Protein AF-A0A1G8LLU2-F1 (afdb_monomer_lite)

Sequence (621 aa):
MAQELQLRRGTSAMLDNSVGAFSEVQVDVDTKELRVFDGETLGGFALARKPFNAVSYLLASGESWKPGEVIYSGDFRFEAKASTDTDYDFVNAAQQRLKVLPLGGVLYLDSFGADPDGVLPSTLAFRQFLKANARRGGGHAKAGGFYRLGDPGDPVIDDAPACYSYDVPKSGRDSYFDFRGANFLFTEGTGKWALRIYQLGNNAGWKTPIIDGGFFHAADSLIDPLGCILWDDIGGGNTKGLRFYRWRHSGLKSAVCLFQRNCTSWSENNTHEDMKALDCDRLYDNGARPDSTATASQARTNMDLIFGSTAKSYLIVNRMGMYDSQITRVKGNGQKIAVFRNNGGGIYGSRIKDIDFEQGYEGKTTTSGIMTAGSNVLTLDGETQFGEWMAEGQPVDIAGAGTGGATLKTWITGFTSSSEVTVSHNASESVVGATVTTLPTVCYEEAGPTHQFKTEELSHRNNGRQFDDRKFTGLDRSRRPMTFGALQASGDIETTQGALKGPRLAVGAKVESAATVTLDATDSSVWTTVRDADGNPVQVNRSRVYVQLILSTVISARYRSGSLNDFGTFGGGLIDELRDTDTYTQPLEVRTTGGVLQVHSAADLAAWRGRTLKVHMERYL

pLDDT: mean 70.39, std 25.14, range [23.34, 98.31]

Secondary structure (DSSP, 8-state):
---S--EEEE-HHHHHT--PPTTEEEEETTT--EEEE-SSSTT-EEEPP--BSSHHHHHH------TTPEEEETTEEEEEE-TT-S--SEE-TT--EEEEEPBTTBEEGGGGT--TTSSSB-HHHHHHHHHHHHHTT-EEEE--EEEEE--------TT--EEEEEE--SSSS-EEEE-TTEEEEE---TTSEEEEEE--S--TTPPPEEEE--EEEE-TT--S-SEEEEEES-SS-EEES-EEE----SSSS--EEEEEEESSSEEES-EEES-EEES-SEEEEEEE-TT--S--EEES-EEEEEEEES-SSEEEEESS-EES-EEEEEEEETTS--SEEESS--EES-EEEEEEEES-----EEEEEEE-TT--EEEE-SS----TTS-TT-EEEETT-SGGG--EEEEEEEEEETTEEEESS--SS-EEEEEEEEPP--SEEE-STT-EE--S-S--SSS-EEEEGGG---S-TT------------------------PPPPS------PPB----TT-SS-----B-TTSPBP---S-PPP---------------------------------S------------BTTB-----HHHHHTTTT-PPBPP-----

Structure (mmCIF, N/CA/C/O backbone):
data_AF-A0A1G8LLU2-F1
#
_entry.id   AF-A0A1G8LLU2-F1
#
loop_
_atom_site.group_PDB
_atom_site.id
_atom_site.type_symbol
_atom_site.label_atom_id
_atom_site.label_alt_id
_atom_site.label_comp_id
_atom_site.label_asym_id
_atom_site.label_entity_id
_atom_site.label_seq_id
_atom_site.pdbx_PDB_ins_code
_atom_site.Cartn_x
_atom_site.Cartn_y
_atom_site.Cartn_z
_atom_site.occupancy
_atom_site.B_iso_or_equiv
_atom_site.auth_seq_id
_atom_site.auth_comp_id
_atom_site.auth_asym_id
_atom_site.auth_atom_id
_atom_site.pdbx_PDB_model_num
ATOM 1 N N . MET A 1 1 ? 7.120 -12.737 -59.929 1.00 51.94 1 MET A N 1
ATOM 2 C CA . MET A 1 1 ? 6.734 -12.886 -58.510 1.00 51.94 1 MET A CA 1
ATOM 3 C C . MET A 1 1 ? 7.591 -13.986 -57.921 1.00 51.94 1 MET A C 1
ATOM 5 O O . MET A 1 1 ? 7.523 -15.096 -58.434 1.00 51.94 1 MET A O 1
ATOM 9 N N . ALA A 1 2 ? 8.443 -13.681 -56.941 1.00 48.44 2 ALA A N 1
ATOM 10 C CA . ALA A 1 2 ? 9.190 -14.722 -56.241 1.00 48.44 2 ALA A CA 1
ATOM 11 C C . ALA A 1 2 ? 8.192 -15.562 -55.428 1.00 48.44 2 ALA A C 1
ATOM 13 O O . ALA A 1 2 ? 7.469 -15.022 -54.597 1.00 48.44 2 ALA A O 1
ATOM 14 N N . GLN A 1 3 ? 8.104 -16.857 -55.733 1.00 60.16 3 GLN A N 1
ATOM 15 C CA . GLN A 1 3 ? 7.263 -17.815 -55.004 1.00 60.16 3 GLN A CA 1
ATOM 16 C C . GLN A 1 3 ? 7.959 -18.354 -53.740 1.00 60.16 3 GLN A C 1
ATOM 18 O O . GLN A 1 3 ? 7.358 -19.117 -52.992 1.00 60.16 3 GLN A O 1
ATOM 23 N N . GLU A 1 4 ? 9.210 -17.952 -53.496 1.00 70.00 4 GLU A N 1
ATOM 24 C CA . GLU A 1 4 ? 10.069 -18.488 -52.444 1.00 70.00 4 GLU A CA 1
ATOM 25 C C . GLU A 1 4 ? 10.790 -17.350 -51.707 1.00 70.00 4 GLU A C 1
ATOM 27 O O . GLU A 1 4 ? 11.375 -16.461 -52.332 1.00 70.00 4 GLU A O 1
ATOM 32 N N . LEU A 1 5 ? 10.724 -17.371 -50.372 1.00 70.38 5 LEU A N 1
ATOM 33 C CA . LEU A 1 5 ? 11.459 -16.457 -49.500 1.00 70.38 5 LEU A CA 1
ATOM 34 C C . LEU A 1 5 ? 12.953 -16.805 -49.571 1.00 70.38 5 LEU A C 1
ATOM 36 O O . LEU A 1 5 ? 13.365 -17.862 -49.094 1.00 70.38 5 LEU A O 1
ATOM 40 N N . GLN A 1 6 ? 13.771 -15.925 -50.151 1.00 79.19 6 GLN A N 1
ATOM 41 C CA . GLN A 1 6 ? 15.219 -16.130 -50.199 1.00 79.19 6 GLN A CA 1
ATOM 42 C C . GLN A 1 6 ? 15.841 -15.769 -48.848 1.00 79.19 6 GLN A C 1
ATOM 44 O O . GLN A 1 6 ? 15.808 -14.610 -48.434 1.00 79.19 6 GLN A O 1
ATOM 49 N N . LEU A 1 7 ? 16.399 -16.779 -48.176 1.00 81.19 7 LEU A N 1
ATOM 50 C CA . LEU A 1 7 ? 17.131 -16.645 -46.919 1.00 81.19 7 LEU A CA 1
ATOM 51 C C . LEU A 1 7 ? 18.629 -16.835 -47.171 1.00 81.19 7 LEU A C 1
ATOM 53 O O . LEU A 1 7 ? 19.052 -17.919 -47.577 1.00 81.19 7 LEU A O 1
ATOM 57 N N . ARG A 1 8 ? 19.447 -15.810 -46.907 1.00 85.62 8 ARG A N 1
ATOM 58 C CA . ARG A 1 8 ? 20.921 -15.911 -46.977 1.00 85.62 8 ARG A CA 1
ATOM 59 C C . ARG A 1 8 ? 21.580 -15.537 -45.652 1.00 85.62 8 ARG A C 1
ATOM 61 O O . ARG A 1 8 ? 20.927 -15.047 -44.736 1.00 85.62 8 ARG A O 1
ATOM 68 N N . ARG A 1 9 ? 22.870 -15.837 -45.506 1.00 88.56 9 ARG A N 1
ATOM 69 C CA . ARG A 1 9 ? 23.672 -15.506 -44.318 1.00 88.56 9 ARG A CA 1
ATOM 70 C C . ARG A 1 9 ? 24.967 -14.829 -44.758 1.00 88.56 9 ARG A C 1
ATOM 72 O O . ARG A 1 9 ? 25.561 -15.278 -45.735 1.00 88.56 9 ARG A O 1
ATOM 79 N N . GLY A 1 10 ? 25.416 -13.811 -44.032 1.00 87.81 10 GLY A N 1
ATOM 80 C CA . GLY A 1 10 ? 26.663 -13.091 -44.314 1.00 87.81 10 GLY A CA 1
ATOM 81 C C . GLY A 1 10 ? 27.186 -12.357 -43.081 1.00 87.81 10 GLY A C 1
ATOM 82 O O . GLY A 1 10 ? 26.442 -12.187 -42.124 1.00 87.81 10 GLY A O 1
ATOM 83 N N . THR A 1 11 ? 28.460 -11.965 -43.073 1.00 91.00 11 THR A N 1
ATOM 84 C CA . THR A 1 11 ? 29.042 -11.096 -42.025 1.00 91.00 11 THR A CA 1
ATOM 85 C C . THR A 1 11 ? 28.538 -9.662 -42.178 1.00 91.00 11 THR A C 1
ATOM 87 O O . THR A 1 11 ? 28.085 -9.301 -43.268 1.00 91.00 11 THR A O 1
ATOM 90 N N . SER A 1 12 ? 28.664 -8.810 -41.154 1.00 84.75 12 SER A N 1
ATOM 91 C CA . SER A 1 12 ? 28.196 -7.415 -41.257 1.00 84.75 12 SER A CA 1
ATOM 92 C C . SER A 1 12 ? 28.834 -6.691 -42.434 1.00 84.75 12 SER A C 1
ATOM 94 O O . SER A 1 12 ? 28.137 -6.096 -43.248 1.00 84.75 12 SER A O 1
ATOM 96 N N . ALA A 1 13 ? 30.145 -6.862 -42.615 1.00 88.44 13 ALA A N 1
ATOM 97 C CA . ALA A 1 13 ? 30.869 -6.258 -43.728 1.00 88.44 13 ALA A CA 1
ATOM 98 C C . ALA A 1 13 ? 30.395 -6.755 -45.107 1.00 88.44 13 ALA A C 1
ATOM 100 O O . ALA A 1 13 ? 30.428 -5.997 -46.078 1.00 88.44 13 ALA A O 1
ATOM 101 N N . MET A 1 14 ? 29.967 -8.018 -45.219 1.00 88.19 14 MET A N 1
ATOM 102 C CA . MET A 1 14 ? 29.412 -8.543 -46.470 1.00 88.19 14 MET A CA 1
ATOM 103 C C . MET A 1 14 ? 28.025 -7.965 -46.738 1.00 88.19 14 MET A C 1
ATOM 105 O O . MET A 1 14 ? 27.726 -7.594 -47.872 1.00 88.19 14 MET A O 1
ATOM 109 N N . LEU A 1 15 ? 27.190 -7.882 -45.702 1.00 88.00 15 LEU A N 1
ATOM 110 C CA . LEU A 1 15 ? 25.824 -7.394 -45.828 1.00 88.00 15 LEU A CA 1
ATOM 111 C C . LEU A 1 15 ? 25.781 -5.896 -46.120 1.00 88.00 15 LEU A C 1
ATOM 113 O O . LEU A 1 15 ? 25.074 -5.505 -47.045 1.00 88.00 15 LEU A O 1
ATOM 117 N N . ASP A 1 16 ? 26.590 -5.092 -45.423 1.00 88.50 16 ASP A N 1
ATOM 118 C CA . ASP A 1 16 ? 26.697 -3.633 -45.587 1.00 88.50 16 ASP A CA 1
ATOM 119 C C . ASP A 1 16 ? 27.087 -3.208 -47.009 1.00 88.50 16 ASP A C 1
ATOM 121 O O . ASP A 1 16 ? 26.800 -2.086 -47.408 1.00 88.50 16 ASP A O 1
ATOM 125 N N . ASN A 1 17 ? 27.718 -4.099 -47.782 1.00 91.12 17 ASN A N 1
ATOM 126 C CA . ASN A 1 17 ? 28.135 -3.855 -49.166 1.00 91.12 17 ASN A CA 1
ATOM 127 C C . ASN A 1 17 ? 27.265 -4.581 -50.204 1.00 91.12 17 ASN A C 1
ATOM 129 O O . ASN A 1 17 ? 27.609 -4.613 -51.387 1.00 91.12 17 ASN A O 1
ATOM 133 N N . SER A 1 18 ? 26.151 -5.181 -49.786 1.00 87.62 18 SER A N 1
ATOM 134 C CA . SER A 1 18 ? 25.240 -5.902 -50.674 1.00 87.62 18 SER A CA 1
ATOM 135 C C . SER A 1 18 ? 23.957 -5.109 -50.915 1.00 87.62 18 SER A C 1
ATOM 137 O O . SER A 1 18 ? 23.416 -4.494 -49.999 1.00 87.62 18 SER A O 1
ATOM 139 N N . VAL A 1 19 ? 23.455 -5.139 -52.151 1.00 86.31 19 VAL A N 1
ATOM 140 C CA . VAL A 1 19 ? 22.070 -4.779 -52.478 1.00 86.31 19 VAL A CA 1
ATOM 141 C C . VAL A 1 19 ? 21.362 -6.103 -52.754 1.00 86.31 19 VAL A C 1
ATOM 143 O O . VAL A 1 19 ? 21.448 -6.650 -53.853 1.00 86.31 19 VAL A O 1
ATOM 146 N N . GLY A 1 20 ? 20.793 -6.705 -51.709 1.00 84.56 20 GLY A N 1
ATOM 147 C CA . GLY A 1 20 ? 20.002 -7.931 -51.828 1.00 84.56 20 GLY A CA 1
ATOM 148 C C . GLY A 1 20 ? 18.777 -7.731 -52.722 1.00 84.56 20 GLY A C 1
ATOM 149 O O . GLY A 1 20 ? 18.369 -6.603 -52.987 1.00 84.56 20 GLY A O 1
ATOM 150 N N . ALA A 1 21 ? 18.181 -8.819 -53.202 1.00 88.06 21 ALA A N 1
ATOM 151 C CA . ALA A 1 21 ? 16.981 -8.756 -54.032 1.00 88.06 21 ALA A CA 1
ATOM 152 C C . ALA A 1 21 ? 15.774 -8.210 -53.244 1.00 88.06 21 ALA A C 1
ATOM 154 O O . ALA A 1 21 ? 15.706 -8.326 -52.021 1.00 88.06 21 ALA A O 1
ATOM 155 N N . PHE A 1 22 ? 14.781 -7.653 -53.945 1.00 85.75 22 PHE A N 1
ATOM 156 C CA . PHE A 1 22 ? 13.535 -7.212 -53.312 1.00 85.75 22 PHE A CA 1
ATOM 157 C C . PHE A 1 22 ? 12.860 -8.377 -52.570 1.00 85.75 22 PHE A C 1
ATOM 159 O O . PHE A 1 22 ? 12.610 -9.430 -53.158 1.00 85.75 22 PHE A O 1
ATOM 166 N N . SER A 1 23 ? 12.528 -8.160 -51.294 1.00 81.38 23 SER A N 1
ATOM 167 C CA . SER A 1 23 ? 12.003 -9.168 -50.356 1.00 81.38 23 SER A CA 1
ATOM 168 C C . SER A 1 23 ? 12.990 -10.280 -49.965 1.00 81.38 23 SER A C 1
ATOM 170 O O . SER A 1 23 ? 12.572 -11.300 -49.414 1.00 81.38 23 SER A O 1
ATOM 172 N N . GLU A 1 24 ? 14.292 -10.110 -50.214 1.00 88.94 24 GLU A N 1
ATOM 173 C CA . GLU A 1 24 ? 15.322 -11.000 -49.671 1.00 88.94 24 GLU A CA 1
ATOM 174 C C . GLU A 1 24 ? 15.517 -10.732 -48.176 1.00 88.94 24 GLU A C 1
ATOM 176 O O . GLU A 1 24 ? 15.592 -9.581 -47.740 1.00 88.94 24 GLU A O 1
ATOM 181 N N . VAL A 1 25 ? 15.628 -11.803 -47.389 1.00 89.69 25 VAL A N 1
ATOM 182 C CA . VAL A 1 25 ? 15.948 -11.722 -45.964 1.00 89.69 25 VAL A CA 1
ATOM 183 C C . VAL A 1 25 ? 17.322 -12.336 -45.741 1.00 89.69 25 VAL A C 1
ATOM 185 O O . VAL A 1 25 ? 17.540 -13.508 -46.043 1.00 89.69 25 VAL A O 1
ATOM 188 N N . GLN A 1 26 ? 18.263 -11.574 -45.192 1.00 90.81 26 GLN A N 1
ATOM 189 C CA . GLN A 1 26 ? 19.587 -12.099 -44.856 1.00 90.81 26 GLN A CA 1
ATOM 190 C C . GLN A 1 26 ? 19.849 -12.034 -43.353 1.00 90.81 26 GLN A C 1
ATOM 192 O O . GLN A 1 26 ? 19.413 -11.108 -42.681 1.00 90.81 26 GLN A O 1
ATOM 197 N N . VAL A 1 27 ? 20.549 -13.032 -42.817 1.00 88.25 27 VAL A N 1
ATOM 198 C CA . VAL A 1 27 ? 21.005 -13.054 -41.423 1.00 88.25 27 VAL A CA 1
ATOM 199 C C . VAL A 1 27 ? 22.442 -12.561 -41.374 1.00 88.25 27 VAL A C 1
ATOM 201 O O . VAL A 1 27 ? 23.338 -13.199 -41.934 1.00 88.25 27 VAL A O 1
ATOM 204 N N . ASP A 1 28 ? 22.656 -11.472 -40.653 1.00 86.12 28 ASP A N 1
ATOM 205 C CA . ASP A 1 28 ? 23.970 -11.025 -40.226 1.00 86.12 28 ASP A CA 1
ATOM 206 C C . ASP A 1 28 ? 24.517 -12.008 -39.190 1.00 86.12 28 ASP A C 1
ATOM 208 O O . ASP A 1 28 ? 23.960 -12.167 -38.105 1.00 86.12 28 ASP A O 1
ATOM 212 N N . VAL A 1 29 ? 25.574 -12.742 -39.526 1.00 84.00 29 VAL A N 1
ATOM 213 C CA . VAL A 1 29 ? 26.133 -13.757 -38.629 1.00 84.00 29 VAL A CA 1
ATOM 214 C C . VAL A 1 29 ? 26.999 -13.155 -37.532 1.00 84.00 29 VAL A C 1
ATOM 216 O O . VAL A 1 29 ? 27.237 -13.858 -36.548 1.00 84.00 29 VAL A O 1
ATOM 219 N N . ASP A 1 30 ? 27.416 -11.897 -37.653 1.00 75.88 30 ASP A N 1
ATOM 220 C CA . ASP A 1 30 ? 28.202 -11.215 -36.628 1.00 75.88 30 ASP A CA 1
ATOM 221 C C . ASP A 1 30 ? 27.260 -10.565 -35.613 1.00 75.88 30 ASP A C 1
ATOM 223 O O . ASP A 1 30 ? 27.329 -10.867 -34.420 1.00 75.88 30 ASP A O 1
ATOM 227 N N . THR A 1 31 ? 26.296 -9.767 -36.087 1.00 69.44 31 THR A N 1
ATOM 228 C CA . THR A 1 31 ? 25.331 -9.075 -35.212 1.00 69.44 31 THR A CA 1
ATOM 229 C C . THR A 1 31 ? 24.107 -9.919 -34.858 1.00 69.44 31 THR A C 1
ATOM 231 O O . THR A 1 31 ? 23.349 -9.552 -33.958 1.00 69.44 31 THR A O 1
ATOM 234 N N . LYS A 1 32 ? 23.920 -11.083 -35.499 1.00 74.69 32 LYS A N 1
ATOM 235 C CA . LYS A 1 32 ? 22.732 -11.955 -35.364 1.00 74.69 32 LYS A CA 1
ATOM 236 C C . LYS A 1 32 ? 21.424 -11.238 -35.720 1.00 74.69 32 LYS A C 1
ATOM 238 O O . LYS A 1 32 ? 20.376 -11.545 -35.151 1.00 74.69 32 LYS A O 1
ATOM 243 N N . GLU A 1 33 ? 21.482 -10.286 -36.645 1.00 76.94 33 GLU A N 1
ATOM 244 C CA . GLU A 1 33 ? 20.334 -9.500 -37.102 1.00 76.94 33 GLU A CA 1
ATOM 245 C C . GLU A 1 33 ? 19.732 -10.079 -38.379 1.00 76.94 33 GLU A C 1
ATOM 247 O O . GLU A 1 33 ? 20.443 -10.590 -39.239 1.00 76.94 33 GLU A O 1
ATOM 252 N N . LEU A 1 34 ? 18.412 -9.983 -38.525 1.00 86.06 34 LEU A N 1
ATOM 253 C CA . LEU A 1 34 ? 17.764 -10.195 -39.817 1.00 86.06 34 LEU A CA 1
ATOM 254 C C . LEU A 1 34 ? 17.754 -8.865 -40.560 1.00 86.06 34 LEU A C 1
ATOM 256 O O . LEU A 1 34 ? 17.411 -7.849 -39.973 1.00 86.06 34 LEU A O 1
ATOM 260 N N . ARG A 1 35 ? 18.076 -8.861 -41.847 1.00 87.62 35 ARG A N 1
ATOM 261 C CA . ARG A 1 35 ? 17.991 -7.691 -42.718 1.00 87.62 35 ARG A CA 1
ATOM 262 C C . ARG A 1 35 ? 17.035 -7.984 -43.861 1.00 87.62 35 ARG A C 1
ATOM 264 O O . ARG A 1 35 ? 17.138 -9.044 -44.473 1.00 87.62 35 ARG A O 1
ATOM 271 N N . VAL A 1 36 ? 16.112 -7.069 -44.134 1.00 90.31 36 VAL A N 1
ATOM 272 C CA . VAL A 1 36 ? 15.187 -7.144 -45.272 1.00 90.31 36 VAL A CA 1
ATOM 273 C C . VAL A 1 36 ? 15.688 -6.215 -46.361 1.00 90.31 36 VAL A C 1
ATOM 275 O O . VAL A 1 36 ? 15.888 -5.029 -46.117 1.00 90.31 36 VAL A O 1
ATOM 278 N N . PHE A 1 37 ? 15.872 -6.740 -47.563 1.00 90.56 37 PHE A N 1
ATOM 279 C CA . PHE A 1 37 ? 16.313 -5.967 -48.714 1.00 90.56 37 PHE A CA 1
ATOM 280 C C . PHE A 1 37 ? 15.125 -5.601 -49.606 1.00 90.56 37 PHE A C 1
ATOM 282 O O . PHE A 1 37 ? 14.202 -6.389 -49.822 1.00 90.56 37 PHE A O 1
ATOM 289 N N . ASP A 1 38 ? 15.152 -4.384 -50.133 1.00 89.50 38 ASP A N 1
ATOM 290 C CA . ASP A 1 38 ? 14.167 -3.814 -51.056 1.00 89.50 38 ASP A CA 1
ATOM 291 C C . ASP A 1 38 ? 14.674 -3.792 -52.510 1.00 89.50 38 ASP A C 1
ATOM 293 O O . ASP A 1 38 ? 14.030 -3.216 -53.378 1.00 89.50 38 ASP A O 1
ATOM 297 N N . GLY A 1 39 ? 15.812 -4.423 -52.811 1.00 89.56 39 GLY A N 1
ATOM 298 C CA . GLY A 1 39 ? 16.381 -4.407 -54.161 1.00 89.56 39 GLY A CA 1
ATOM 299 C C . GLY A 1 39 ? 17.176 -3.151 -54.514 1.00 89.56 39 GLY A C 1
ATOM 300 O O . GLY A 1 39 ? 17.774 -3.127 -55.588 1.00 89.56 39 GLY A O 1
ATOM 301 N N . GLU A 1 40 ? 17.207 -2.133 -53.649 1.00 91.75 40 GLU A N 1
ATOM 302 C CA . GLU A 1 40 ? 17.786 -0.820 -53.973 1.00 91.75 40 GLU A CA 1
ATOM 303 C C . GLU A 1 40 ? 18.708 -0.286 -52.864 1.00 91.75 40 GLU A C 1
ATOM 305 O O . GLU A 1 40 ? 19.746 0.318 -53.145 1.00 91.75 40 GLU A O 1
ATOM 310 N N . THR A 1 41 ? 18.380 -0.553 -51.602 1.00 89.62 41 THR A N 1
ATOM 311 C CA . THR A 1 41 ? 19.104 -0.082 -50.421 1.00 89.62 41 THR A CA 1
ATOM 312 C C . THR A 1 41 ? 20.295 -0.991 -50.110 1.00 89.62 41 THR A C 1
ATOM 314 O O . THR A 1 41 ? 20.142 -2.161 -49.741 1.00 89.62 41 THR A O 1
ATOM 317 N N . LEU A 1 42 ? 21.506 -0.434 -50.213 1.00 90.69 42 LEU A N 1
ATOM 318 C CA . LEU A 1 42 ? 22.742 -1.089 -49.778 1.00 90.69 42 LEU A CA 1
ATOM 319 C C . LEU A 1 42 ? 22.678 -1.387 -48.272 1.00 90.69 42 LEU A C 1
ATOM 321 O O . LEU A 1 42 ? 22.300 -0.523 -47.483 1.00 90.69 42 LEU A O 1
ATOM 325 N N . GLY A 1 43 ? 23.036 -2.605 -47.870 1.00 84.44 43 GLY A N 1
ATOM 326 C CA . GLY A 1 43 ? 22.972 -3.036 -46.472 1.00 84.44 43 GLY A CA 1
ATOM 327 C C . GLY A 1 43 ? 21.611 -3.570 -46.030 1.00 84.44 43 GLY A C 1
ATOM 328 O O . GLY A 1 43 ? 21.556 -4.273 -45.019 1.00 84.44 43 GLY A O 1
ATOM 329 N N . GLY A 1 44 ? 20.546 -3.292 -46.790 1.00 88.00 44 GLY A N 1
ATOM 330 C CA . GLY A 1 44 ? 19.168 -3.618 -46.428 1.00 88.00 44 GLY A CA 1
ATOM 331 C C . GLY A 1 44 ? 18.691 -2.896 -45.161 1.00 88.00 44 GLY A C 1
ATOM 332 O O . GLY A 1 44 ? 19.413 -2.128 -44.528 1.00 88.00 44 GLY A O 1
ATOM 333 N N . PHE A 1 45 ? 17.450 -3.159 -44.762 1.00 83.56 45 PHE A N 1
ATOM 334 C CA . PHE A 1 45 ? 16.877 -2.671 -43.511 1.00 83.56 45 PHE A CA 1
ATOM 335 C C . PHE A 1 45 ? 17.053 -3.718 -42.417 1.00 83.56 45 PHE A C 1
ATOM 337 O O . PHE A 1 45 ? 16.449 -4.791 -42.477 1.00 83.56 45 PHE A O 1
ATOM 344 N N . ALA A 1 46 ? 17.853 -3.409 -41.398 1.00 78.12 46 ALA A N 1
ATOM 345 C CA . ALA A 1 46 ? 17.947 -4.250 -40.213 1.00 78.12 46 ALA A CA 1
ATOM 346 C C . ALA A 1 46 ? 16.582 -4.331 -39.506 1.00 78.12 46 ALA A C 1
ATOM 348 O O . ALA A 1 46 ? 15.961 -3.322 -39.169 1.00 78.12 46 ALA A O 1
ATOM 349 N N . LEU A 1 47 ? 16.114 -5.552 -39.271 1.00 76.62 47 LEU A N 1
ATOM 350 C CA . LEU A 1 47 ? 15.009 -5.840 -38.374 1.00 76.62 47 LEU A CA 1
ATOM 351 C C . LEU A 1 47 ? 15.558 -5.848 -36.950 1.00 76.62 47 LEU A C 1
ATOM 353 O O . LEU A 1 47 ? 16.528 -6.545 -36.653 1.00 76.62 47 LEU A O 1
ATOM 357 N N . ALA A 1 48 ? 14.923 -5.071 -36.073 1.00 60.03 48 ALA A N 1
ATOM 358 C CA . ALA A 1 48 ? 15.368 -4.892 -34.698 1.00 60.03 48 ALA A CA 1
ATOM 359 C C . ALA A 1 48 ? 15.592 -6.238 -33.986 1.00 60.03 48 ALA A C 1
ATOM 361 O O . ALA A 1 48 ? 14.687 -7.073 -33.889 1.00 60.03 48 ALA A O 1
ATOM 362 N N . ARG A 1 49 ? 16.801 -6.429 -33.450 1.00 64.94 49 ARG A N 1
ATOM 363 C CA . ARG A 1 49 ? 17.122 -7.547 -32.561 1.00 64.94 49 ARG A CA 1
ATOM 364 C C . ARG A 1 49 ? 16.469 -7.314 -31.194 1.00 64.94 49 ARG A C 1
ATOM 366 O O . ARG A 1 49 ? 16.375 -6.183 -30.724 1.00 64.94 49 ARG A O 1
ATOM 373 N N . LYS A 1 50 ? 16.083 -8.400 -30.518 1.00 65.31 50 LYS A N 1
ATOM 374 C CA . LYS A 1 50 ? 15.989 -8.451 -29.049 1.00 65.31 50 LYS A CA 1
ATOM 375 C C . LYS A 1 50 ? 17.355 -8.917 -28.525 1.00 65.31 50 LYS A C 1
ATOM 377 O O . LYS A 1 50 ? 17.537 -10.128 -28.395 1.00 65.31 50 LYS A O 1
ATOM 382 N N . PRO A 1 51 ? 18.361 -8.033 -28.341 1.00 69.38 51 PRO A N 1
ATOM 383 C CA . PRO A 1 51 ? 19.708 -8.458 -27.945 1.00 69.38 51 PRO A CA 1
ATOM 384 C C . PRO A 1 51 ? 19.713 -9.221 -26.618 1.00 69.38 51 PRO A C 1
ATOM 386 O O . PRO A 1 51 ? 20.553 -10.098 -26.429 1.00 69.38 51 PRO A O 1
ATOM 389 N N . PHE A 1 52 ? 18.718 -8.967 -25.765 1.00 83.56 52 PHE A N 1
ATOM 390 C CA . PHE A 1 52 ? 18.545 -9.620 -24.476 1.00 83.56 52 PHE A CA 1
ATOM 391 C C . PHE A 1 52 ? 17.179 -10.309 -24.394 1.00 83.56 52 PHE A C 1
ATOM 393 O O . PHE A 1 52 ? 16.142 -9.737 -24.736 1.00 83.56 52 PHE A O 1
ATOM 400 N N . ASN A 1 53 ? 17.158 -11.546 -23.906 1.00 83.38 53 ASN A N 1
ATOM 401 C CA . ASN A 1 53 ? 15.925 -12.281 -23.607 1.00 83.38 53 ASN A CA 1
ATOM 402 C C . ASN A 1 53 ? 15.311 -11.887 -22.249 1.00 83.38 53 ASN A C 1
ATOM 404 O O . ASN A 1 53 ? 14.132 -12.158 -22.042 1.00 83.38 53 ASN A O 1
ATOM 408 N N . ALA A 1 54 ? 16.066 -11.234 -21.356 1.00 85.75 54 ALA A N 1
ATOM 409 C CA . ALA A 1 54 ? 15.591 -10.748 -20.060 1.00 85.75 54 ALA A CA 1
ATOM 410 C C . ALA A 1 54 ? 16.266 -9.427 -19.650 1.00 85.75 54 ALA A C 1
ATOM 412 O O . ALA A 1 54 ? 17.437 -9.186 -19.961 1.00 85.75 54 ALA A O 1
ATOM 413 N N . VAL A 1 55 ? 15.542 -8.585 -18.900 1.00 90.69 55 VAL A N 1
ATOM 414 C CA . VAL A 1 55 ? 16.031 -7.267 -18.443 1.00 90.69 55 VAL A CA 1
ATOM 415 C C . VAL A 1 55 ? 17.270 -7.403 -17.564 1.00 90.69 55 VAL A C 1
ATOM 417 O O . VAL A 1 55 ? 18.205 -6.623 -17.704 1.00 90.69 55 VAL A O 1
ATOM 420 N N . SER A 1 56 ? 17.338 -8.441 -16.731 1.00 88.12 56 SER A N 1
ATOM 421 C CA . SER A 1 56 ? 18.513 -8.736 -15.905 1.00 88.12 56 SER A CA 1
ATOM 422 C C . SER A 1 56 ? 19.801 -8.882 -16.725 1.00 88.12 56 SER A C 1
ATOM 424 O O . SER A 1 56 ? 20.850 -8.407 -16.294 1.00 88.12 56 SER A O 1
ATOM 426 N N . TYR A 1 57 ? 19.739 -9.459 -17.930 1.00 89.38 57 TYR A N 1
ATOM 427 C CA . TYR A 1 57 ? 20.911 -9.578 -18.802 1.00 89.38 57 TYR A CA 1
ATOM 428 C C . TYR A 1 57 ? 21.301 -8.253 -19.448 1.00 89.38 57 TYR A C 1
ATOM 430 O O . TYR A 1 57 ? 22.489 -7.983 -19.589 1.00 89.38 57 TYR A O 1
ATOM 438 N N . LEU A 1 58 ? 20.325 -7.401 -19.780 1.00 92.44 58 LEU A N 1
ATOM 439 C CA . LEU A 1 58 ? 20.607 -6.030 -20.212 1.00 92.44 58 LEU A CA 1
ATOM 440 C C . LEU A 1 58 ? 21.337 -5.260 -19.101 1.00 92.44 58 LEU A C 1
ATOM 442 O O . LEU A 1 58 ? 22.359 -4.627 -19.359 1.00 92.44 58 LEU A O 1
ATOM 446 N N . LEU A 1 59 ? 20.857 -5.347 -17.859 1.00 91.00 59 LEU A N 1
ATOM 447 C CA . LEU A 1 59 ? 21.471 -4.665 -16.714 1.00 91.00 59 LEU A CA 1
ATOM 448 C C . LEU A 1 59 ? 22.889 -5.171 -16.416 1.00 91.00 59 LEU A C 1
ATOM 450 O O . LEU A 1 59 ? 23.771 -4.374 -16.099 1.00 91.00 59 LEU A O 1
ATOM 454 N N . ALA A 1 60 ? 23.119 -6.476 -16.561 1.00 91.19 60 ALA A N 1
ATOM 455 C CA . ALA A 1 60 ? 24.428 -7.099 -16.374 1.00 91.19 60 ALA A CA 1
ATOM 456 C C . ALA A 1 60 ? 25.378 -6.928 -17.576 1.00 91.19 60 ALA A C 1
ATOM 458 O O . ALA A 1 60 ? 26.551 -7.288 -17.479 1.00 91.19 60 ALA A O 1
ATOM 459 N N . SER A 1 61 ? 24.896 -6.411 -18.710 1.00 91.88 61 SER A N 1
ATOM 460 C CA . SER A 1 61 ? 25.695 -6.311 -19.931 1.00 91.88 61 SER A CA 1
ATOM 461 C C . SER A 1 61 ? 26.823 -5.280 -19.810 1.00 91.88 61 SER A C 1
ATOM 463 O O . SER A 1 61 ? 26.639 -4.172 -19.300 1.00 91.88 61 SER A O 1
ATOM 465 N N . GLY A 1 62 ? 27.995 -5.647 -20.336 1.00 92.38 62 GLY A N 1
ATOM 466 C CA . GLY A 1 62 ? 29.114 -4.734 -20.594 1.00 92.38 62 GLY A CA 1
ATOM 467 C C . GLY A 1 62 ? 29.015 -4.030 -21.953 1.00 92.38 62 GLY A C 1
ATOM 468 O O . GLY A 1 62 ? 29.983 -3.419 -22.398 1.00 92.38 62 GLY A O 1
ATOM 469 N N . GLU A 1 63 ? 27.872 -4.151 -22.627 1.00 90.50 63 GLU A N 1
ATOM 470 C CA . GLU A 1 63 ? 27.623 -3.526 -23.921 1.00 90.50 63 GLU A CA 1
ATOM 471 C C . GLU A 1 63 ? 27.243 -2.050 -23.749 1.00 90.50 63 GLU A C 1
ATOM 473 O O . GLU A 1 63 ? 26.684 -1.642 -22.726 1.00 90.50 63 GLU A O 1
ATOM 478 N N . SER A 1 64 ? 27.570 -1.243 -24.760 1.00 90.94 64 SER A N 1
ATOM 479 C CA . SER A 1 64 ? 27.214 0.173 -24.806 1.00 90.94 64 SER A CA 1
ATOM 480 C C . SER A 1 64 ? 26.657 0.545 -26.175 1.00 90.94 64 SER A C 1
ATOM 482 O O . SER A 1 64 ? 27.133 0.067 -27.203 1.00 90.94 64 SER A O 1
ATOM 484 N N . TRP A 1 65 ? 25.654 1.413 -26.166 1.00 93.06 65 TRP A N 1
ATOM 485 C CA . TRP A 1 65 ? 24.900 1.861 -27.335 1.00 93.06 65 TRP A CA 1
ATOM 486 C C . TRP A 1 65 ? 25.068 3.361 -27.556 1.00 93.06 65 TRP A C 1
ATOM 488 O O . TRP A 1 65 ? 25.518 4.092 -26.668 1.00 93.06 65 TRP A O 1
ATOM 498 N N . LYS A 1 66 ? 24.703 3.867 -28.731 1.00 92.69 66 LYS A N 1
ATOM 499 C CA . LYS A 1 66 ? 24.744 5.318 -28.960 1.00 92.69 66 LYS A CA 1
ATOM 500 C C . LYS A 1 66 ? 23.592 5.997 -28.204 1.00 92.69 66 LYS A C 1
ATOM 502 O O . LYS A 1 66 ? 22.502 5.434 -28.138 1.00 92.69 66 LYS A O 1
ATOM 507 N N . PRO A 1 67 ? 23.773 7.208 -27.645 1.00 95.50 67 PRO A N 1
ATOM 508 C CA . PRO A 1 67 ? 22.652 7.959 -27.086 1.00 95.50 67 PRO A CA 1
ATOM 509 C C . PRO A 1 67 ? 21.505 8.107 -28.100 1.00 95.50 67 PRO A C 1
ATOM 511 O O . PRO A 1 67 ? 21.746 8.430 -29.263 1.00 95.50 67 PRO A O 1
ATOM 514 N N . GLY A 1 68 ? 20.273 7.865 -27.655 1.00 92.56 68 GLY A N 1
ATOM 515 C CA . GLY A 1 68 ? 19.059 7.832 -28.475 1.00 92.56 68 GLY A CA 1
ATOM 516 C C . GLY A 1 68 ? 18.738 6.464 -29.089 1.00 92.56 68 GLY A C 1
ATOM 517 O O . GLY A 1 68 ? 17.650 6.285 -29.633 1.00 92.56 68 GLY A O 1
ATOM 518 N N . GLU A 1 69 ? 19.644 5.488 -29.001 1.00 92.62 69 GLU A N 1
ATOM 519 C CA . GLU A 1 69 ? 19.412 4.139 -29.515 1.00 92.62 69 GLU A CA 1
ATOM 520 C C . GLU A 1 69 ? 18.373 3.388 -28.672 1.00 92.62 69 GLU A C 1
ATOM 522 O O . GLU A 1 69 ? 18.377 3.471 -27.440 1.00 92.62 69 GLU A O 1
ATOM 527 N N . VAL A 1 70 ? 17.473 2.656 -29.343 1.00 92.25 70 VAL A N 1
ATOM 528 C CA . VAL A 1 70 ? 16.417 1.874 -28.690 1.00 92.25 70 VAL A CA 1
ATOM 529 C C . VAL A 1 70 ? 16.834 0.414 -28.581 1.00 92.25 70 VAL A C 1
ATOM 531 O O . VAL A 1 70 ? 16.962 -0.282 -29.586 1.00 92.25 70 VAL A O 1
ATOM 534 N N . ILE A 1 71 ? 16.970 -0.064 -27.348 1.00 91.62 71 ILE A N 1
ATOM 535 C CA . ILE A 1 71 ? 17.344 -1.436 -27.018 1.00 91.62 71 ILE A CA 1
ATOM 536 C C . ILE A 1 71 ? 16.104 -2.227 -26.615 1.00 91.62 71 ILE A C 1
ATOM 538 O O . ILE A 1 71 ? 15.277 -1.757 -25.832 1.00 91.62 71 ILE A O 1
ATOM 542 N N . TYR A 1 72 ? 15.986 -3.454 -27.117 1.00 89.44 72 TYR A N 1
ATOM 543 C CA . TYR A 1 72 ? 14.921 -4.381 -26.743 1.00 89.44 72 TYR A CA 1
ATOM 544 C C . TYR A 1 72 ? 15.454 -5.434 -25.766 1.00 89.44 72 TYR A C 1
ATOM 546 O O . TYR A 1 72 ? 16.482 -6.065 -26.020 1.00 89.44 72 TYR A O 1
ATOM 554 N N . SER A 1 73 ? 14.744 -5.654 -24.660 1.00 88.69 73 SER A N 1
ATOM 555 C CA . SER A 1 73 ? 15.065 -6.720 -23.708 1.00 88.69 73 SER A CA 1
ATOM 556 C C . SER A 1 73 ? 13.801 -7.399 -23.194 1.00 88.69 73 SER A C 1
ATOM 558 O O . SER A 1 73 ? 12.937 -6.753 -22.595 1.00 88.69 73 SER A O 1
ATOM 560 N N . GLY A 1 74 ? 13.670 -8.699 -23.475 1.00 86.12 74 GLY A N 1
ATOM 561 C CA . GLY A 1 74 ? 12.412 -9.420 -23.290 1.00 86.12 74 GLY A CA 1
ATOM 562 C C . GLY A 1 74 ? 11.302 -8.762 -24.110 1.00 86.12 74 GLY A C 1
ATOM 563 O O . GLY A 1 74 ? 11.419 -8.627 -25.330 1.00 86.12 74 GLY A O 1
ATOM 564 N N . ASP A 1 75 ? 10.236 -8.316 -23.452 1.00 85.75 75 ASP A N 1
ATOM 565 C CA . ASP A 1 75 ? 9.149 -7.568 -24.096 1.00 85.75 75 ASP A CA 1
ATOM 566 C C . ASP A 1 75 ? 9.291 -6.046 -23.975 1.00 85.75 75 ASP A C 1
ATOM 568 O O . ASP A 1 75 ? 8.516 -5.303 -24.578 1.00 85.75 75 ASP A O 1
ATOM 572 N N . PHE A 1 76 ? 10.313 -5.570 -23.263 1.00 92.12 76 PHE A N 1
ATOM 573 C CA . PHE A 1 76 ? 10.502 -4.164 -22.923 1.00 92.12 76 PHE A CA 1
ATOM 574 C C . PHE A 1 76 ? 11.466 -3.441 -23.861 1.00 92.12 76 PHE A C 1
ATOM 576 O O . PHE A 1 76 ? 12.254 -4.051 -24.590 1.00 92.12 76 PHE A O 1
ATOM 583 N N . ARG A 1 77 ? 11.377 -2.108 -23.842 1.00 93.19 77 ARG A N 1
ATOM 584 C CA . ARG A 1 77 ? 12.186 -1.203 -24.660 1.00 93.19 77 ARG A CA 1
ATOM 585 C C . ARG A 1 77 ? 12.867 -0.173 -23.778 1.00 93.19 77 ARG A C 1
ATOM 587 O O . ARG A 1 77 ? 12.276 0.313 -22.815 1.00 93.19 77 ARG A O 1
ATOM 594 N N . PHE A 1 78 ? 14.080 0.186 -24.157 1.00 94.69 78 PHE A N 1
ATOM 595 C CA . PHE A 1 78 ? 14.944 1.088 -23.413 1.00 94.69 78 PHE A CA 1
ATOM 596 C C . PHE A 1 78 ? 15.584 2.074 -24.371 1.00 94.69 78 PHE A C 1
ATOM 598 O O . PHE A 1 78 ? 15.868 1.718 -25.506 1.00 94.69 78 PHE A O 1
ATOM 605 N N . GLU A 1 79 ? 15.820 3.294 -23.920 1.00 95.38 79 GLU A N 1
ATOM 606 C CA . GLU A 1 79 ? 16.582 4.294 -24.658 1.00 95.38 79 GLU A CA 1
ATOM 607 C C . GLU A 1 79 ? 17.939 4.481 -23.980 1.00 95.38 79 GLU A C 1
ATOM 609 O O . GLU A 1 79 ? 18.003 4.776 -22.781 1.00 95.38 79 GLU A O 1
ATOM 614 N N . ALA A 1 80 ? 19.019 4.330 -24.742 1.00 96.12 80 ALA A N 1
ATOM 615 C CA . ALA A 1 80 ? 20.347 4.711 -24.294 1.00 96.12 80 ALA A CA 1
ATOM 616 C C . ALA A 1 80 ? 20.430 6.224 -24.112 1.00 96.12 80 ALA A C 1
ATOM 618 O O . ALA A 1 80 ? 20.121 6.998 -25.016 1.00 96.12 80 ALA A O 1
ATOM 619 N N . LYS A 1 81 ? 20.876 6.664 -22.940 1.00 97.50 81 LYS A N 1
ATOM 620 C CA . LYS A 1 81 ? 21.026 8.079 -22.611 1.00 97.50 81 LYS A CA 1
ATOM 621 C C . LYS A 1 81 ? 22.486 8.498 -22.611 1.00 97.50 81 LYS A C 1
ATOM 623 O O . LYS A 1 81 ? 23.393 7.691 -22.400 1.00 97.50 81 LYS A O 1
ATOM 628 N N . ALA A 1 82 ? 22.711 9.788 -22.853 1.00 95.81 82 ALA A N 1
ATOM 629 C CA . ALA A 1 82 ? 24.035 10.374 -22.702 1.00 95.81 82 ALA A CA 1
ATOM 630 C C . ALA A 1 82 ? 24.490 10.266 -21.237 1.00 95.81 82 ALA A C 1
ATOM 632 O O . ALA A 1 82 ? 23.678 10.339 -20.316 1.00 95.81 82 ALA A O 1
ATOM 633 N N . SER A 1 83 ? 25.797 10.144 -21.001 1.00 94.31 83 SER A N 1
ATOM 634 C CA . SER A 1 83 ? 26.364 10.030 -19.646 1.00 94.31 83 SER A CA 1
ATOM 635 C C . SER A 1 83 ? 26.110 11.256 -18.761 1.00 94.31 83 SER A C 1
ATOM 637 O O . SER A 1 83 ? 26.251 11.167 -17.544 1.00 94.31 83 SER A O 1
ATOM 639 N N . THR A 1 84 ? 25.729 12.391 -19.349 1.00 95.31 84 THR A N 1
ATOM 640 C CA . THR A 1 84 ? 25.343 13.625 -18.652 1.00 95.31 84 THR A CA 1
ATOM 641 C C . THR A 1 84 ? 23.839 13.737 -18.404 1.00 95.31 84 THR A C 1
ATOM 643 O O . THR A 1 84 ? 23.435 14.550 -17.576 1.00 95.31 84 THR A O 1
ATOM 646 N N . ASP A 1 85 ? 23.013 12.919 -19.060 1.00 94.88 85 ASP A N 1
ATOM 647 C CA . ASP A 1 85 ? 21.554 13.013 -18.993 1.00 94.88 85 ASP A CA 1
ATOM 648 C C . ASP A 1 85 ? 21.043 12.592 -17.614 1.00 94.88 85 ASP A C 1
ATOM 650 O O . ASP A 1 85 ? 21.341 11.495 -17.144 1.00 94.88 85 ASP A O 1
ATOM 654 N N . THR A 1 86 ? 20.299 13.462 -16.942 1.00 91.88 86 THR A N 1
ATOM 655 C CA . THR A 1 86 ? 19.734 13.197 -15.616 1.00 91.88 86 THR A CA 1
ATOM 656 C C . THR A 1 86 ? 18.405 12.436 -15.675 1.00 91.88 86 THR A C 1
ATOM 658 O O . THR A 1 86 ? 17.957 11.926 -14.649 1.00 91.88 86 THR A O 1
ATOM 661 N N . ASP A 1 87 ? 17.795 12.305 -16.857 1.00 91.25 87 ASP A N 1
ATOM 662 C CA . ASP A 1 87 ? 16.546 11.581 -17.110 1.00 91.25 87 ASP A CA 1
ATOM 663 C C . ASP A 1 87 ? 16.825 10.127 -17.529 1.00 91.25 87 ASP A C 1
ATOM 665 O O . ASP A 1 87 ? 16.673 9.728 -18.687 1.00 91.25 87 ASP A O 1
ATOM 669 N N . TYR A 1 88 ? 17.247 9.323 -16.554 1.00 94.06 88 TYR A N 1
ATOM 670 C CA . TYR A 1 88 ? 17.477 7.884 -16.700 1.00 94.06 88 TYR A CA 1
ATOM 671 C C . TYR A 1 88 ? 16.866 7.101 -15.531 1.00 94.06 88 TYR A C 1
ATOM 673 O O . TYR A 1 88 ? 16.511 7.673 -14.498 1.00 94.06 88 TYR A O 1
ATOM 681 N N . ASP A 1 89 ? 16.729 5.786 -15.698 1.00 93.94 89 ASP A N 1
ATOM 682 C CA . ASP A 1 89 ? 16.138 4.887 -14.699 1.00 93.94 89 ASP A CA 1
ATOM 683 C C . ASP A 1 89 ? 17.175 3.975 -14.049 1.00 93.94 89 ASP A C 1
ATOM 685 O O . ASP A 1 89 ? 17.102 3.697 -12.854 1.00 93.94 89 ASP A O 1
ATOM 689 N N . PHE A 1 90 ? 18.174 3.531 -14.808 1.00 91.12 90 PHE A N 1
ATOM 690 C CA . PHE A 1 90 ? 19.257 2.712 -14.277 1.00 91.12 90 PHE A CA 1
ATOM 691 C C . PHE A 1 90 ? 20.539 2.861 -15.089 1.00 91.12 90 PHE A C 1
ATOM 693 O O . PHE A 1 90 ? 20.567 3.466 -16.163 1.00 91.12 90 PHE A O 1
ATOM 700 N N . VAL A 1 91 ? 21.612 2.316 -14.527 1.00 92.88 91 VAL A N 1
ATOM 701 C CA . VAL A 1 91 ? 22.935 2.244 -15.137 1.00 92.88 91 VAL A CA 1
ATOM 702 C C . VAL A 1 91 ? 23.287 0.767 -15.284 1.00 92.88 91 VAL A C 1
ATOM 704 O O . VAL A 1 91 ? 23.173 0.026 -14.308 1.00 92.88 91 VAL A O 1
ATOM 707 N N . ASN A 1 92 ? 23.655 0.327 -16.488 1.00 93.62 92 ASN A N 1
ATOM 708 C CA . ASN A 1 92 ? 24.105 -1.054 -16.705 1.00 93.62 92 ASN A CA 1
ATOM 709 C C . ASN A 1 92 ? 25.568 -1.252 -16.251 1.00 93.62 92 ASN A C 1
ATOM 711 O O . ASN A 1 92 ? 26.245 -0.305 -15.838 1.00 93.62 92 ASN A O 1
ATOM 715 N N . ALA A 1 93 ? 26.091 -2.478 -16.350 1.00 93.88 93 ALA A N 1
ATOM 716 C CA . ALA A 1 93 ? 27.475 -2.773 -15.967 1.00 93.88 93 ALA A CA 1
ATOM 717 C C . ALA A 1 93 ? 28.520 -1.980 -16.783 1.00 93.88 93 ALA A C 1
ATOM 719 O O . ALA A 1 93 ? 29.582 -1.653 -16.254 1.00 93.88 93 ALA A O 1
ATOM 720 N N . ALA A 1 94 ? 28.196 -1.581 -18.019 1.00 94.19 94 ALA A N 1
ATOM 721 C CA . ALA A 1 94 ? 29.018 -0.702 -18.859 1.00 94.19 94 ALA A CA 1
ATOM 722 C C . ALA A 1 94 ? 29.006 0.786 -18.447 1.00 94.19 94 ALA A C 1
ATOM 724 O O . ALA A 1 94 ? 29.573 1.620 -19.150 1.00 94.19 94 ALA A O 1
ATOM 725 N N . GLN A 1 95 ? 28.353 1.144 -17.336 1.00 95.88 95 GLN A N 1
ATOM 726 C CA . GLN A 1 95 ? 28.132 2.529 -16.900 1.00 95.88 95 GLN A CA 1
ATOM 727 C C . GLN A 1 95 ? 27.255 3.364 -17.852 1.00 95.88 95 GLN A C 1
ATOM 729 O O . GLN A 1 95 ? 27.215 4.594 -17.757 1.00 95.88 95 GLN A O 1
ATOM 734 N N . GLN A 1 96 ? 26.503 2.718 -18.744 1.00 95.94 96 GLN A N 1
ATOM 735 C CA . GLN A 1 96 ? 25.555 3.399 -19.609 1.00 95.94 96 GLN A CA 1
ATOM 736 C C . GLN A 1 96 ? 24.234 3.659 -18.890 1.00 95.94 96 GLN A C 1
ATOM 738 O O . GLN A 1 96 ? 23.631 2.761 -18.304 1.00 95.94 96 GLN A O 1
ATOM 743 N N . ARG A 1 97 ? 23.759 4.902 -18.998 1.00 96.19 97 ARG A N 1
ATOM 744 C CA . ARG A 1 97 ? 22.439 5.325 -18.532 1.00 96.19 97 ARG A CA 1
ATOM 745 C C . ARG A 1 97 ? 21.365 4.830 -19.491 1.00 96.19 97 ARG A C 1
ATOM 747 O O . ARG A 1 97 ? 21.465 5.037 -20.699 1.00 96.19 97 ARG A O 1
ATOM 754 N N . LEU A 1 98 ? 20.334 4.208 -18.940 1.00 95.88 98 LEU A N 1
ATOM 755 C CA . LEU A 1 98 ? 19.219 3.642 -19.686 1.00 95.88 98 LEU A CA 1
ATOM 756 C C . LEU A 1 98 ? 17.908 4.195 -19.127 1.00 95.88 98 LEU A C 1
ATOM 758 O O . LEU A 1 98 ? 17.723 4.282 -17.909 1.00 95.88 98 LEU A O 1
ATOM 762 N N . LYS A 1 99 ? 17.003 4.576 -20.027 1.00 96.75 99 LYS A N 1
ATOM 763 C CA . LYS A 1 99 ? 15.646 5.025 -19.704 1.00 96.75 99 LYS A CA 1
ATOM 764 C C . LYS A 1 99 ? 14.634 4.000 -20.196 1.00 96.75 99 LYS A C 1
ATOM 766 O O . LYS A 1 99 ? 14.683 3.592 -21.353 1.00 96.75 99 LYS A O 1
ATOM 771 N N . VAL A 1 100 ? 13.699 3.606 -19.342 1.00 96.00 100 VAL A N 1
ATOM 772 C CA . VAL A 1 100 ? 12.597 2.711 -19.694 1.00 96.00 100 VAL A CA 1
ATOM 773 C C . VAL A 1 100 ? 11.622 3.439 -20.609 1.00 96.00 100 VAL A C 1
ATOM 775 O O . VAL A 1 100 ? 11.119 4.520 -20.287 1.00 96.00 100 VAL A O 1
ATOM 778 N N . LEU A 1 101 ? 11.306 2.822 -21.746 1.00 93.38 101 LEU A N 1
ATOM 779 C CA . LEU A 1 101 ? 10.251 3.291 -22.633 1.00 93.38 101 LEU A CA 1
ATOM 780 C C . LEU A 1 101 ? 8.957 2.516 -22.338 1.00 93.38 101 LEU A C 1
ATOM 782 O O . LEU A 1 101 ? 8.946 1.285 -22.412 1.00 93.38 101 LEU A O 1
ATOM 786 N N . PRO A 1 102 ? 7.847 3.202 -22.014 1.00 89.56 102 PRO A N 1
ATOM 787 C CA . PRO A 1 102 ? 6.599 2.536 -21.666 1.00 89.56 102 PRO A CA 1
ATOM 788 C C . PRO A 1 102 ? 6.007 1.789 -22.868 1.00 89.56 102 PRO A C 1
ATOM 790 O O . PRO A 1 102 ? 5.963 2.306 -23.987 1.00 89.56 102 PRO A O 1
ATOM 793 N N . LEU A 1 103 ? 5.466 0.595 -22.625 1.00 83.12 103 LEU A N 1
ATOM 794 C CA . LEU A 1 103 ? 4.774 -0.196 -23.642 1.00 83.12 103 LEU A CA 1
ATOM 795 C C . LEU A 1 103 ? 3.288 0.136 -23.619 1.00 83.12 103 LEU A C 1
ATOM 797 O O . LEU A 1 103 ? 2.622 -0.048 -22.601 1.00 83.12 103 LEU A O 1
ATOM 801 N N . GLY A 1 104 ? 2.762 0.664 -24.724 1.00 82.88 104 GLY A N 1
ATOM 802 C CA . GLY A 1 104 ? 1.365 1.107 -24.770 1.00 82.88 104 GLY A CA 1
ATOM 803 C C . GLY A 1 104 ? 1.037 2.156 -23.697 1.00 82.88 104 GLY A C 1
ATOM 804 O O . GLY A 1 104 ? -0.092 2.223 -23.225 1.00 82.88 104 GLY A O 1
ATOM 805 N N . GLY A 1 105 ? 2.034 2.937 -23.258 1.00 89.50 105 GLY A N 1
ATOM 806 C CA . GLY A 1 105 ? 1.886 3.926 -22.184 1.00 89.50 105 GLY A CA 1
ATOM 807 C C . GLY A 1 105 ? 1.929 3.363 -20.755 1.00 89.50 105 GLY A C 1
ATOM 808 O O . GLY A 1 105 ? 1.869 4.149 -19.806 1.00 89.50 105 GLY A O 1
ATOM 809 N N . VAL A 1 106 ? 2.081 2.048 -20.579 1.00 95.50 106 VAL A N 1
ATOM 810 C CA . VAL A 1 106 ? 2.153 1.387 -19.267 1.00 95.50 106 VAL A CA 1
ATOM 811 C C . VAL A 1 106 ? 3.612 1.166 -18.862 1.00 95.50 106 VAL A C 1
ATOM 813 O O . VAL A 1 106 ? 4.428 0.714 -19.669 1.00 95.50 106 VAL A O 1
ATOM 816 N N . LEU A 1 107 ? 3.944 1.497 -17.612 1.00 96.62 107 LEU A N 1
ATOM 817 C CA . LEU A 1 107 ? 5.205 1.091 -16.983 1.00 96.62 107 LEU A CA 1
ATOM 818 C C . LEU A 1 107 ? 5.007 -0.254 -16.295 1.00 96.62 107 LEU A C 1
ATOM 820 O O . LEU A 1 107 ? 4.037 -0.419 -15.566 1.00 96.62 107 LEU A O 1
ATOM 824 N N . TYR A 1 108 ? 5.932 -1.184 -16.485 1.00 97.06 108 TYR A N 1
ATOM 825 C CA . TYR A 1 108 ? 5.901 -2.489 -15.825 1.00 97.06 108 TYR A CA 1
ATOM 826 C C . TYR A 1 108 ? 7.042 -2.569 -14.826 1.00 97.06 108 TYR A C 1
ATOM 828 O O . TYR A 1 108 ? 8.162 -2.206 -15.175 1.00 97.06 108 TYR A O 1
ATOM 836 N N . LEU A 1 109 ? 6.794 -3.056 -13.614 1.00 97.19 109 LEU A N 1
ATOM 837 C CA . LEU A 1 109 ? 7.845 -3.225 -12.608 1.00 97.19 109 LEU A CA 1
ATOM 838 C C . LEU A 1 109 ? 9.014 -4.083 -13.138 1.00 97.19 109 LEU A C 1
ATOM 840 O O . LEU A 1 109 ? 10.175 -3.705 -12.997 1.00 97.19 109 LEU A O 1
ATOM 844 N N . ASP A 1 110 ? 8.713 -5.155 -13.867 1.00 95.12 110 ASP A N 1
ATOM 845 C CA . ASP A 1 110 ? 9.696 -6.074 -14.462 1.00 95.12 110 ASP A CA 1
ATOM 846 C C . ASP A 1 110 ? 10.623 -5.382 -15.476 1.00 95.12 110 ASP A C 1
ATOM 848 O O . ASP A 1 110 ? 11.780 -5.769 -15.641 1.00 95.12 110 ASP A O 1
ATOM 852 N N . SER A 1 111 ? 10.162 -4.293 -16.108 1.00 94.69 111 SER A N 1
ATOM 853 C CA . SER A 1 111 ? 11.001 -3.500 -17.016 1.00 94.69 111 SER A CA 1
ATOM 854 C C . SER A 1 111 ? 12.158 -2.793 -16.302 1.00 94.69 111 SER A C 1
ATOM 856 O O . SER A 1 111 ? 13.112 -2.385 -16.951 1.00 94.69 111 SER A O 1
ATOM 858 N N . PHE A 1 112 ? 12.122 -2.699 -14.971 1.00 95.00 112 PHE A N 1
ATOM 859 C CA . PHE A 1 112 ? 13.197 -2.148 -14.143 1.00 95.00 112 PHE A CA 1
ATOM 860 C C . PHE A 1 112 ? 14.129 -3.236 -13.584 1.00 95.00 112 PHE A C 1
ATOM 862 O O . PHE A 1 112 ? 14.962 -2.948 -12.727 1.00 95.00 112 PHE A O 1
ATOM 869 N N . GLY A 1 113 ? 13.997 -4.482 -14.056 1.00 92.75 113 GLY A N 1
ATOM 870 C CA . GLY A 1 113 ? 14.810 -5.615 -13.614 1.00 92.75 113 GLY A CA 1
ATOM 871 C C . GLY A 1 113 ? 14.346 -6.235 -12.299 1.00 92.75 113 GLY A C 1
ATOM 872 O O . GLY A 1 113 ? 15.142 -6.890 -11.631 1.00 92.75 113 GLY A O 1
ATOM 873 N N . ALA A 1 114 ? 13.088 -6.010 -11.910 1.00 94.94 114 ALA A N 1
ATOM 874 C CA . ALA A 1 114 ? 12.486 -6.734 -10.799 1.00 94.94 114 ALA A CA 1
ATOM 875 C C . ALA A 1 114 ? 12.398 -8.231 -11.129 1.00 94.94 114 ALA A C 1
ATOM 877 O O . ALA A 1 114 ? 12.181 -8.602 -12.282 1.00 94.94 114 ALA A O 1
ATOM 878 N N . ASP A 1 115 ? 12.558 -9.065 -10.107 1.00 94.38 115 ASP A N 1
ATOM 879 C CA . ASP A 1 115 ? 12.386 -10.511 -10.198 1.00 94.38 115 ASP A CA 1
ATOM 880 C C . ASP A 1 115 ? 10.952 -10.877 -9.777 1.00 94.38 115 ASP A C 1
ATOM 882 O O . ASP A 1 115 ? 10.651 -10.797 -8.580 1.00 94.38 115 ASP A O 1
ATOM 886 N N . PRO A 1 116 ? 10.066 -11.242 -10.724 1.00 95.56 116 PRO A N 1
ATOM 887 C CA . PRO A 1 116 ? 8.675 -11.579 -10.437 1.00 95.56 116 PRO A CA 1
ATOM 888 C C . PRO A 1 116 ? 8.504 -12.963 -9.794 1.00 95.56 116 PRO A C 1
ATOM 890 O O . PRO A 1 116 ? 7.379 -13.310 -9.435 1.00 95.56 116 PRO A O 1
ATOM 893 N N . ASP A 1 117 ? 9.575 -13.744 -9.629 1.00 95.19 117 ASP A N 1
ATOM 894 C CA . ASP A 1 117 ? 9.563 -14.991 -8.854 1.00 95.19 117 ASP A CA 1
ATOM 895 C C . ASP A 1 117 ? 10.015 -14.764 -7.396 1.00 95.19 117 ASP A C 1
ATOM 897 O O . ASP A 1 117 ? 9.880 -15.643 -6.542 1.00 95.19 117 ASP A O 1
ATOM 901 N N . GLY A 1 118 ? 10.556 -13.574 -7.105 1.00 92.81 118 GLY A N 1
ATOM 902 C CA . GLY A 1 118 ? 11.004 -13.104 -5.792 1.00 92.81 118 GLY A CA 1
ATOM 903 C C . GLY A 1 118 ? 12.127 -13.927 -5.169 1.00 92.81 118 GLY A C 1
ATOM 904 O O . GLY A 1 118 ? 12.319 -13.892 -3.948 1.00 92.81 118 GLY A O 1
ATOM 905 N N . VAL A 1 119 ? 12.895 -14.630 -6.003 1.00 93.19 119 VAL A N 1
ATOM 906 C CA . VAL A 1 119 ? 14.140 -15.299 -5.615 1.00 93.19 119 VAL A CA 1
ATOM 907 C C . VAL A 1 119 ? 15.187 -14.239 -5.265 1.00 93.19 119 VAL A C 1
ATOM 909 O O . VAL A 1 119 ? 15.845 -14.309 -4.220 1.00 93.19 119 VAL A O 1
ATOM 912 N N . LEU A 1 120 ? 15.301 -13.216 -6.111 1.00 91.69 120 LEU A N 1
ATOM 913 C CA . LEU A 1 120 ? 16.191 -12.075 -5.966 1.00 91.69 120 LEU A CA 1
ATOM 914 C C . LEU A 1 120 ? 15.449 -10.841 -5.416 1.00 91.69 120 LEU A C 1
ATOM 916 O O . LEU A 1 120 ? 14.263 -10.633 -5.689 1.00 91.69 120 LEU A O 1
ATOM 920 N N . PRO A 1 121 ? 16.134 -9.976 -4.644 1.00 93.12 121 PRO A N 1
ATOM 921 C CA . PRO A 1 121 ? 15.550 -8.719 -4.189 1.00 93.12 121 PRO A CA 1
ATOM 922 C C . PRO A 1 121 ? 15.190 -7.789 -5.358 1.00 93.12 121 PRO A C 1
ATOM 924 O O . PRO A 1 121 ? 16.035 -7.451 -6.182 1.00 93.12 121 PRO A O 1
ATOM 927 N N . SER A 1 122 ? 13.955 -7.292 -5.366 1.00 95.06 122 SER A N 1
ATOM 928 C CA . SER A 1 122 ? 13.432 -6.310 -6.331 1.00 95.06 122 SER A CA 1
ATOM 929 C C . SER A 1 122 ? 13.497 -4.867 -5.812 1.00 95.06 122 SER A C 1
ATOM 931 O O . SER A 1 122 ? 12.896 -3.955 -6.379 1.00 95.06 122 SER A O 1
ATOM 933 N N . THR A 1 123 ? 14.241 -4.648 -4.728 1.00 93.44 123 THR A N 1
ATOM 934 C CA . THR A 1 123 ? 14.293 -3.406 -3.952 1.00 93.44 123 THR A CA 1
ATOM 935 C C . THR A 1 123 ? 14.633 -2.174 -4.805 1.00 93.44 123 THR A C 1
ATOM 937 O O . THR A 1 123 ? 13.907 -1.180 -4.806 1.00 93.44 123 THR A O 1
ATOM 940 N N . LEU A 1 124 ? 15.718 -2.230 -5.586 1.00 91.12 124 LEU A N 1
ATOM 941 C CA . LEU A 1 124 ? 16.126 -1.103 -6.434 1.00 91.12 124 LEU A CA 1
ATOM 942 C C . LEU A 1 124 ? 15.190 -0.914 -7.634 1.00 91.12 124 LEU A C 1
ATOM 944 O O . LEU A 1 124 ? 14.864 0.223 -7.974 1.00 91.12 124 LEU A O 1
ATOM 948 N N . ALA A 1 125 ? 14.715 -2.009 -8.231 1.00 94.19 125 ALA A N 1
ATOM 949 C CA . ALA A 1 125 ? 13.782 -1.968 -9.352 1.00 94.19 125 ALA A CA 1
ATOM 950 C C . ALA A 1 125 ? 12.462 -1.286 -8.961 1.00 94.19 125 ALA A C 1
ATOM 952 O O . ALA A 1 125 ? 11.998 -0.391 -9.665 1.00 94.19 125 ALA A O 1
ATOM 953 N N . PHE A 1 126 ? 11.902 -1.628 -7.795 1.00 95.94 126 PHE A N 1
ATOM 954 C CA . PHE A 1 126 ? 10.672 -1.017 -7.289 1.00 95.94 126 PHE A CA 1
ATOM 955 C C . PHE A 1 126 ? 10.841 0.477 -7.004 1.00 95.94 126 PHE A C 1
ATOM 957 O O . PHE A 1 126 ? 9.994 1.286 -7.384 1.00 95.94 126 PHE A O 1
ATOM 964 N N . ARG A 1 127 ? 11.981 0.879 -6.431 1.00 92.94 127 ARG A N 1
ATOM 965 C CA . ARG A 1 127 ? 12.314 2.299 -6.249 1.00 92.94 127 ARG A CA 1
ATOM 966 C C . ARG A 1 127 ? 12.340 3.051 -7.584 1.00 92.94 127 ARG A C 1
ATOM 968 O O . ARG A 1 127 ? 11.752 4.128 -7.682 1.00 92.94 127 ARG A O 1
ATOM 975 N N . GLN A 1 128 ? 13.017 2.512 -8.599 1.00 93.31 128 GLN A N 1
ATOM 976 C CA . GLN A 1 128 ? 13.115 3.177 -9.903 1.00 93.31 128 GLN A CA 1
ATOM 977 C C . GLN A 1 128 ? 11.777 3.213 -10.636 1.00 93.31 128 GLN A C 1
ATOM 979 O O . GLN A 1 128 ? 11.431 4.233 -11.222 1.00 93.31 128 GLN A O 1
ATOM 984 N N . PHE A 1 129 ? 10.974 2.159 -10.510 1.00 96.50 129 PHE A N 1
ATOM 985 C CA . PHE A 1 129 ? 9.611 2.105 -11.024 1.00 96.50 129 PHE A CA 1
ATOM 986 C C . PHE A 1 129 ? 8.734 3.251 -10.489 1.00 96.50 129 PHE A C 1
ATOM 988 O O . PHE A 1 129 ? 8.078 3.950 -11.268 1.00 96.50 129 PHE A O 1
ATOM 995 N N . LEU A 1 130 ? 8.768 3.507 -9.175 1.00 95.75 130 LEU A N 1
ATOM 996 C CA . LEU A 1 130 ? 8.037 4.620 -8.559 1.00 95.75 130 LEU A CA 1
ATOM 997 C C . LEU A 1 130 ? 8.562 5.983 -9.039 1.00 95.75 130 LEU A C 1
ATOM 999 O O . LEU A 1 130 ? 7.768 6.839 -9.440 1.00 95.75 130 LEU A O 1
ATOM 1003 N N . LYS A 1 131 ? 9.890 6.168 -9.062 1.00 93.38 131 LYS A N 1
ATOM 1004 C CA . LYS A 1 131 ? 10.534 7.411 -9.526 1.00 93.38 131 LYS A CA 1
ATOM 1005 C C . LYS A 1 131 ? 10.207 7.716 -10.986 1.00 93.38 131 LYS A C 1
ATOM 1007 O O . LYS A 1 131 ? 9.848 8.848 -11.303 1.00 93.38 131 LYS A O 1
ATOM 1012 N N . ALA A 1 132 ? 10.267 6.717 -11.862 1.00 93.94 132 ALA A N 1
ATOM 1013 C CA . ALA A 1 132 ? 9.930 6.856 -13.273 1.00 93.94 132 ALA A CA 1
ATOM 1014 C C . ALA A 1 132 ? 8.464 7.264 -13.468 1.00 93.94 132 ALA A C 1
ATOM 1016 O O . ALA A 1 132 ? 8.171 8.155 -14.270 1.00 93.94 132 ALA A O 1
ATOM 1017 N N . ASN A 1 133 ? 7.539 6.664 -12.703 1.00 95.12 133 ASN A N 1
ATOM 1018 C CA . ASN A 1 133 ? 6.124 7.027 -12.770 1.00 95.12 133 ASN A CA 1
ATOM 1019 C C . ASN A 1 133 ? 5.872 8.461 -12.269 1.00 95.12 133 ASN A C 1
ATOM 1021 O O . ASN A 1 133 ? 5.073 9.188 -12.855 1.00 95.12 133 ASN A O 1
ATOM 1025 N N . ALA A 1 134 ? 6.570 8.903 -11.219 1.00 92.88 134 ALA A N 1
ATOM 1026 C CA . ALA A 1 134 ? 6.471 10.279 -10.731 1.00 92.88 134 ALA A CA 1
ATOM 1027 C C . ALA A 1 134 ? 7.040 11.276 -11.757 1.00 92.88 134 ALA A C 1
ATOM 1029 O O . ALA A 1 134 ? 6.375 12.244 -12.126 1.00 92.88 134 ALA A O 1
ATOM 1030 N N . ARG A 1 135 ? 8.232 10.991 -12.300 1.00 91.31 135 ARG A N 1
ATOM 1031 C CA . ARG A 1 135 ? 8.943 11.851 -13.261 1.00 91.31 135 ARG A CA 1
ATOM 1032 C C . ARG A 1 135 ? 8.150 12.113 -14.540 1.00 91.31 135 ARG A C 1
ATOM 1034 O O . ARG A 1 135 ? 8.216 13.212 -15.081 1.00 91.31 135 ARG A O 1
ATOM 1041 N N . ARG A 1 136 ? 7.368 11.139 -15.016 1.00 91.00 136 ARG A N 1
ATOM 1042 C CA . ARG A 1 136 ? 6.510 11.308 -16.205 1.00 91.00 136 ARG A CA 1
ATOM 1043 C C . ARG A 1 136 ? 5.169 12.004 -15.926 1.00 91.00 136 ARG A C 1
ATOM 1045 O O . ARG A 1 136 ? 4.338 12.091 -16.829 1.00 91.00 136 ARG A O 1
ATOM 1052 N N . GLY A 1 137 ? 4.939 12.460 -14.695 1.00 91.88 137 GLY A N 1
ATOM 1053 C CA . GLY A 1 137 ? 3.681 13.083 -14.296 1.00 91.88 137 GLY A CA 1
ATOM 1054 C C . GLY A 1 137 ? 2.538 12.085 -14.095 1.00 91.88 137 GLY A C 1
ATOM 1055 O O . GLY A 1 137 ? 1.399 12.416 -14.405 1.00 91.88 137 GLY A O 1
ATOM 1056 N N . GLY A 1 138 ? 2.829 10.861 -13.639 1.00 92.50 138 GLY A N 1
ATOM 1057 C CA . GLY A 1 138 ? 1.826 9.849 -13.292 1.00 92.50 138 GLY A CA 1
ATOM 1058 C C . GLY A 1 138 ? 1.458 8.931 -14.457 1.00 92.50 138 GLY A C 1
ATOM 1059 O O . GLY A 1 138 ? 2.249 8.705 -15.367 1.00 92.50 138 GLY A O 1
ATOM 1060 N N . GLY A 1 139 ? 0.251 8.372 -14.452 1.00 94.81 139 GLY A N 1
ATOM 1061 C CA . GLY A 1 139 ? -0.237 7.405 -15.441 1.00 94.81 139 GLY A CA 1
ATOM 1062 C C . GLY A 1 139 ? -0.227 5.954 -14.949 1.00 94.81 139 GLY A C 1
ATOM 1063 O O . GLY A 1 139 ? 0.045 5.668 -13.786 1.00 94.81 139 GLY A O 1
ATOM 1064 N N . HIS A 1 140 ? -0.490 5.022 -15.869 1.00 97.06 140 HIS A N 1
ATOM 1065 C CA . HIS A 1 140 ? -0.616 3.592 -15.576 1.00 97.06 140 HIS A CA 1
ATOM 1066 C C . HIS A 1 140 ? 0.741 2.907 -15.340 1.00 97.06 140 HIS A C 1
ATOM 1068 O O . HIS A 1 140 ? 1.615 2.912 -16.216 1.00 97.06 140 HIS A O 1
ATOM 1074 N N . ALA A 1 141 ? 0.899 2.308 -14.169 1.00 97.50 141 ALA A N 1
ATOM 1075 C CA . ALA A 1 141 ? 2.034 1.509 -13.756 1.00 97.50 141 ALA A CA 1
ATOM 1076 C C . ALA A 1 141 ? 1.529 0.155 -13.228 1.00 97.50 141 ALA A C 1
ATOM 1078 O O . ALA A 1 141 ? 0.539 0.113 -12.505 1.00 97.50 141 ALA A O 1
ATOM 1079 N N . LYS A 1 142 ? 2.164 -0.950 -13.619 1.00 98.00 142 LYS A N 1
ATOM 1080 C CA . LYS A 1 142 ? 1.672 -2.309 -13.387 1.00 98.00 142 LYS A CA 1
ATOM 1081 C C . LYS A 1 142 ? 2.745 -3.209 -12.783 1.00 98.00 142 LYS A C 1
ATOM 1083 O O . LYS A 1 142 ? 3.908 -3.144 -13.182 1.00 98.00 142 LYS A O 1
ATOM 1088 N N . ALA A 1 143 ? 2.335 -4.079 -11.868 1.00 97.94 143 ALA A N 1
ATOM 1089 C CA . ALA A 1 143 ? 3.149 -5.168 -11.339 1.00 97.94 143 ALA A CA 1
ATOM 1090 C C . ALA A 1 143 ? 2.304 -6.446 -11.235 1.00 97.94 143 ALA A C 1
ATOM 1092 O O . ALA A 1 143 ? 1.113 -6.378 -10.933 1.00 97.94 143 ALA A O 1
ATOM 1093 N N . GLY A 1 144 ? 2.913 -7.606 -11.472 1.00 96.44 144 GLY A N 1
ATOM 1094 C CA . GLY A 1 144 ? 2.257 -8.907 -11.353 1.00 96.44 144 GLY A CA 1
ATOM 1095 C C . GLY A 1 144 ? 3.301 -10.006 -11.195 1.00 96.44 144 GLY A C 1
ATOM 1096 O O . GLY A 1 144 ? 4.156 -10.154 -12.057 1.00 96.44 144 GLY A O 1
ATOM 1097 N N . GLY A 1 145 ? 3.240 -10.748 -10.092 1.00 97.06 145 GLY A N 1
ATOM 1098 C CA . GLY A 1 145 ? 4.307 -11.655 -9.668 1.00 97.06 145 GLY A CA 1
ATOM 1099 C C . GLY A 1 145 ? 4.536 -11.604 -8.159 1.00 97.06 145 GLY A C 1
ATOM 1100 O O . GLY A 1 145 ? 3.828 -10.910 -7.432 1.00 97.06 145 GLY A O 1
ATOM 1101 N N . PHE A 1 146 ? 5.520 -12.348 -7.679 1.00 97.81 146 PHE A N 1
ATOM 1102 C CA . PHE A 1 146 ? 6.002 -12.333 -6.307 1.00 97.81 146 PHE A CA 1
ATOM 1103 C C . PHE A 1 146 ? 7.305 -11.527 -6.236 1.00 97.81 146 PHE A C 1
ATOM 1105 O O . PHE A 1 146 ? 8.290 -11.885 -6.860 1.00 97.81 146 PHE A O 1
ATOM 1112 N N . TYR A 1 147 ? 7.330 -10.436 -5.476 1.00 97.69 147 TYR A N 1
ATOM 1113 C CA . TYR A 1 147 ? 8.465 -9.522 -5.391 1.00 97.69 147 TYR A CA 1
ATOM 1114 C C . TYR A 1 147 ? 8.959 -9.422 -3.952 1.00 97.69 147 TYR A C 1
ATOM 1116 O O . TYR A 1 147 ? 8.216 -9.038 -3.047 1.00 97.69 147 TYR A O 1
ATOM 1124 N N . ARG A 1 148 ? 10.244 -9.705 -3.740 1.00 96.69 148 ARG A N 1
ATOM 1125 C CA . ARG A 1 148 ? 10.906 -9.527 -2.445 1.00 96.69 148 ARG A CA 1
ATOM 1126 C C . ARG A 1 148 ? 11.496 -8.121 -2.338 1.00 96.69 148 ARG A C 1
ATOM 1128 O O . ARG A 1 148 ? 12.363 -7.754 -3.127 1.00 96.69 148 ARG A O 1
ATOM 1135 N N . LEU A 1 149 ? 11.047 -7.346 -1.358 1.00 95.25 149 LEU A N 1
ATOM 1136 C CA . LEU A 1 149 ? 11.394 -5.940 -1.159 1.00 95.25 149 LEU A CA 1
ATOM 1137 C C . LEU A 1 149 ? 12.100 -5.744 0.192 1.00 95.25 149 LEU A C 1
ATOM 1139 O O . LEU A 1 149 ? 11.518 -5.978 1.247 1.00 95.25 149 LEU A O 1
ATOM 1143 N N . GLY A 1 150 ? 13.357 -5.302 0.164 1.00 91.56 150 GLY A N 1
ATOM 1144 C CA . GLY A 1 150 ? 14.112 -4.911 1.366 1.00 91.56 150 GLY A CA 1
ATOM 1145 C C . GLY A 1 150 ? 14.013 -3.414 1.669 1.00 91.56 150 GLY A C 1
ATOM 1146 O O . GLY A 1 150 ? 13.204 -2.706 1.060 1.00 91.56 150 GLY A O 1
ATOM 1147 N N . ASP A 1 151 ? 14.876 -2.925 2.557 1.00 84.62 151 ASP A N 1
ATOM 1148 C CA . ASP A 1 151 ? 15.116 -1.497 2.745 1.00 84.62 151 ASP A CA 1
ATOM 1149 C C . ASP A 1 151 ? 16.275 -1.086 1.831 1.00 84.62 151 ASP A C 1
ATOM 1151 O O . ASP A 1 151 ? 17.404 -1.547 2.003 1.00 84.62 151 ASP A O 1
ATOM 1155 N N . PRO A 1 152 ? 16.042 -0.230 0.831 1.00 82.25 152 PRO A N 1
ATOM 1156 C CA . PRO A 1 152 ? 17.108 0.153 -0.079 1.00 82.25 152 PRO A CA 1
ATOM 1157 C C . PRO A 1 152 ? 18.129 1.132 0.538 1.00 82.25 152 PRO A C 1
ATOM 1159 O O . PRO A 1 152 ? 19.014 1.598 -0.179 1.00 82.25 152 PRO A O 1
ATOM 1162 N N . GLY A 1 153 ? 18.016 1.471 1.830 1.00 77.50 153 GLY A N 1
ATOM 1163 C CA . GLY A 1 153 ? 19.031 2.220 2.578 1.00 77.50 153 GLY A CA 1
ATOM 1164 C C . GLY A 1 153 ? 19.085 3.718 2.266 1.00 77.50 153 GLY A C 1
ATOM 1165 O O . GLY A 1 153 ? 20.114 4.347 2.505 1.00 77.50 153 GLY A O 1
ATOM 1166 N N . ASP A 1 154 ? 18.010 4.299 1.715 1.00 62.66 154 ASP A N 1
ATOM 1167 C CA . ASP A 1 154 ? 17.960 5.749 1.463 1.00 62.66 154 ASP A CA 1
ATOM 1168 C C . ASP A 1 154 ? 17.942 6.544 2.783 1.00 62.66 154 ASP A C 1
ATOM 1170 O O . ASP A 1 154 ? 17.430 6.051 3.798 1.00 62.66 154 ASP A O 1
ATOM 1174 N N . PRO A 1 155 ? 18.478 7.783 2.782 1.00 50.50 155 PRO A N 1
ATOM 1175 C CA . PRO A 1 155 ? 18.373 8.662 3.934 1.00 50.50 155 PRO A CA 1
ATOM 1176 C C . PRO A 1 155 ? 16.895 8.880 4.262 1.00 50.50 155 PRO A C 1
ATOM 1178 O O . PRO A 1 155 ? 16.068 9.098 3.376 1.00 50.50 155 PRO A O 1
ATOM 1181 N N . VAL A 1 156 ? 16.582 8.775 5.552 1.00 55.88 156 VAL A N 1
ATOM 1182 C CA . VAL A 1 156 ? 15.268 9.069 6.127 1.00 55.88 156 VAL A CA 1
ATOM 1183 C C . VAL A 1 156 ? 14.747 10.371 5.517 1.00 55.88 156 VAL A C 1
ATOM 1185 O O . VAL A 1 156 ? 15.392 11.405 5.653 1.00 55.88 156 VAL A O 1
ATOM 1188 N N . ILE A 1 157 ? 13.605 10.325 4.826 1.00 59.06 157 ILE A N 1
ATOM 1189 C CA . ILE A 1 157 ? 12.914 11.551 4.419 1.00 59.06 157 ILE A CA 1
ATOM 1190 C C . ILE A 1 157 ? 12.411 12.205 5.714 1.00 59.06 157 ILE A C 1
ATOM 1192 O O . ILE A 1 157 ? 11.758 11.527 6.509 1.00 59.06 157 ILE A O 1
ATOM 1196 N N . ASP A 1 158 ? 12.764 13.479 5.922 1.00 57.91 158 ASP A N 1
ATOM 1197 C CA . ASP A 1 158 ? 12.871 14.182 7.218 1.00 57.91 158 ASP A CA 1
ATOM 1198 C C . ASP A 1 158 ? 11.701 14.036 8.216 1.00 57.91 158 ASP A C 1
ATOM 1200 O O . ASP A 1 158 ? 11.886 14.263 9.409 1.00 57.91 158 ASP A O 1
ATOM 1204 N N . ASP A 1 159 ? 10.498 13.654 7.783 1.00 66.38 159 ASP A N 1
ATOM 1205 C CA . ASP A 1 159 ? 9.300 13.633 8.626 1.00 66.38 159 ASP A CA 1
ATOM 1206 C C . ASP A 1 159 ? 8.521 12.305 8.639 1.00 66.38 159 ASP A C 1
ATOM 1208 O O . ASP A 1 159 ? 7.565 12.159 9.406 1.00 66.38 159 ASP A O 1
ATOM 1212 N N . ALA A 1 160 ? 8.883 11.335 7.796 1.00 68.31 160 ALA A N 1
ATOM 1213 C CA . ALA A 1 160 ? 8.228 10.029 7.715 1.00 68.31 160 ALA A CA 1
ATOM 1214 C C . ALA A 1 160 ? 9.191 8.969 7.172 1.00 68.31 160 ALA A C 1
ATOM 1216 O O . ALA A 1 160 ? 9.357 8.862 5.952 1.00 68.31 160 ALA A O 1
ATOM 1217 N N . PRO A 1 161 ? 9.798 8.141 8.039 1.00 81.94 161 PRO A N 1
ATOM 1218 C CA . PRO A 1 161 ? 10.686 7.094 7.569 1.00 81.94 161 PRO A CA 1
ATOM 1219 C C . PRO A 1 161 ? 9.878 6.052 6.785 1.00 81.94 161 PRO A C 1
ATOM 1221 O O . PRO A 1 161 ? 9.006 5.386 7.343 1.00 81.94 161 PRO A O 1
ATOM 1224 N N . ALA A 1 162 ? 10.171 5.904 5.494 1.00 85.94 162 ALA A N 1
ATOM 1225 C CA . ALA A 1 162 ? 9.585 4.888 4.627 1.00 85.94 162 ALA A CA 1
ATOM 1226 C C . ALA A 1 162 ? 10.669 4.208 3.780 1.00 85.94 162 ALA A C 1
ATOM 1228 O O . ALA A 1 162 ? 11.642 4.857 3.397 1.00 85.94 162 ALA A O 1
ATOM 1229 N N . CYS A 1 163 ? 10.508 2.917 3.481 1.00 88.50 163 CYS A N 1
ATOM 1230 C CA . CYS A 1 163 ? 11.419 2.181 2.596 1.00 88.50 163 CYS A CA 1
ATOM 1231 C C . CYS A 1 163 ? 11.280 2.661 1.143 1.00 88.50 163 CYS A C 1
ATOM 1233 O O . CYS A 1 163 ? 12.270 2.794 0.421 1.00 88.50 163 CYS A O 1
ATOM 1235 N N . TYR A 1 164 ? 10.046 2.955 0.730 1.00 92.56 164 TYR A N 1
ATOM 1236 C CA . TYR A 1 164 ? 9.703 3.456 -0.595 1.00 92.56 164 TYR A CA 1
ATOM 1237 C C . TYR A 1 164 ? 8.844 4.711 -0.482 1.00 92.56 164 TYR A C 1
ATOM 1239 O O . TYR A 1 164 ? 7.976 4.798 0.384 1.00 92.56 164 TYR A O 1
ATOM 1247 N N . SER A 1 165 ? 9.060 5.667 -1.383 1.00 92.69 165 SER A N 1
ATOM 1248 C CA . SER A 1 165 ? 8.246 6.877 -1.481 1.00 92.69 165 SER A CA 1
ATOM 1249 C C . SER A 1 165 ? 7.808 7.097 -2.918 1.00 92.69 165 SER A C 1
ATOM 1251 O O . SER A 1 165 ? 8.588 6.906 -3.855 1.00 92.69 165 SER A O 1
ATOM 1253 N N . TYR A 1 166 ? 6.560 7.512 -3.075 1.00 94.38 166 TYR A N 1
ATOM 1254 C CA . TYR A 1 166 ? 5.999 7.988 -4.321 1.00 94.38 166 TYR A CA 1
ATOM 1255 C C . TYR A 1 166 ? 5.441 9.391 -4.113 1.00 94.38 166 TYR A C 1
ATOM 1257 O O . TYR A 1 166 ? 4.443 9.570 -3.414 1.00 94.38 166 TYR A O 1
ATOM 1265 N N . ASP A 1 167 ? 6.078 10.367 -4.750 1.00 92.25 167 ASP A N 1
ATOM 1266 C CA . ASP A 1 167 ? 5.595 11.740 -4.759 1.00 92.25 167 ASP A CA 1
ATOM 1267 C C . ASP A 1 167 ? 4.568 11.895 -5.879 1.00 92.25 167 ASP A C 1
ATOM 1269 O O . ASP A 1 167 ? 4.876 11.749 -7.068 1.00 92.25 167 ASP A O 1
ATOM 1273 N N . VAL A 1 168 ? 3.329 12.169 -5.484 1.00 92.25 168 VAL A N 1
ATOM 1274 C CA . VAL A 1 168 ? 2.211 12.361 -6.398 1.00 92.25 168 VAL A CA 1
ATOM 1275 C C . VAL A 1 168 ? 2.473 13.605 -7.254 1.00 92.25 168 VAL A C 1
ATOM 1277 O O . VAL A 1 168 ? 2.692 14.696 -6.718 1.00 92.25 168 VAL A O 1
ATOM 1280 N N . PRO A 1 169 ? 2.455 13.491 -8.591 1.00 90.62 169 PRO A N 1
ATOM 1281 C CA . PRO A 1 169 ? 2.737 14.626 -9.454 1.00 90.62 169 PRO A CA 1
ATOM 1282 C C . PRO A 1 169 ? 1.679 15.727 -9.355 1.00 90.62 169 PRO A C 1
ATOM 1284 O O . PRO A 1 169 ? 0.474 15.474 -9.367 1.00 90.62 169 PRO A O 1
ATOM 1287 N N . LYS A 1 170 ? 2.139 16.983 -9.355 1.00 88.00 170 LYS A N 1
ATOM 1288 C CA . LYS A 1 170 ? 1.268 18.173 -9.412 1.00 88.00 170 LYS A CA 1
ATOM 1289 C C . LYS A 1 170 ? 0.651 18.414 -10.791 1.00 88.00 170 LYS A C 1
ATOM 1291 O O . LYS A 1 170 ? -0.231 19.249 -10.938 1.00 88.00 170 LYS A O 1
ATOM 1296 N N . SER A 1 171 ? 1.159 17.753 -11.824 1.00 83.75 171 SER A N 1
ATOM 1297 C CA . SER A 1 171 ? 0.708 17.898 -13.205 1.00 83.75 171 SER A CA 1
ATOM 1298 C C . SER A 1 171 ? 0.788 16.553 -13.924 1.00 83.75 171 SER A C 1
ATOM 1300 O O . SER A 1 171 ? 1.451 15.627 -13.463 1.00 83.75 171 SER A O 1
ATOM 1302 N N . GLY A 1 172 ? 0.089 16.439 -15.056 1.00 86.62 172 GLY A N 1
ATOM 1303 C CA . GLY A 1 172 ? 0.059 15.216 -15.857 1.00 86.62 172 GLY A CA 1
ATOM 1304 C C . GLY A 1 172 ? -1.233 14.418 -15.695 1.00 86.62 172 GLY A C 1
ATOM 1305 O O . GLY A 1 172 ? -2.330 14.969 -15.839 1.00 86.62 172 GLY A O 1
ATOM 1306 N N . ARG A 1 173 ? -1.105 13.112 -15.470 1.00 89.94 173 ARG A N 1
ATOM 1307 C CA . ARG A 1 173 ? -2.197 12.129 -15.410 1.00 89.94 173 ARG A CA 1
ATOM 1308 C C . ARG A 1 173 ? -2.297 11.542 -14.009 1.00 89.94 173 ARG A C 1
ATOM 1310 O O . ARG A 1 173 ? -1.317 11.531 -13.275 1.00 89.94 173 ARG A O 1
ATOM 1317 N N . ASP A 1 174 ? -3.469 11.021 -13.677 1.00 93.19 174 ASP A N 1
ATOM 1318 C CA . ASP A 1 174 ? -3.657 10.251 -12.450 1.00 93.19 174 ASP A CA 1
ATOM 1319 C C . ASP A 1 174 ? -2.709 9.055 -12.412 1.00 93.19 174 ASP A C 1
ATOM 1321 O O . ASP A 1 174 ? -2.396 8.444 -13.442 1.00 93.19 174 ASP A O 1
ATOM 1325 N N . SER A 1 175 ? -2.214 8.751 -11.221 1.00 95.50 175 SER A N 1
ATOM 1326 C CA . SER A 1 175 ? -1.217 7.712 -11.004 1.00 95.50 175 SER A CA 1
ATOM 1327 C C . SER A 1 175 ? -1.932 6.419 -10.672 1.00 95.50 175 SER A C 1
ATOM 1329 O O . SER A 1 175 ? -2.320 6.201 -9.530 1.00 95.50 175 SER A O 1
ATOM 1331 N N . TYR A 1 176 ? -2.130 5.578 -11.683 1.00 97.56 176 TYR A N 1
ATOM 1332 C CA . TYR A 1 176 ? -2.844 4.313 -11.544 1.00 97.56 176 TYR A CA 1
ATOM 1333 C C . TYR A 1 176 ? -1.851 3.161 -11.397 1.00 97.56 176 TYR A C 1
ATOM 1335 O O . TYR A 1 176 ? -1.149 2.817 -12.348 1.00 97.56 176 TYR A O 1
ATOM 1343 N N . PHE A 1 177 ? -1.791 2.585 -10.203 1.00 98.25 177 PHE A N 1
ATOM 1344 C CA . PHE A 1 177 ? -0.998 1.415 -9.857 1.00 98.25 177 PHE A CA 1
ATOM 1345 C C . PHE A 1 177 ? -1.873 0.158 -9.914 1.00 98.25 177 PHE A C 1
ATOM 1347 O O . PHE A 1 177 ? -2.655 -0.099 -9.002 1.00 98.25 177 PHE A O 1
ATOM 1354 N N . ASP A 1 178 ? -1.737 -0.624 -10.983 1.00 98.19 178 ASP A N 1
ATOM 1355 C CA . ASP A 1 178 ? -2.361 -1.942 -11.119 1.00 98.19 178 ASP A CA 1
ATOM 1356 C C . ASP A 1 178 ? -1.438 -3.007 -10.524 1.00 98.19 178 ASP A C 1
ATOM 1358 O O . ASP A 1 178 ? -0.469 -3.448 -11.147 1.00 98.19 178 ASP A O 1
ATOM 1362 N N . PHE A 1 179 ? -1.730 -3.405 -9.294 1.00 98.31 179 PHE A N 1
ATOM 1363 C CA . PHE A 1 179 ? -1.016 -4.440 -8.556 1.00 98.31 179 PHE A CA 1
ATOM 1364 C C . PHE A 1 179 ? -1.824 -5.738 -8.463 1.00 98.31 179 PHE A C 1
ATOM 1366 O O . PHE A 1 179 ? -1.530 -6.612 -7.643 1.00 98.31 179 PHE A O 1
ATOM 1373 N N . ARG A 1 180 ? -2.854 -5.914 -9.298 1.00 97.50 180 ARG A N 1
ATOM 1374 C CA . ARG A 1 180 ? -3.624 -7.162 -9.326 1.00 97.50 180 ARG A CA 1
ATOM 1375 C C . ARG A 1 180 ? -2.724 -8.317 -9.761 1.00 97.50 180 ARG A C 1
ATOM 1377 O O . ARG A 1 180 ? -2.161 -8.319 -10.851 1.00 97.50 180 ARG A O 1
ATOM 1384 N N . GLY A 1 181 ? -2.614 -9.317 -8.888 1.00 96.56 181 GLY A N 1
ATOM 1385 C CA . GLY A 1 181 ? -1.710 -10.455 -9.066 1.00 96.56 181 GLY A CA 1
ATOM 1386 C C . GLY A 1 181 ? -0.285 -10.220 -8.555 1.00 96.56 181 GLY A C 1
ATOM 1387 O O . GLY A 1 181 ? 0.523 -11.140 -8.629 1.00 96.56 181 GLY A O 1
ATOM 1388 N N . ALA A 1 182 ? 0.035 -9.038 -8.017 1.00 98.19 182 ALA A N 1
ATOM 1389 C CA . ALA A 1 182 ? 1.302 -8.795 -7.336 1.00 98.19 182 ALA A CA 1
ATOM 1390 C C . ALA A 1 182 ? 1.248 -9.237 -5.865 1.00 98.19 182 ALA A C 1
ATOM 1392 O O . ALA A 1 182 ? 0.259 -9.008 -5.163 1.00 98.19 182 ALA A O 1
ATOM 1393 N N . ASN A 1 183 ? 2.338 -9.827 -5.388 1.00 98.25 183 ASN A N 1
ATOM 1394 C CA . ASN A 1 183 ? 2.599 -10.148 -3.994 1.00 98.25 183 ASN A CA 1
ATOM 1395 C C . ASN A 1 183 ? 3.945 -9.537 -3.602 1.00 98.25 183 ASN A C 1
ATOM 1397 O O . ASN A 1 183 ? 4.979 -9.916 -4.137 1.00 98.25 183 ASN A O 1
ATOM 1401 N N . PHE A 1 184 ? 3.921 -8.569 -2.697 1.00 98.00 184 PHE A N 1
ATOM 1402 C CA . PHE A 1 184 ? 5.086 -7.847 -2.215 1.00 98.00 184 PHE A CA 1
ATOM 1403 C C . PHE A 1 184 ? 5.461 -8.364 -0.826 1.00 98.00 184 PHE A C 1
ATOM 1405 O O . PHE A 1 184 ? 4.750 -8.099 0.145 1.00 98.00 184 PHE A O 1
ATOM 1412 N N . LEU A 1 185 ? 6.580 -9.080 -0.727 1.00 97.19 185 LEU A N 1
ATOM 1413 C CA . LEU A 1 185 ? 7.157 -9.532 0.537 1.00 97.19 185 LEU A CA 1
ATOM 1414 C C . LEU A 1 185 ? 8.175 -8.505 1.042 1.00 97.19 185 LEU A C 1
ATOM 1416 O O . LEU A 1 185 ? 9.278 -8.416 0.505 1.00 97.19 185 LEU A O 1
ATOM 1420 N N . PHE A 1 186 ? 7.833 -7.771 2.098 1.00 95.69 186 PHE A N 1
ATOM 1421 C CA . PHE A 1 186 ? 8.719 -6.811 2.754 1.00 95.69 186 PHE A CA 1
ATOM 1422 C C . PHE A 1 186 ? 9.573 -7.507 3.811 1.00 95.69 186 PHE A C 1
ATOM 1424 O O . PHE A 1 186 ? 9.038 -8.044 4.780 1.00 95.69 186 PHE A O 1
ATOM 1431 N N . THR A 1 187 ? 10.894 -7.511 3.630 1.00 92.75 187 THR A N 1
ATOM 1432 C CA . THR A 1 187 ? 11.822 -8.274 4.485 1.00 92.75 187 THR A CA 1
ATOM 1433 C C . THR A 1 187 ? 12.557 -7.435 5.527 1.00 92.75 187 THR A C 1
ATOM 1435 O O . THR A 1 187 ? 13.114 -8.001 6.465 1.00 92.75 187 THR A O 1
ATOM 1438 N N . GLU A 1 188 ? 12.570 -6.109 5.370 1.00 85.19 188 GLU A N 1
ATOM 1439 C CA . GLU A 1 188 ? 13.333 -5.151 6.183 1.00 85.19 188 GLU A CA 1
ATOM 1440 C C . GLU A 1 188 ? 12.561 -3.827 6.333 1.00 85.19 188 GLU A C 1
ATOM 1442 O O . GLU A 1 188 ? 11.667 -3.535 5.535 1.00 85.19 188 GLU A O 1
ATOM 1447 N N . GLY A 1 189 ? 12.911 -3.022 7.346 1.00 72.81 189 GLY A N 1
ATOM 1448 C CA . GLY A 1 189 ? 12.274 -1.718 7.593 1.00 72.81 189 GLY A CA 1
ATOM 1449 C C . GLY A 1 189 ? 11.784 -1.492 9.025 1.00 72.81 189 GLY A C 1
ATOM 1450 O O . GLY A 1 189 ? 10.723 -0.901 9.220 1.00 72.81 189 GLY A O 1
ATOM 1451 N N . THR A 1 190 ? 12.525 -1.955 10.035 1.00 83.69 190 THR A N 1
ATOM 1452 C CA . THR A 1 190 ? 12.198 -1.694 11.446 1.00 83.69 190 THR A CA 1
ATOM 1453 C C . THR A 1 190 ? 12.015 -0.201 11.700 1.00 83.69 190 THR A C 1
ATOM 1455 O O . THR A 1 190 ? 12.871 0.610 11.345 1.00 83.69 190 THR A O 1
ATOM 1458 N N . GLY A 1 191 ? 10.883 0.171 12.299 1.00 85.44 191 GLY A N 1
ATOM 1459 C CA . GLY A 1 191 ? 10.543 1.569 12.554 1.00 85.44 191 GLY A CA 1
ATOM 1460 C C . GLY A 1 191 ? 10.286 2.403 11.293 1.00 85.44 191 GLY A C 1
ATOM 1461 O O . GLY A 1 191 ? 10.319 3.630 11.377 1.00 85.44 191 GLY A O 1
ATOM 1462 N N . LYS A 1 192 ? 10.016 1.774 10.142 1.00 89.25 192 LYS A N 1
ATOM 1463 C CA . LYS A 1 192 ? 9.661 2.449 8.885 1.00 89.25 192 LYS A CA 1
ATOM 1464 C C . LYS A 1 192 ? 8.280 2.025 8.382 1.00 89.25 192 LYS A C 1
ATOM 1466 O O . LYS A 1 192 ? 7.741 0.987 8.769 1.00 89.25 192 LYS A O 1
ATOM 1471 N N . TRP A 1 193 ? 7.712 2.848 7.509 1.00 91.94 193 TRP A N 1
ATOM 1472 C CA . TRP A 1 193 ? 6.619 2.465 6.617 1.00 91.94 193 TRP A CA 1
ATOM 1473 C C . TRP A 1 193 ? 7.175 1.700 5.418 1.00 91.94 193 TRP A C 1
ATOM 1475 O O . TRP A 1 193 ? 8.256 2.032 4.934 1.00 91.94 193 TRP A O 1
ATOM 1485 N N . ALA A 1 194 ? 6.450 0.722 4.883 1.00 92.75 194 ALA A N 1
ATOM 1486 C CA . ALA A 1 194 ? 6.876 0.101 3.631 1.00 92.75 194 ALA A CA 1
ATOM 1487 C C . ALA A 1 194 ? 6.798 1.096 2.466 1.00 92.75 194 ALA A C 1
ATOM 1489 O O . ALA A 1 194 ? 7.801 1.352 1.806 1.00 92.75 194 ALA A O 1
ATOM 1490 N N . LEU A 1 195 ? 5.631 1.694 2.240 1.00 94.50 195 LEU A N 1
ATOM 1491 C CA . LEU A 1 195 ? 5.377 2.600 1.126 1.00 94.50 195 LEU A CA 1
ATOM 1492 C C . LEU A 1 195 ? 4.730 3.892 1.618 1.00 94.50 195 LEU A C 1
ATOM 1494 O O . LEU A 1 195 ? 3.666 3.869 2.225 1.00 94.50 195 LEU A O 1
ATOM 1498 N N . ARG A 1 196 ? 5.335 5.029 1.298 1.00 94.00 196 ARG A N 1
ATOM 1499 C CA . ARG A 1 196 ? 4.721 6.348 1.437 1.00 94.00 196 ARG A CA 1
ATOM 1500 C C . ARG A 1 196 ? 4.185 6.806 0.087 1.00 94.00 196 ARG A C 1
ATOM 1502 O O . ARG A 1 196 ? 4.922 6.818 -0.895 1.00 94.00 196 ARG A O 1
ATOM 1509 N N . ILE A 1 197 ? 2.923 7.213 0.051 1.00 93.75 197 ILE A N 1
ATOM 1510 C CA . ILE A 1 197 ? 2.314 7.937 -1.067 1.00 93.75 197 ILE A CA 1
ATOM 1511 C C . ILE A 1 197 ? 2.103 9.365 -0.580 1.00 93.75 197 ILE A C 1
ATOM 1513 O O . ILE A 1 197 ? 1.355 9.567 0.375 1.00 93.75 197 ILE A O 1
ATOM 1517 N N . TYR A 1 198 ? 2.797 10.330 -1.181 1.00 90.88 198 TYR A N 1
ATOM 1518 C CA . TYR A 1 198 ? 2.894 11.683 -0.641 1.00 90.88 198 TYR A CA 1
ATOM 1519 C C . TYR A 1 198 ? 2.436 12.773 -1.607 1.00 90.88 198 TYR A C 1
ATOM 1521 O O . TYR A 1 198 ? 2.803 12.774 -2.781 1.00 90.88 198 TYR A O 1
ATOM 1529 N N . GLN A 1 199 ? 1.691 13.745 -1.080 1.00 85.94 199 GLN A N 1
ATOM 1530 C CA . GLN A 1 199 ? 1.206 14.931 -1.783 1.00 85.94 199 GLN A CA 1
ATOM 1531 C C . GLN A 1 199 ? 1.574 16.209 -1.004 1.00 85.94 199 GLN A C 1
ATOM 1533 O O . GLN A 1 199 ? 0.899 16.610 -0.071 1.00 85.94 199 GLN A O 1
ATOM 1538 N N . LEU A 1 200 ? 2.668 16.885 -1.374 1.00 75.00 200 LEU A N 1
ATOM 1539 C CA . LEU A 1 200 ? 3.119 18.133 -0.725 1.00 75.00 200 LEU A CA 1
ATOM 1540 C C . LEU A 1 200 ? 2.292 19.394 -1.081 1.00 75.00 200 LEU A C 1
ATOM 1542 O O . LEU A 1 200 ? 2.666 20.137 -2.000 1.00 75.00 200 LEU A O 1
ATOM 1546 N N . GLY A 1 201 ? 1.278 19.735 -0.280 1.00 68.56 201 GLY A N 1
ATOM 1547 C CA . GLY A 1 201 ? 0.644 21.067 -0.256 1.00 68.56 201 GLY A CA 1
ATOM 1548 C C . GLY A 1 201 ? -0.756 21.159 -0.886 1.00 68.56 201 GLY A C 1
ATOM 1549 O O . GLY A 1 201 ? -1.347 20.161 -1.270 1.00 68.56 201 GLY A O 1
ATOM 1550 N N . ASN A 1 202 ? -1.300 22.384 -0.988 1.00 62.22 202 ASN A N 1
ATOM 1551 C CA . ASN A 1 202 ? -2.720 22.652 -1.291 1.00 62.22 202 ASN A CA 1
ATOM 1552 C C . ASN A 1 202 ? -3.242 21.974 -2.584 1.00 62.22 202 ASN A C 1
ATOM 1554 O O . ASN A 1 202 ? -2.633 22.113 -3.644 1.00 62.22 202 ASN A O 1
ATOM 1558 N N . ASN A 1 203 ? -4.414 21.333 -2.476 1.00 59.53 203 ASN A N 1
ATOM 1559 C CA . ASN A 1 203 ? -5.107 20.409 -3.391 1.00 59.53 203 ASN A CA 1
ATOM 1560 C C . ASN A 1 203 ? -5.410 20.897 -4.824 1.00 59.53 203 ASN A C 1
ATOM 1562 O O . ASN A 1 203 ? -5.855 20.102 -5.654 1.00 59.53 203 ASN A O 1
ATOM 1566 N N . ALA A 1 204 ? -5.166 22.159 -5.180 1.00 61.75 204 ALA A N 1
ATOM 1567 C CA . ALA A 1 204 ? -5.472 22.652 -6.524 1.00 61.75 204 ALA A CA 1
ATOM 1568 C C . ALA A 1 204 ? -4.517 22.065 -7.588 1.00 61.75 204 ALA A C 1
ATOM 1570 O O . ALA A 1 204 ? -3.345 22.431 -7.654 1.00 61.75 204 ALA A O 1
ATOM 1571 N N . GLY A 1 205 ? -5.035 21.179 -8.449 1.00 68.31 205 GLY A N 1
ATOM 1572 C CA . GLY A 1 205 ? -4.344 20.666 -9.645 1.00 68.31 205 GLY A CA 1
ATOM 1573 C C . GLY A 1 205 ? -3.653 19.307 -9.498 1.00 68.31 205 GLY A C 1
ATOM 1574 O O . GLY A 1 205 ? -3.122 18.793 -10.484 1.00 68.31 205 GLY A O 1
ATOM 1575 N N . TRP A 1 206 ? -3.691 18.708 -8.309 1.00 76.94 206 TRP A N 1
ATOM 1576 C CA . TRP A 1 206 ? -3.045 17.425 -8.051 1.00 76.94 206 TRP A CA 1
ATOM 1577 C C . TRP A 1 206 ? -3.693 16.285 -8.809 1.00 76.94 206 TRP A C 1
ATOM 1579 O O . TRP A 1 206 ? -4.880 16.312 -9.138 1.00 76.94 206 TRP A O 1
ATOM 1589 N N . LYS A 1 207 ? -2.868 15.283 -9.086 1.00 89.50 207 LYS A N 1
ATOM 1590 C CA . LYS A 1 207 ? -3.301 14.038 -9.693 1.00 89.50 207 LYS A CA 1
ATOM 1591 C C . LYS A 1 207 ? -3.690 13.045 -8.621 1.00 89.50 207 LYS A C 1
ATOM 1593 O O . LYS A 1 207 ? -3.104 13.023 -7.547 1.00 89.50 207 LYS A O 1
ATOM 1598 N N . THR A 1 208 ? -4.679 12.223 -8.920 1.00 90.88 208 THR A N 1
ATOM 1599 C CA . THR A 1 208 ? -5.181 11.253 -7.959 1.00 90.88 208 THR A CA 1
ATOM 1600 C C . THR A 1 208 ? -4.306 9.998 -7.986 1.00 90.88 208 THR A C 1
ATOM 1602 O O . THR A 1 208 ? -4.145 9.398 -9.055 1.00 90.88 208 THR A O 1
ATOM 1605 N N . PRO A 1 209 ? -3.747 9.550 -6.848 1.00 94.81 209 PRO A N 1
ATOM 1606 C CA . PRO A 1 209 ? -3.182 8.214 -6.757 1.00 94.81 209 PRO A CA 1
ATOM 1607 C C . PRO A 1 209 ? -4.307 7.179 -6.642 1.00 94.81 209 PRO A C 1
ATOM 1609 O O . PRO A 1 209 ? -5.211 7.300 -5.813 1.00 94.81 209 PRO A O 1
ATOM 1612 N N . ILE A 1 210 ? -4.231 6.145 -7.474 1.00 97.00 210 ILE A N 1
ATOM 1613 C CA . ILE A 1 210 ? -5.141 5.002 -7.479 1.00 97.00 210 ILE A CA 1
ATOM 1614 C C . ILE A 1 210 ? -4.298 3.735 -7.339 1.00 97.00 210 ILE A C 1
ATOM 1616 O O . ILE A 1 210 ? -3.414 3.510 -8.160 1.00 97.00 210 ILE A O 1
ATOM 1620 N N . ILE A 1 211 ? -4.567 2.904 -6.334 1.00 97.75 211 ILE A N 1
ATOM 1621 C CA . ILE A 1 211 ? -3.928 1.592 -6.162 1.00 97.75 211 ILE A CA 1
ATOM 1622 C C . ILE A 1 211 ? -4.997 0.506 -6.256 1.00 97.75 211 ILE A C 1
ATOM 1624 O O . ILE A 1 211 ? -5.906 0.459 -5.433 1.00 97.75 211 ILE A O 1
ATOM 1628 N N . ASP A 1 212 ? -4.887 -0.366 -7.252 1.00 98.06 212 ASP A N 1
ATOM 1629 C CA . ASP A 1 212 ? -5.824 -1.460 -7.505 1.00 98.06 212 ASP A CA 1
ATOM 1630 C C . ASP A 1 212 ? -5.119 -2.811 -7.323 1.00 98.06 212 ASP A C 1
ATOM 1632 O O . ASP A 1 212 ? -4.214 -3.171 -8.075 1.00 98.06 212 ASP A O 1
ATOM 1636 N N . GLY A 1 213 ? -5.532 -3.566 -6.311 1.00 97.12 213 GLY A N 1
ATOM 1637 C CA . GLY A 1 213 ? -5.000 -4.872 -5.950 1.00 97.12 213 GLY A CA 1
ATOM 1638 C C . GLY A 1 213 ? -3.663 -4.843 -5.204 1.00 97.12 213 GLY A C 1
ATOM 1639 O O . GLY A 1 213 ? -3.174 -3.815 -4.745 1.00 97.12 213 GLY A O 1
ATOM 1640 N N . GLY A 1 214 ? -3.063 -6.025 -5.087 1.00 97.50 214 GLY A N 1
ATOM 1641 C CA . GLY A 1 214 ? -1.778 -6.241 -4.426 1.00 97.50 214 GLY A CA 1
ATOM 1642 C C . GLY A 1 214 ? -1.919 -6.961 -3.087 1.00 97.50 214 GLY A C 1
ATOM 1643 O O . GLY A 1 214 ? -2.811 -6.672 -2.287 1.00 97.50 214 GLY A O 1
ATOM 1644 N N . PHE A 1 215 ? -1.030 -7.923 -2.856 1.00 97.75 215 PHE A N 1
ATOM 1645 C CA . PHE A 1 215 ? -0.869 -8.609 -1.579 1.00 97.75 215 PHE A CA 1
ATOM 1646 C C . PHE A 1 215 ? 0.412 -8.119 -0.902 1.00 97.75 215 PHE A C 1
ATOM 1648 O O . PHE A 1 215 ? 1.505 -8.398 -1.374 1.00 97.75 215 PHE A O 1
ATOM 1655 N N . PHE A 1 216 ? 0.285 -7.368 0.184 1.00 97.62 216 PHE A N 1
ATOM 1656 C CA . PHE A 1 216 ? 1.382 -6.757 0.925 1.00 97.62 216 PHE A CA 1
ATOM 1657 C C . PHE A 1 216 ? 1.670 -7.579 2.178 1.00 97.62 216 PHE A C 1
ATOM 1659 O O . PHE A 1 216 ? 0.900 -7.572 3.142 1.00 97.62 216 PHE A O 1
ATOM 1666 N N . HIS A 1 217 ? 2.790 -8.287 2.163 1.00 95.75 217 HIS A N 1
ATOM 1667 C CA . HIS A 1 217 ? 3.176 -9.250 3.180 1.00 95.75 217 HIS A CA 1
ATOM 1668 C C . HIS A 1 217 ? 4.396 -8.746 3.952 1.00 95.75 217 HIS A C 1
ATOM 1670 O O . HIS A 1 217 ? 5.462 -8.554 3.373 1.00 95.75 217 HIS A O 1
ATOM 1676 N N . ALA A 1 218 ? 4.257 -8.566 5.262 1.00 95.31 218 ALA A N 1
ATOM 1677 C CA . ALA A 1 218 ? 5.392 -8.382 6.159 1.00 95.31 218 ALA A CA 1
ATOM 1678 C C . ALA A 1 218 ? 6.034 -9.742 6.484 1.00 95.31 218 ALA A C 1
ATOM 1680 O O . ALA A 1 218 ? 5.368 -10.621 7.031 1.00 95.31 218 ALA A O 1
ATOM 1681 N N . ALA A 1 219 ? 7.313 -9.923 6.147 1.00 94.00 219 ALA A N 1
ATOM 1682 C CA . ALA A 1 219 ? 8.043 -11.148 6.462 1.00 94.00 219 ALA A CA 1
ATOM 1683 C C . ALA A 1 219 ? 8.167 -11.362 7.979 1.00 94.00 219 ALA A C 1
ATOM 1685 O O . ALA A 1 219 ? 8.188 -10.411 8.753 1.00 94.00 219 ALA A O 1
ATOM 1686 N N . ASP A 1 220 ? 8.365 -12.608 8.405 1.00 89.50 220 ASP A N 1
ATOM 1687 C CA . ASP A 1 220 ? 8.616 -12.979 9.807 1.00 89.50 220 ASP A CA 1
ATOM 1688 C C . ASP A 1 220 ? 9.831 -12.263 10.407 1.00 89.50 220 ASP A C 1
ATOM 1690 O O . ASP A 1 220 ? 9.882 -12.020 11.610 1.00 89.50 220 ASP A O 1
ATOM 1694 N N . SER A 1 221 ? 10.803 -11.920 9.561 1.00 88.12 221 SER A N 1
ATOM 1695 C CA . SER A 1 221 ? 11.998 -11.166 9.934 1.00 88.12 221 SER A CA 1
ATOM 1696 C C . SER A 1 221 ? 11.746 -9.669 10.131 1.00 88.12 221 SER A C 1
ATOM 1698 O O . SER A 1 221 ? 12.634 -8.976 10.624 1.00 88.12 221 SER A O 1
ATOM 1700 N N . LEU A 1 222 ? 10.582 -9.145 9.728 1.00 87.69 222 LEU A N 1
ATOM 1701 C CA . LEU A 1 222 ? 10.261 -7.728 9.847 1.00 87.69 222 LEU A CA 1
ATOM 1702 C C . LEU A 1 222 ? 9.823 -7.414 11.280 1.00 87.69 222 LEU A C 1
ATOM 1704 O O . LEU A 1 222 ? 8.670 -7.608 11.661 1.00 87.69 222 LEU A O 1
ATOM 1708 N N . ILE A 1 223 ? 10.765 -6.917 12.076 1.00 86.50 223 ILE A N 1
ATOM 1709 C CA . ILE A 1 223 ? 10.528 -6.544 13.471 1.00 86.50 223 ILE A CA 1
ATOM 1710 C C . ILE A 1 223 ? 10.035 -5.097 13.526 1.00 86.50 223 ILE A C 1
ATOM 1712 O O . ILE A 1 223 ? 10.695 -4.202 12.998 1.00 86.50 223 ILE A O 1
ATOM 1716 N N . ASP A 1 224 ? 8.902 -4.876 14.193 1.00 87.69 224 ASP A N 1
ATOM 1717 C CA . ASP A 1 224 ? 8.349 -3.559 14.545 1.00 87.69 224 ASP A CA 1
ATOM 1718 C C . ASP A 1 224 ? 8.242 -2.539 13.383 1.00 87.69 224 ASP A C 1
ATOM 1720 O O . ASP A 1 224 ? 8.765 -1.422 13.481 1.00 87.69 224 ASP A O 1
ATOM 1724 N N . PRO A 1 225 ? 7.567 -2.870 12.264 1.00 90.12 225 PRO A N 1
ATOM 1725 C CA . PRO A 1 225 ? 7.221 -1.879 11.248 1.00 90.12 225 PRO A CA 1
ATOM 1726 C C . PRO A 1 225 ? 6.253 -0.824 11.809 1.00 90.12 225 PRO A C 1
ATOM 1728 O O . PRO A 1 225 ? 5.405 -1.123 12.654 1.00 90.12 225 PRO A O 1
ATOM 1731 N N . LEU A 1 226 ? 6.320 0.410 11.292 1.00 89.44 226 LEU A N 1
ATOM 1732 C CA . LEU A 1 226 ? 5.282 1.418 11.570 1.00 89.44 226 LEU A CA 1
ATOM 1733 C C . LEU A 1 226 ? 3.970 1.055 10.866 1.00 89.44 226 LEU A C 1
ATOM 1735 O O . LEU A 1 226 ? 2.883 1.253 11.410 1.00 89.44 226 LEU A O 1
ATOM 1739 N N . GLY A 1 227 ? 4.078 0.485 9.667 1.00 91.94 227 GLY A N 1
ATOM 1740 C CA . GLY A 1 227 ? 2.935 0.053 8.885 1.00 91.94 227 GLY A CA 1
ATOM 1741 C C . GLY A 1 227 ? 3.259 -0.197 7.417 1.00 91.94 227 GLY A C 1
ATOM 1742 O O . GLY A 1 227 ? 4.411 -0.082 6.994 1.00 91.94 227 GLY A O 1
ATOM 1743 N N . CYS A 1 228 ? 2.238 -0.547 6.636 1.00 94.69 228 CYS A N 1
ATOM 1744 C CA . CYS A 1 228 ? 2.412 -0.857 5.221 1.00 94.69 228 CYS A CA 1
ATOM 1745 C C . CYS A 1 228 ? 2.410 0.413 4.370 1.00 94.69 228 CYS A C 1
ATOM 1747 O O . CYS A 1 228 ? 3.436 0.774 3.799 1.00 94.69 228 CYS A O 1
ATOM 1749 N N . ILE A 1 229 ? 1.266 1.094 4.284 1.00 95.00 229 ILE A N 1
ATOM 1750 C CA . ILE A 1 229 ? 1.078 2.262 3.426 1.00 95.00 229 ILE A CA 1
ATOM 1751 C C . ILE A 1 229 ? 0.833 3.501 4.284 1.00 95.00 229 ILE A C 1
ATOM 1753 O O . ILE A 1 229 ? -0.149 3.575 5.022 1.00 95.00 229 ILE A O 1
ATOM 1757 N N . LEU A 1 230 ? 1.706 4.494 4.140 1.00 90.75 230 LEU A N 1
ATOM 1758 C CA . LEU A 1 230 ? 1.506 5.844 4.648 1.00 90.75 230 LEU A CA 1
ATOM 1759 C C . LEU A 1 230 ? 0.885 6.709 3.545 1.00 90.75 230 LEU A C 1
ATOM 1761 O O . LEU A 1 230 ? 1.553 7.066 2.575 1.00 90.75 230 LEU A O 1
ATOM 1765 N N . TRP A 1 231 ? -0.396 7.025 3.702 1.00 90.00 231 TRP A N 1
ATOM 1766 C CA . TRP A 1 231 ? -1.196 7.879 2.827 1.00 90.00 231 TRP A CA 1
ATOM 1767 C C . TRP A 1 231 ? -1.089 9.328 3.309 1.00 90.00 231 TRP A C 1
ATOM 1769 O O . TRP A 1 231 ? -1.795 9.747 4.226 1.00 90.00 231 TRP A O 1
ATOM 1779 N N . ASP A 1 232 ? -0.136 10.072 2.761 1.00 88.38 232 ASP A N 1
ATOM 1780 C CA . ASP A 1 232 ? 0.367 11.299 3.371 1.00 88.38 232 ASP A CA 1
ATOM 1781 C C . ASP A 1 232 ? -0.070 12.555 2.611 1.00 88.38 232 ASP A C 1
ATOM 1783 O O . ASP A 1 232 ? 0.413 12.845 1.517 1.00 88.38 232 ASP A O 1
ATOM 1787 N N . ASP A 1 233 ? -0.996 13.294 3.221 1.00 85.88 233 ASP A N 1
ATOM 1788 C CA . ASP A 1 233 ? -1.620 14.532 2.737 1.00 85.88 233 ASP A CA 1
ATOM 1789 C C . ASP A 1 233 ? -2.327 14.368 1.372 1.00 85.88 233 ASP A C 1
ATOM 1791 O O . ASP A 1 233 ? -2.481 15.315 0.610 1.00 85.88 233 ASP A O 1
ATOM 1795 N N . ILE A 1 234 ? -2.784 13.149 1.056 1.00 85.69 234 ILE A N 1
ATOM 1796 C CA . ILE A 1 234 ? -3.470 12.825 -0.205 1.00 85.69 234 ILE A CA 1
ATOM 1797 C C . ILE A 1 234 ? -4.953 13.199 -0.143 1.00 85.69 234 ILE A C 1
ATOM 1799 O O . ILE A 1 234 ? -5.661 12.724 0.740 1.00 85.69 234 ILE A O 1
ATOM 1803 N N . GLY A 1 235 ? -5.467 13.938 -1.124 1.00 85.94 235 GLY A N 1
ATOM 1804 C CA . GLY A 1 235 ? -6.907 14.126 -1.343 1.00 85.94 235 GLY A CA 1
ATOM 1805 C C . GLY A 1 235 ? -7.390 13.426 -2.617 1.00 85.94 235 GLY A C 1
ATOM 1806 O O . GLY A 1 235 ? -6.687 13.410 -3.623 1.00 85.94 235 GLY A O 1
ATOM 1807 N N . GLY A 1 236 ? -8.599 12.865 -2.593 1.00 88.50 236 GLY A N 1
ATOM 1808 C CA . GLY A 1 236 ? -9.245 12.232 -3.747 1.00 88.50 236 GLY A CA 1
ATOM 1809 C C . GLY A 1 236 ? -8.662 10.876 -4.141 1.00 88.50 236 GLY A C 1
ATOM 1810 O O . GLY A 1 236 ? -8.973 10.387 -5.221 1.00 88.50 236 GLY A O 1
ATOM 1811 N N . GLY A 1 237 ? -7.802 10.29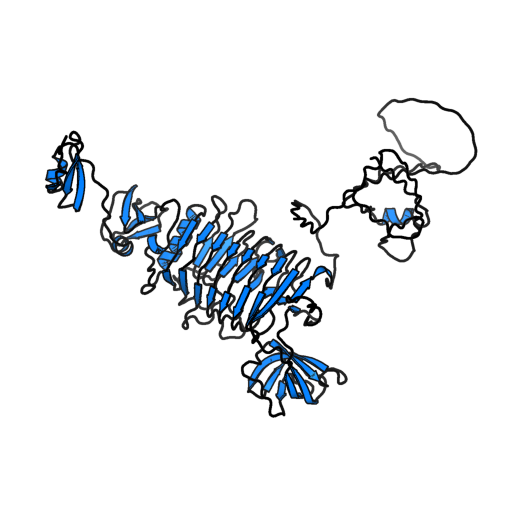5 -3.305 1.00 91.81 237 GLY A N 1
ATOM 1812 C CA . GLY A 1 237 ? -7.108 9.036 -3.540 1.00 91.81 237 GLY A CA 1
ATOM 1813 C C . GLY A 1 237 ? -8.033 7.817 -3.544 1.00 91.81 237 GLY A C 1
ATOM 1814 O O . GLY A 1 237 ? -9.054 7.805 -2.861 1.00 91.81 237 GLY A O 1
ATOM 1815 N N . ASN A 1 238 ? -7.671 6.765 -4.280 1.00 95.62 238 ASN A N 1
ATOM 1816 C CA . ASN A 1 238 ? -8.450 5.526 -4.317 1.00 95.62 238 ASN A CA 1
ATOM 1817 C C . ASN A 1 238 ? -7.564 4.300 -4.066 1.00 95.62 238 ASN A C 1
ATOM 1819 O O . ASN A 1 238 ? -6.521 4.135 -4.694 1.00 95.62 238 ASN A O 1
ATOM 1823 N N . THR A 1 239 ? -7.984 3.419 -3.167 1.00 96.25 239 THR A N 1
ATOM 1824 C CA . THR A 1 239 ? -7.393 2.092 -3.005 1.00 96.25 239 THR A CA 1
ATOM 1825 C C . THR A 1 239 ? -8.472 1.028 -3.106 1.00 96.25 239 THR A C 1
ATOM 1827 O O . THR A 1 239 ? -9.480 1.120 -2.410 1.00 96.25 239 THR A O 1
ATOM 1830 N N . LYS A 1 240 ? -8.244 -0.019 -3.896 1.00 96.62 240 LYS A N 1
ATOM 1831 C CA . LYS A 1 240 ? -9.214 -1.094 -4.104 1.00 96.62 240 LYS A CA 1
ATOM 1832 C C . LYS A 1 240 ? -8.556 -2.463 -4.044 1.00 96.62 240 LYS A C 1
ATOM 1834 O O . LYS A 1 240 ? -7.493 -2.645 -4.618 1.00 96.62 240 LYS A O 1
ATOM 1839 N N . GLY A 1 241 ? -9.178 -3.439 -3.386 1.00 96.19 241 GLY A N 1
ATOM 1840 C CA . GLY A 1 241 ? -8.748 -4.842 -3.451 1.00 96.19 241 GLY A CA 1
ATOM 1841 C C . GLY A 1 241 ? -7.400 -5.132 -2.778 1.00 96.19 241 GLY A C 1
ATOM 1842 O O . GLY A 1 241 ? -6.775 -6.152 -3.088 1.00 96.19 241 GLY A O 1
ATOM 1843 N N . LEU A 1 242 ? -6.923 -4.239 -1.901 1.00 96.88 242 LEU A N 1
ATOM 1844 C CA . LEU A 1 242 ? -5.641 -4.397 -1.213 1.00 96.88 242 LEU A CA 1
ATOM 1845 C C . LEU A 1 242 ? -5.731 -5.515 -0.177 1.00 96.88 242 LEU A C 1
ATOM 1847 O O . LEU A 1 242 ? -6.691 -5.598 0.590 1.00 96.88 242 LEU A O 1
ATOM 1851 N N . ARG A 1 243 ? -4.704 -6.356 -0.106 1.00 95.88 243 ARG A N 1
ATOM 1852 C CA . ARG A 1 243 ? -4.608 -7.415 0.899 1.00 95.88 243 ARG A CA 1
ATOM 1853 C C . ARG A 1 243 ? -3.342 -7.227 1.708 1.00 95.88 243 ARG A C 1
ATOM 1855 O O . ARG A 1 243 ? -2.270 -7.084 1.139 1.00 95.88 243 ARG A O 1
ATOM 1862 N N . PHE A 1 244 ? -3.460 -7.274 3.019 1.00 95.06 244 PHE A N 1
ATOM 1863 C CA . PHE A 1 244 ? -2.373 -7.086 3.963 1.00 95.06 244 PHE A CA 1
ATOM 1864 C C . PHE A 1 244 ? -2.220 -8.346 4.798 1.00 95.06 244 PHE A C 1
ATOM 1866 O O . PHE A 1 244 ? -3.217 -8.919 5.241 1.00 95.06 244 PHE A O 1
ATOM 1873 N N . TYR A 1 245 ? -0.981 -8.774 5.019 1.00 93.94 245 TYR A N 1
ATOM 1874 C CA . TYR A 1 245 ? -0.690 -9.950 5.823 1.00 93.94 245 TYR A CA 1
ATOM 1875 C C . TYR A 1 245 ? 0.471 -9.698 6.781 1.00 93.94 245 TYR A C 1
ATOM 1877 O O . TYR A 1 245 ? 1.537 -9.242 6.363 1.00 93.94 245 TYR A O 1
ATOM 1885 N N . ARG A 1 246 ? 0.247 -10.017 8.063 1.00 91.44 246 ARG A N 1
ATOM 1886 C CA . ARG A 1 246 ? 1.247 -9.994 9.148 1.00 91.44 246 ARG A CA 1
ATOM 1887 C C . ARG A 1 246 ? 1.852 -8.635 9.498 1.00 91.44 246 ARG A C 1
ATOM 1889 O O . ARG A 1 246 ? 2.929 -8.576 10.082 1.00 91.44 246 ARG A O 1
ATOM 1896 N N . TRP A 1 247 ? 1.149 -7.539 9.236 1.00 92.38 247 TRP A N 1
ATOM 1897 C CA . TRP A 1 247 ? 1.578 -6.215 9.695 1.00 92.38 247 TRP A CA 1
ATOM 1898 C C . TRP A 1 247 ? 1.352 -6.080 11.198 1.00 92.38 247 TRP A C 1
ATOM 1900 O O . TRP A 1 247 ? 0.270 -5.689 11.638 1.00 92.38 247 TRP A O 1
ATOM 1910 N N . ARG A 1 248 ? 2.369 -6.449 11.984 1.00 88.44 248 ARG A N 1
ATOM 1911 C CA . ARG A 1 248 ? 2.330 -6.461 13.448 1.00 88.44 248 ARG A CA 1
ATOM 1912 C C . ARG A 1 248 ? 3.532 -5.776 14.065 1.00 88.44 248 ARG A C 1
ATOM 1914 O O . ARG A 1 248 ? 4.623 -5.823 13.518 1.00 88.44 248 ARG A O 1
ATOM 1921 N N . HIS A 1 249 ? 3.326 -5.245 15.254 1.00 86.06 249 HIS A N 1
ATOM 1922 C CA . HIS A 1 249 ? 4.340 -4.708 16.137 1.00 86.06 249 HIS A CA 1
ATOM 1923 C C . HIS A 1 249 ? 4.419 -5.592 17.399 1.00 86.06 249 HIS A C 1
ATOM 1925 O O . HIS A 1 249 ? 3.414 -6.149 17.852 1.00 86.06 249 HIS A O 1
ATOM 1931 N N . SER A 1 250 ? 5.624 -5.786 17.936 1.00 80.00 250 SER A N 1
ATOM 1932 C CA . SER A 1 250 ? 5.896 -6.666 19.083 1.00 80.00 250 SER A CA 1
ATOM 1933 C C . SER A 1 250 ? 5.621 -5.996 20.436 1.00 80.00 250 SER A C 1
ATOM 1935 O O . SER A 1 250 ? 5.178 -6.657 21.369 1.00 80.00 250 SER A O 1
ATOM 1937 N N . GLY A 1 251 ? 5.860 -4.683 20.542 1.00 76.00 251 GLY A N 1
ATOM 1938 C CA . GLY A 1 251 ? 5.525 -3.874 21.724 1.00 76.00 251 GLY A CA 1
ATOM 1939 C C . GLY A 1 251 ? 4.073 -3.365 21.790 1.00 76.00 251 GLY A C 1
ATOM 1940 O O . GLY A 1 251 ? 3.212 -3.788 21.033 1.00 76.00 251 GLY A O 1
ATOM 1941 N N . LEU A 1 252 ? 3.827 -2.374 22.660 1.00 67.31 252 LEU A N 1
ATOM 1942 C CA . LEU A 1 252 ? 2.512 -1.725 22.874 1.00 67.31 252 LEU A CA 1
ATOM 1943 C C . LEU A 1 252 ? 2.019 -0.858 21.699 1.00 67.31 252 LEU A C 1
ATOM 1945 O O . LEU A 1 252 ? 0.919 -0.303 21.731 1.00 67.31 252 LEU A O 1
ATOM 1949 N N . LYS A 1 253 ? 2.859 -0.662 20.683 1.00 78.62 253 LYS A N 1
ATOM 1950 C CA . LYS A 1 253 ? 2.460 0.030 19.456 1.00 78.62 253 LYS A CA 1
ATOM 1951 C C . LYS A 1 253 ? 1.710 -0.951 18.557 1.00 78.62 253 LYS A C 1
ATOM 1953 O O . LYS A 1 253 ? 1.732 -2.153 18.772 1.00 78.62 253 LYS A O 1
ATOM 1958 N N . SER A 1 254 ? 1.043 -0.430 17.538 1.00 80.69 254 SER A N 1
ATOM 1959 C CA . SER A 1 254 ? 0.402 -1.256 16.517 1.00 80.69 254 SER A CA 1
ATOM 1960 C C . SER A 1 254 ? 0.940 -0.858 15.160 1.00 80.69 254 SER A C 1
ATOM 1962 O O . SER A 1 254 ? 1.017 0.338 14.871 1.00 80.69 254 SER A O 1
ATOM 1964 N N . ALA A 1 255 ? 1.270 -1.845 14.335 1.00 84.88 255 ALA A N 1
ATOM 1965 C CA . ALA A 1 255 ? 1.510 -1.599 12.922 1.00 84.88 255 ALA A CA 1
ATOM 1966 C C . ALA A 1 255 ? 0.170 -1.345 12.212 1.00 84.88 255 ALA A C 1
ATOM 1968 O O . ALA A 1 255 ? -0.843 -1.982 12.521 1.00 84.88 255 ALA A O 1
ATOM 1969 N N . VAL A 1 256 ? 0.154 -0.406 11.266 1.00 89.00 256 VAL A N 1
ATOM 1970 C CA . VAL A 1 256 ? -1.068 -0.014 10.543 1.00 89.00 256 VAL A CA 1
ATOM 1971 C C . VAL A 1 256 ? -0.943 -0.379 9.070 1.00 89.00 256 VAL A C 1
ATOM 1973 O O . VAL A 1 256 ? 0.045 -0.039 8.425 1.00 89.00 256 VAL A O 1
ATOM 1976 N N . CYS A 1 257 ? -1.937 -1.058 8.501 1.00 92.38 257 CYS A N 1
ATOM 1977 C CA . CYS A 1 257 ? -1.896 -1.393 7.076 1.00 92.38 257 CYS A CA 1
ATOM 1978 C C . CYS A 1 257 ? -1.993 -0.137 6.196 1.00 92.38 257 CYS A C 1
ATOM 1980 O O . CYS A 1 257 ? -1.189 0.047 5.289 1.00 92.38 257 CYS A O 1
ATOM 1982 N N . LEU A 1 258 ? -2.935 0.755 6.490 1.00 93.44 258 LEU A N 1
ATOM 1983 C CA . LEU A 1 258 ? -3.118 2.021 5.795 1.00 93.44 258 LEU A CA 1
ATOM 1984 C C . LEU A 1 258 ? -3.277 3.151 6.811 1.00 93.44 258 LEU A C 1
ATOM 1986 O O . LEU A 1 258 ? -4.266 3.210 7.537 1.00 93.44 258 LEU A O 1
ATOM 1990 N N . PHE A 1 259 ? -2.297 4.046 6.870 1.00 92.62 259 PHE A N 1
ATOM 1991 C CA . PHE A 1 259 ? -2.339 5.205 7.752 1.00 92.62 259 PHE A CA 1
ATOM 1992 C C . PHE A 1 259 ? -2.525 6.472 6.949 1.00 92.62 259 PHE A C 1
ATOM 1994 O O . PHE A 1 259 ? -1.664 6.815 6.142 1.00 92.62 259 PHE A O 1
ATOM 2001 N N . GLN A 1 260 ? -3.610 7.193 7.199 1.00 90.25 260 GLN A N 1
ATOM 2002 C CA . GLN A 1 260 ? -3.826 8.486 6.570 1.00 90.25 260 GLN A CA 1
ATOM 2003 C C . GLN A 1 260 ? -3.313 9.605 7.472 1.00 90.25 260 GLN A C 1
ATOM 2005 O O . GLN A 1 260 ? -3.859 9.866 8.548 1.00 90.25 260 GLN A O 1
ATOM 2010 N N . ARG A 1 261 ? -2.249 10.269 7.020 1.00 88.19 261 ARG A N 1
ATOM 2011 C CA . ARG A 1 261 ? -1.618 11.381 7.726 1.00 88.19 261 ARG A CA 1
ATOM 2012 C C . ARG A 1 261 ? -1.942 12.688 7.026 1.00 88.19 261 ARG A C 1
ATOM 2014 O O . ARG A 1 261 ? -1.701 12.804 5.835 1.00 88.19 261 ARG A O 1
ATOM 2021 N N . ASN A 1 262 ? -2.424 13.683 7.764 1.00 82.25 262 ASN A N 1
ATOM 2022 C CA . ASN A 1 262 ? -2.719 15.003 7.199 1.00 82.25 262 ASN A CA 1
ATOM 2023 C C . ASN A 1 262 ? -1.698 16.029 7.695 1.00 82.25 262 ASN A C 1
ATOM 2025 O O . ASN A 1 262 ? -1.396 16.078 8.893 1.00 82.25 262 ASN A O 1
ATOM 2029 N N . CYS A 1 263 ? -1.186 16.858 6.783 1.00 73.69 263 CYS A N 1
ATOM 2030 C CA . CYS A 1 263 ? -0.174 17.862 7.103 1.00 73.69 263 CYS A CA 1
ATOM 2031 C C . CYS A 1 263 ? -0.754 19.273 7.143 1.00 73.69 263 CYS A C 1
ATOM 2033 O O . CYS A 1 263 ? -0.414 20.027 8.055 1.00 73.69 263 CYS A O 1
ATOM 2035 N N . THR A 1 264 ? -1.605 19.648 6.179 1.00 65.75 264 THR A N 1
ATOM 2036 C CA . THR A 1 264 ? -1.884 21.078 5.953 1.00 65.75 264 THR A CA 1
ATOM 2037 C C . THR A 1 264 ? -3.331 21.522 6.088 1.00 65.75 264 THR A C 1
ATOM 2039 O O . THR A 1 264 ? -3.512 22.713 6.331 1.00 65.75 264 THR A O 1
ATOM 2042 N N . SER A 1 265 ? -4.332 20.629 6.026 1.00 59.19 265 SER A N 1
ATOM 2043 C CA . SER A 1 265 ? -5.608 20.724 6.787 1.00 59.19 265 SER A CA 1
ATOM 2044 C C . SER A 1 265 ? -6.726 19.787 6.301 1.00 59.19 265 SER A C 1
ATOM 2046 O O . SER A 1 265 ? -7.643 19.524 7.077 1.00 59.19 265 SER A O 1
ATOM 2048 N N . TRP A 1 266 ? -6.687 19.247 5.074 1.00 66.62 266 TRP A N 1
ATOM 2049 C CA . TRP A 1 266 ? -7.817 18.459 4.552 1.00 66.62 266 TRP A CA 1
ATOM 2050 C C . TRP A 1 266 ? -7.363 17.376 3.579 1.00 66.62 266 TRP A C 1
ATOM 2052 O O . TRP A 1 266 ? -6.943 17.657 2.457 1.00 66.62 266 TRP A O 1
ATOM 2062 N N . SER A 1 267 ? -7.518 16.129 4.008 1.00 73.19 267 SER A N 1
ATOM 2063 C CA . SER A 1 267 ? -7.467 14.968 3.131 1.00 73.19 267 SER A CA 1
ATOM 2064 C C . SER A 1 267 ? -8.902 14.492 2.951 1.00 73.19 267 SER A C 1
ATOM 2066 O O . SER A 1 267 ? -9.518 13.958 3.877 1.00 73.19 267 SER A O 1
ATOM 2068 N N . GLU A 1 268 ? -9.466 14.795 1.786 1.00 80.12 268 GLU A N 1
ATOM 2069 C CA . GLU A 1 268 ? -10.888 14.604 1.517 1.00 80.12 268 GLU A CA 1
ATOM 2070 C C . GLU A 1 268 ? -11.127 13.642 0.365 1.00 80.12 268 GLU A C 1
ATOM 2072 O O . GLU A 1 268 ? -10.282 13.511 -0.516 1.00 80.12 268 GLU A O 1
ATOM 2077 N N . ASN A 1 269 ? -12.324 13.060 0.309 1.00 86.75 269 ASN A N 1
ATOM 2078 C CA . ASN A 1 269 ? -12.806 12.268 -0.826 1.00 86.75 269 ASN A CA 1
ATOM 2079 C C . ASN A 1 269 ? -11.936 11.038 -1.143 1.00 86.75 269 ASN A C 1
ATOM 2081 O O . ASN A 1 269 ? -11.894 10.594 -2.290 1.00 86.75 269 ASN A O 1
ATOM 2085 N N . ASN A 1 270 ? -11.223 10.490 -0.153 1.00 90.94 270 ASN A N 1
ATOM 2086 C CA . ASN A 1 270 ? -10.523 9.225 -0.346 1.00 90.94 270 ASN A CA 1
ATOM 2087 C C . ASN A 1 270 ? -11.527 8.071 -0.386 1.00 90.94 270 ASN A C 1
ATOM 2089 O O . ASN A 1 270 ? -12.523 8.075 0.335 1.00 90.94 270 ASN A O 1
ATOM 2093 N N . THR A 1 271 ? -11.258 7.073 -1.216 1.00 93.69 271 THR A N 1
ATOM 2094 C CA . THR A 1 271 ? -12.068 5.859 -1.319 1.00 93.69 271 THR A CA 1
ATOM 2095 C C . THR A 1 271 ? -11.195 4.639 -1.065 1.00 93.69 271 THR A C 1
ATOM 2097 O O . THR A 1 271 ? -10.150 4.479 -1.691 1.00 93.69 271 THR A O 1
ATOM 2100 N N . HIS A 1 272 ? -11.620 3.775 -0.149 1.00 94.12 272 HIS A N 1
ATOM 2101 C CA . HIS A 1 272 ? -10.924 2.554 0.223 1.00 94.12 272 HIS A CA 1
ATOM 2102 C C . HIS A 1 272 ? -11.893 1.367 0.157 1.00 94.12 272 HIS A C 1
ATOM 2104 O O . HIS A 1 272 ? -12.768 1.220 1.005 1.00 94.12 272 HIS A O 1
ATOM 2110 N N . GLU A 1 273 ? -11.753 0.517 -0.855 1.00 94.12 273 GLU A N 1
ATOM 2111 C CA . GLU A 1 273 ? -12.702 -0.556 -1.168 1.00 94.12 273 GLU A CA 1
ATOM 2112 C C . GLU A 1 273 ? -12.054 -1.944 -1.123 1.00 94.12 273 GLU A C 1
ATOM 2114 O O . GLU A 1 273 ? -10.909 -2.117 -1.538 1.00 94.12 273 GLU A O 1
ATOM 2119 N N . ASP A 1 274 ? -12.807 -2.960 -0.696 1.00 92.75 274 ASP A N 1
ATOM 2120 C CA . ASP A 1 274 ? -12.407 -4.380 -0.744 1.00 92.75 274 ASP A CA 1
ATOM 2121 C C . ASP A 1 274 ? -11.022 -4.634 -0.117 1.00 92.75 274 ASP A C 1
ATOM 2123 O O . ASP A 1 274 ? -10.188 -5.373 -0.646 1.00 92.75 274 ASP A O 1
ATOM 2127 N N . MET A 1 275 ? -10.739 -3.963 1.003 1.00 92.12 275 MET A N 1
ATOM 2128 C CA . MET A 1 275 ? -9.476 -4.136 1.719 1.00 92.12 275 MET A CA 1
ATOM 2129 C C . MET A 1 275 ? -9.556 -5.330 2.660 1.00 92.12 275 MET A C 1
ATOM 2131 O O . MET A 1 275 ? -10.537 -5.492 3.384 1.00 92.12 275 MET A O 1
ATOM 2135 N N . LYS A 1 276 ? -8.496 -6.138 2.709 1.00 90.56 276 LYS A N 1
ATOM 2136 C CA . LYS A 1 276 ? -8.416 -7.311 3.586 1.00 90.56 276 LYS A CA 1
ATOM 2137 C C . LYS A 1 276 ? -7.160 -7.258 4.440 1.00 90.56 276 LYS A C 1
ATOM 2139 O O . LYS A 1 276 ? -6.065 -7.282 3.896 1.00 90.56 276 LYS A O 1
ATOM 2144 N N . ALA A 1 277 ? -7.301 -7.238 5.758 1.00 88.12 277 ALA A N 1
ATOM 2145 C CA . ALA A 1 277 ? -6.212 -7.460 6.701 1.00 88.12 277 ALA A CA 1
ATOM 2146 C C . ALA A 1 277 ? -6.305 -8.879 7.257 1.00 88.12 277 ALA A C 1
ATOM 2148 O O . ALA A 1 277 ? -7.308 -9.260 7.859 1.00 88.12 277 ALA A O 1
ATOM 2149 N N . LEU A 1 278 ? -5.243 -9.650 7.065 1.00 86.94 278 LEU A N 1
ATOM 2150 C CA . LEU A 1 278 ? -5.055 -10.947 7.683 1.00 86.94 278 LEU A CA 1
ATOM 2151 C C . LEU A 1 278 ? -3.919 -10.827 8.687 1.00 86.94 278 LEU A C 1
ATOM 2153 O O . LEU A 1 278 ? -2.796 -10.477 8.325 1.00 86.94 278 LEU A O 1
ATOM 2157 N N . ASP A 1 279 ? -4.198 -11.128 9.949 1.00 85.56 279 ASP A N 1
ATOM 2158 C CA . ASP A 1 279 ? -3.148 -11.274 10.953 1.00 85.56 279 ASP A CA 1
ATOM 2159 C C . ASP A 1 279 ? -2.322 -9.993 11.188 1.00 85.56 279 ASP A C 1
ATOM 2161 O O . ASP A 1 279 ? -1.112 -10.031 11.416 1.00 85.56 279 ASP A O 1
ATOM 2165 N N . CYS A 1 280 ? -2.985 -8.842 11.079 1.00 86.50 280 CYS A N 1
ATOM 2166 C CA . CYS A 1 280 ? -2.410 -7.505 11.244 1.00 86.50 280 CYS A CA 1
ATOM 2167 C C . CYS A 1 280 ? -2.876 -6.871 12.567 1.00 86.50 280 CYS A C 1
ATOM 2169 O O . CYS A 1 280 ? -3.915 -7.247 13.099 1.00 86.50 280 CYS A O 1
ATOM 2171 N N . ASP A 1 281 ? -2.170 -5.883 13.116 1.00 84.62 281 ASP A N 1
ATOM 2172 C CA . ASP A 1 281 ? -2.642 -5.243 14.355 1.00 84.62 281 ASP A CA 1
ATOM 2173 C C . ASP A 1 281 ? -3.840 -4.313 14.108 1.00 84.62 281 ASP A C 1
ATOM 2175 O O . ASP A 1 281 ? -4.809 -4.343 14.877 1.00 84.62 281 ASP A O 1
ATOM 2179 N N . ARG A 1 282 ? -3.760 -3.492 13.046 1.00 85.62 282 ARG A N 1
ATOM 2180 C CA . ARG A 1 282 ? -4.797 -2.551 12.587 1.00 85.62 282 ARG A CA 1
ATOM 2181 C C . ARG A 1 282 ? -4.826 -2.475 11.068 1.00 85.62 282 ARG A C 1
ATOM 2183 O O . ARG A 1 282 ? -3.776 -2.510 10.422 1.00 85.62 282 ARG A O 1
ATOM 2190 N N . LEU A 1 283 ? -6.015 -2.305 10.496 1.00 87.31 283 LEU A N 1
ATOM 2191 C CA . LEU A 1 283 ? -6.127 -2.041 9.065 1.00 87.31 283 LEU A CA 1
ATOM 2192 C C . LEU A 1 283 ? -5.974 -0.549 8.771 1.00 87.31 283 LEU A C 1
ATOM 2194 O O . LEU A 1 283 ? -5.138 -0.187 7.952 1.00 87.31 283 LEU A O 1
ATOM 2198 N N . TYR A 1 284 ? -6.753 0.301 9.433 1.00 89.19 284 TYR A N 1
ATOM 2199 C CA . TYR A 1 284 ? -6.799 1.728 9.149 1.00 89.19 284 TYR A CA 1
ATOM 2200 C C . TYR A 1 284 ? -6.619 2.568 10.413 1.00 89.19 284 TYR A C 1
ATOM 2202 O O . TYR A 1 284 ? -7.238 2.304 11.443 1.00 89.19 284 TYR A O 1
ATOM 2210 N N . ASP A 1 285 ? -5.794 3.606 10.333 1.00 90.38 285 ASP A N 1
ATOM 2211 C CA . ASP A 1 285 ? -5.630 4.616 11.384 1.00 90.38 285 ASP A CA 1
ATOM 2212 C C . ASP A 1 285 ? -5.457 5.983 10.704 1.00 90.38 285 ASP A C 1
ATOM 2214 O O . ASP A 1 285 ? -4.979 6.075 9.568 1.00 90.38 285 ASP A O 1
ATOM 2218 N N . ASN A 1 286 ? -5.863 7.050 11.381 1.00 86.75 286 ASN A N 1
ATOM 2219 C CA . ASN A 1 286 ? -5.666 8.407 10.899 1.00 86.75 286 ASN A CA 1
ATOM 2220 C C . ASN A 1 286 ? -4.977 9.273 11.947 1.00 86.75 286 ASN A C 1
ATOM 2222 O O . ASN A 1 286 ? -5.075 9.034 13.149 1.00 86.75 286 ASN A O 1
ATOM 2226 N N . GLY A 1 287 ? -4.273 10.308 11.502 1.00 85.50 287 GLY A N 1
ATOM 2227 C CA . GLY A 1 287 ? -3.638 11.236 12.426 1.00 85.50 287 GLY A CA 1
ATOM 2228 C C . GLY A 1 287 ? -3.089 12.485 11.761 1.00 85.50 287 GLY A C 1
ATOM 2229 O O . GLY A 1 287 ? -3.011 12.596 10.538 1.00 85.50 287 GLY A O 1
ATOM 2230 N N . ALA A 1 288 ? -2.690 13.442 12.592 1.00 79.06 288 ALA A N 1
ATOM 2231 C CA . ALA A 1 288 ? -1.920 14.584 12.129 1.00 79.06 288 ALA A CA 1
ATOM 2232 C C . ALA A 1 288 ? -0.439 14.230 12.104 1.00 79.06 288 ALA A C 1
ATOM 2234 O O . ALA A 1 288 ? 0.033 13.355 12.840 1.00 79.06 288 ALA A O 1
ATOM 2235 N N . ARG A 1 289 ? 0.310 14.971 11.295 1.00 76.56 289 ARG A N 1
ATOM 2236 C CA . ARG A 1 289 ? 1.758 15.048 11.462 1.00 76.56 289 ARG A CA 1
ATOM 2237 C C . ARG A 1 289 ? 2.078 15.573 12.880 1.00 76.56 289 ARG A C 1
ATOM 2239 O O . ARG A 1 289 ? 1.402 16.505 13.313 1.00 76.56 289 ARG A O 1
ATOM 2246 N N . PRO A 1 290 ? 3.057 15.007 13.615 1.00 73.88 290 PRO A N 1
ATOM 2247 C CA . PRO A 1 290 ? 3.340 15.399 15.005 1.00 73.88 290 PRO A CA 1
ATOM 2248 C C . PRO A 1 290 ? 3.649 16.890 15.221 1.00 73.88 290 PRO A C 1
ATOM 2250 O O . PRO A 1 290 ? 3.457 17.406 16.315 1.00 73.88 290 PRO A O 1
ATOM 2253 N N . ASP A 1 291 ? 4.135 17.568 14.186 1.00 69.50 291 ASP A N 1
ATOM 2254 C CA . ASP A 1 291 ? 4.482 18.990 14.144 1.00 69.50 291 ASP A CA 1
ATOM 2255 C C . ASP A 1 291 ? 3.396 19.863 13.490 1.00 69.50 291 ASP A C 1
ATOM 2257 O O . ASP A 1 291 ? 3.538 21.085 13.425 1.00 69.50 291 ASP A O 1
ATOM 2261 N N . SER A 1 292 ? 2.309 19.263 12.998 1.00 67.06 292 SER A N 1
ATOM 2262 C CA . SER A 1 292 ? 1.234 20.008 12.357 1.00 67.06 292 SER A CA 1
ATOM 2263 C C . SER A 1 292 ? 0.307 20.627 13.398 1.00 67.06 292 SER A C 1
ATOM 2265 O O . SER A 1 292 ? -0.238 19.953 14.270 1.00 67.06 292 SER A O 1
ATOM 2267 N N . THR A 1 293 ? 0.080 21.932 13.262 1.00 63.44 293 THR A N 1
ATOM 2268 C CA . THR A 1 293 ? -0.983 22.663 13.965 1.00 63.44 293 THR A CA 1
ATOM 2269 C C . THR A 1 293 ? -2.329 22.563 13.244 1.00 63.44 293 THR A C 1
ATOM 2271 O O . THR A 1 293 ? -3.322 23.129 13.707 1.00 63.44 293 THR A O 1
ATOM 2274 N N . ALA A 1 294 ? -2.380 21.881 12.095 1.00 61.06 294 ALA A N 1
ATOM 2275 C CA . ALA A 1 294 ? -3.583 21.780 11.294 1.00 61.06 294 ALA A CA 1
ATOM 2276 C C . ALA A 1 294 ? -4.619 20.880 11.975 1.00 61.06 294 ALA A C 1
ATOM 2278 O O . ALA A 1 294 ? -4.308 19.840 12.556 1.00 61.06 294 ALA A O 1
ATOM 2279 N N . THR A 1 295 ? -5.887 21.262 11.844 1.00 60.81 295 THR A N 1
ATOM 2280 C CA . THR A 1 295 ? -7.024 20.405 12.176 1.00 60.81 295 THR A CA 1
ATOM 2281 C C . THR A 1 295 ? -7.039 19.265 11.161 1.00 60.81 295 THR A C 1
ATOM 2283 O O . THR A 1 295 ? -7.549 19.414 10.057 1.00 60.81 295 THR A O 1
ATOM 2286 N N . ALA A 1 296 ? -6.389 18.148 11.482 1.00 62.00 296 ALA A N 1
ATOM 2287 C CA . ALA A 1 296 ? -6.278 17.005 10.586 1.00 62.00 296 ALA A CA 1
ATOM 2288 C C . ALA A 1 296 ? -7.639 16.311 10.431 1.00 62.00 296 ALA A C 1
ATOM 2290 O O . ALA A 1 296 ? -7.955 15.361 11.127 1.00 62.00 296 ALA A O 1
ATOM 2291 N N . SER A 1 297 ? -8.465 16.778 9.503 1.00 65.75 297 SER A N 1
ATOM 2292 C CA . SER A 1 297 ? -9.786 16.195 9.274 1.00 65.75 297 SER A CA 1
ATOM 2293 C C . SER A 1 297 ? -9.779 15.220 8.101 1.00 65.75 297 SER A C 1
ATOM 2295 O O . SER A 1 297 ? -9.131 15.454 7.078 1.00 65.75 297 SER A O 1
ATOM 2297 N N . GLN A 1 298 ? -10.505 14.117 8.251 1.00 74.00 298 GLN A N 1
ATOM 2298 C CA . GLN A 1 298 ? -10.912 13.279 7.131 1.00 74.00 298 GLN A CA 1
ATOM 2299 C C . GLN A 1 298 ? -12.319 13.675 6.749 1.00 74.00 298 GLN A C 1
ATOM 2301 O O . GLN A 1 298 ? -13.226 13.517 7.560 1.00 74.00 298 GLN A O 1
ATOM 2306 N N . ALA A 1 299 ? -12.513 14.204 5.550 1.00 76.69 299 ALA A N 1
ATOM 2307 C CA . ALA A 1 299 ? -13.846 14.545 5.081 1.00 76.69 299 ALA A CA 1
ATOM 2308 C C . ALA A 1 299 ? -14.226 13.666 3.895 1.00 76.69 299 ALA A C 1
ATOM 2310 O O . ALA A 1 299 ? -13.430 13.479 2.976 1.00 76.69 299 ALA A O 1
ATOM 2311 N N . ARG A 1 300 ? -15.462 13.165 3.873 1.00 82.56 300 ARG A N 1
ATOM 2312 C CA . ARG A 1 300 ? -16.015 12.423 2.732 1.00 82.56 300 ARG A CA 1
ATOM 2313 C C . ARG A 1 300 ? -15.192 11.186 2.354 1.00 82.56 300 ARG A C 1
ATOM 2315 O O . ARG A 1 300 ? -15.163 10.800 1.189 1.00 82.56 300 ARG A O 1
ATOM 2322 N N . THR A 1 301 ? -14.515 10.568 3.323 1.00 83.56 301 THR A N 1
ATOM 2323 C CA . THR A 1 301 ? -13.806 9.308 3.094 1.00 83.56 301 THR A CA 1
ATOM 2324 C C . THR A 1 301 ? -14.827 8.182 2.986 1.00 83.56 301 THR A C 1
ATOM 2326 O O . THR A 1 301 ? -15.680 8.037 3.861 1.00 83.56 301 THR A O 1
ATOM 2329 N N . ASN A 1 302 ? -14.752 7.386 1.925 1.00 88.12 302 ASN A N 1
ATOM 2330 C CA . ASN A 1 302 ? -15.558 6.184 1.760 1.00 88.12 302 ASN A CA 1
ATOM 2331 C C . ASN A 1 302 ? -14.702 4.946 2.050 1.00 88.12 302 ASN A C 1
ATOM 2333 O O . ASN A 1 302 ? -13.656 4.765 1.434 1.00 88.12 302 ASN A O 1
ATOM 2337 N N . MET A 1 303 ? -15.135 4.094 2.970 1.00 85.56 303 MET A N 1
ATOM 2338 C CA . MET A 1 303 ? -14.552 2.784 3.237 1.00 85.56 303 MET A CA 1
ATOM 2339 C C . MET A 1 303 ? -15.625 1.729 3.042 1.00 85.56 303 MET A C 1
ATOM 2341 O O . MET A 1 303 ? -16.689 1.809 3.653 1.00 85.56 303 MET A O 1
ATOM 2345 N N . ASP A 1 304 ? -15.359 0.733 2.211 1.00 86.31 304 ASP A N 1
ATOM 2346 C CA . ASP A 1 304 ? -16.374 -0.237 1.825 1.00 86.31 304 ASP A CA 1
ATOM 2347 C C . ASP A 1 304 ? -15.791 -1.642 1.650 1.00 86.31 304 ASP A C 1
ATOM 2349 O O . ASP A 1 304 ? -14.685 -1.816 1.139 1.00 86.31 304 ASP A O 1
ATOM 2353 N N . LEU A 1 305 ? -16.549 -2.657 2.064 1.00 79.94 305 LEU A N 1
ATOM 2354 C CA . LEU A 1 305 ? -16.174 -4.072 1.998 1.00 79.94 305 LEU A CA 1
ATOM 2355 C C . LEU A 1 305 ? -14.829 -4.355 2.684 1.00 79.94 305 LEU A C 1
ATOM 2357 O O . LEU A 1 305 ? -13.894 -4.893 2.097 1.00 79.94 305 LEU A O 1
ATOM 2361 N N . ILE A 1 306 ? -14.722 -3.961 3.946 1.00 78.88 306 ILE A N 1
ATOM 2362 C CA . ILE A 1 306 ? -13.479 -4.078 4.699 1.00 78.88 306 ILE A CA 1
ATOM 2363 C C . ILE A 1 306 ? -13.465 -5.385 5.483 1.00 78.88 306 ILE A C 1
ATOM 2365 O O . ILE A 1 306 ? -14.342 -5.593 6.310 1.00 78.88 306 ILE A O 1
ATOM 2369 N N . PHE A 1 307 ? -12.466 -6.241 5.277 1.00 76.25 307 PHE A N 1
ATOM 2370 C CA . PHE A 1 307 ? -12.341 -7.521 5.973 1.00 76.25 307 PHE A CA 1
ATOM 2371 C C . PHE A 1 307 ? -11.123 -7.567 6.897 1.00 76.25 307 PHE A C 1
ATOM 2373 O O . PHE A 1 307 ? -9.998 -7.350 6.456 1.00 76.25 307 PHE A O 1
ATOM 2380 N N . GLY A 1 308 ? -11.323 -7.911 8.167 1.00 65.19 308 GLY A N 1
ATOM 2381 C CA . GLY A 1 308 ? -10.244 -8.174 9.118 1.00 65.19 308 GLY A CA 1
ATOM 2382 C C . GLY A 1 308 ? -10.347 -9.580 9.696 1.00 65.19 308 GLY A C 1
ATOM 2383 O O . GLY A 1 308 ? -11.050 -9.775 10.687 1.00 65.19 308 GLY A O 1
ATOM 2384 N N . SER A 1 309 ? -9.645 -10.566 9.129 1.00 63.84 309 SER A N 1
ATOM 2385 C CA . SER A 1 309 ? -9.465 -11.845 9.826 1.00 63.84 309 SER A CA 1
ATOM 2386 C C . SER A 1 309 ? -8.259 -11.742 10.747 1.00 63.84 309 SER A C 1
ATOM 2388 O O . SER A 1 309 ? -7.184 -11.377 10.281 1.00 63.84 309 SER A O 1
ATOM 2390 N N . THR A 1 310 ? -8.442 -12.079 12.026 1.00 63.59 310 THR A N 1
ATOM 2391 C CA . THR A 1 310 ? -7.384 -12.127 13.055 1.00 63.59 310 THR A CA 1
ATOM 2392 C C . THR A 1 310 ? -6.696 -10.792 13.372 1.00 63.59 310 THR A C 1
ATOM 2394 O O . THR A 1 310 ? -5.589 -10.786 13.912 1.00 63.59 310 THR A O 1
ATOM 2397 N N . ALA A 1 311 ? -7.357 -9.657 13.108 1.00 59.78 311 ALA A N 1
ATOM 2398 C CA . ALA A 1 311 ? -6.848 -8.357 13.536 1.00 59.78 311 ALA A CA 1
ATOM 2399 C C . ALA A 1 311 ? -6.763 -8.272 15.072 1.00 59.78 311 ALA A C 1
ATOM 2401 O O . ALA A 1 311 ? -7.672 -8.736 15.759 1.00 59.78 311 ALA A O 1
ATOM 2402 N N . LYS A 1 312 ? -5.676 -7.724 15.636 1.00 58.41 312 LYS A N 1
ATOM 2403 C CA . LYS A 1 312 ? -5.470 -7.775 17.099 1.00 58.41 312 LYS A CA 1
ATOM 2404 C C . LYS A 1 312 ? -6.365 -6.838 17.914 1.00 58.41 312 LYS A C 1
ATOM 2406 O O . LYS A 1 312 ? -6.600 -7.159 19.071 1.00 58.41 312 LYS A O 1
ATOM 2411 N N . SER A 1 313 ? -6.789 -5.689 17.377 1.00 60.28 313 SER A N 1
ATOM 2412 C CA . SER A 1 313 ? -7.350 -4.615 18.219 1.00 60.28 313 SER A CA 1
ATOM 2413 C C . SER A 1 313 ? -8.521 -3.846 17.603 1.00 60.28 313 SER A C 1
ATOM 2415 O O . SER A 1 313 ? -9.635 -3.957 18.088 1.00 60.28 313 SER A O 1
ATOM 2417 N N . TYR A 1 314 ? -8.289 -3.063 16.551 1.00 70.81 314 TYR A N 1
ATOM 2418 C CA . TYR A 1 314 ? -9.313 -2.235 15.915 1.00 70.81 314 TYR A CA 1
ATOM 2419 C C . TYR A 1 314 ? -9.114 -2.260 14.413 1.00 70.81 314 TYR A C 1
ATOM 2421 O O . TYR A 1 314 ? -7.982 -2.156 13.928 1.00 70.81 314 TYR A O 1
ATOM 2429 N N . LEU A 1 315 ? -10.208 -2.365 13.664 1.00 76.62 315 LEU A N 1
ATOM 2430 C CA . LEU A 1 315 ? -10.115 -2.303 12.211 1.00 76.62 315 LEU A CA 1
ATOM 2431 C C . LEU A 1 315 ? -9.857 -0.868 11.742 1.00 76.62 315 LEU A C 1
ATOM 2433 O O . LEU A 1 315 ? -9.017 -0.661 10.870 1.00 76.62 315 LEU A O 1
ATOM 2437 N N . ILE A 1 316 ? -10.544 0.107 12.345 1.00 82.31 316 ILE A N 1
ATOM 2438 C CA . ILE A 1 316 ? -10.481 1.528 11.992 1.00 82.31 316 ILE A CA 1
ATOM 2439 C C . ILE A 1 316 ? -10.288 2.361 13.264 1.00 82.31 316 ILE A C 1
ATOM 2441 O O . ILE A 1 316 ? -11.060 2.242 14.215 1.00 82.31 316 ILE A O 1
ATOM 2445 N N . VAL A 1 317 ? -9.279 3.235 13.273 1.00 84.75 317 VAL A N 1
ATOM 2446 C CA . VAL A 1 317 ? -9.015 4.186 14.363 1.00 84.75 317 VAL A CA 1
ATOM 2447 C C . VAL A 1 317 ? -9.081 5.621 13.842 1.00 84.75 317 VAL A C 1
ATOM 2449 O O . VAL A 1 317 ? -8.364 5.987 12.915 1.00 84.75 317 VAL A O 1
ATOM 2452 N N . ASN A 1 318 ? -9.917 6.448 14.466 1.00 84.44 318 ASN A N 1
ATOM 2453 C CA . ASN A 1 318 ? -10.005 7.885 14.221 1.00 84.44 318 ASN A CA 1
ATOM 2454 C C . ASN A 1 318 ? -9.351 8.657 15.372 1.00 84.44 318 ASN A C 1
ATOM 2456 O O . ASN A 1 318 ? -9.737 8.475 16.520 1.00 84.44 318 ASN A O 1
ATOM 2460 N N . ARG A 1 319 ? -8.390 9.537 15.093 1.00 83.44 319 ARG A N 1
ATOM 2461 C CA . ARG A 1 319 ? -7.715 10.401 16.077 1.00 83.44 319 ARG A CA 1
ATOM 2462 C C . ARG A 1 319 ? -8.013 11.880 15.894 1.00 83.44 319 ARG A C 1
ATOM 2464 O O . ARG A 1 319 ? -8.027 12.602 16.879 1.00 83.44 319 ARG A O 1
ATOM 2471 N N . MET A 1 320 ? -8.208 12.342 14.660 1.00 76.62 320 MET A N 1
ATOM 2472 C CA . MET A 1 320 ? -8.217 13.785 14.364 1.00 76.62 320 MET A CA 1
ATOM 2473 C C . MET A 1 320 ? -9.517 14.305 13.732 1.00 76.62 320 MET A C 1
ATOM 2475 O O . MET A 1 320 ? -9.717 15.513 13.606 1.00 76.62 320 MET A O 1
ATOM 2479 N N . GLY A 1 321 ? -10.461 13.408 13.453 1.00 79.38 321 GLY A N 1
ATOM 2480 C CA . GLY A 1 321 ? -11.828 13.739 13.079 1.00 79.38 321 GLY A CA 1
ATOM 2481 C C . GLY A 1 321 ? -12.229 13.167 11.726 1.00 79.38 321 GLY A C 1
ATOM 2482 O O . GLY A 1 321 ? -11.426 13.092 10.799 1.00 79.38 321 GLY A O 1
ATOM 2483 N N . MET A 1 322 ? -13.494 12.774 11.630 1.00 80.38 322 MET A N 1
ATOM 2484 C CA . MET A 1 322 ? -14.083 12.092 10.490 1.00 80.38 322 MET A CA 1
ATOM 2485 C C . MET A 1 322 ? -15.455 12.701 10.171 1.00 80.38 322 MET A C 1
ATOM 2487 O O . MET A 1 322 ? -16.427 12.547 10.915 1.00 80.38 322 MET A O 1
ATOM 2491 N N . TYR A 1 323 ? -15.526 13.408 9.052 1.00 82.50 323 TYR A N 1
ATOM 2492 C CA . TYR A 1 323 ? -16.641 14.252 8.643 1.00 82.50 323 TYR A CA 1
ATOM 2493 C C . TYR A 1 323 ? -17.260 13.717 7.360 1.00 82.50 323 TYR A C 1
ATOM 2495 O O . TYR A 1 323 ? -16.531 13.332 6.447 1.00 82.50 323 TYR A O 1
ATOM 2503 N N . ASP A 1 324 ? -18.586 13.679 7.274 1.00 82.25 324 ASP A N 1
ATOM 2504 C CA . ASP A 1 324 ? -19.342 13.281 6.078 1.00 82.25 324 ASP A CA 1
ATOM 2505 C C . ASP A 1 324 ? -18.852 11.967 5.430 1.00 82.25 324 ASP A C 1
ATOM 2507 O O . ASP A 1 324 ? -18.981 11.762 4.223 1.00 82.25 324 ASP A O 1
ATOM 2511 N N . SER A 1 325 ? -18.238 11.085 6.223 1.00 83.62 325 SER A N 1
ATOM 2512 C CA . SER A 1 325 ? -17.564 9.879 5.746 1.00 83.62 325 SER A CA 1
ATOM 2513 C C . SER A 1 325 ? -18.511 8.687 5.787 1.00 83.62 325 SER A C 1
ATOM 2515 O O . SER A 1 325 ? -19.441 8.629 6.593 1.00 83.62 325 SER A O 1
ATOM 2517 N N . GLN A 1 326 ? -18.293 7.719 4.910 1.00 85.44 326 GLN A N 1
ATOM 2518 C CA . GLN A 1 326 ? -19.103 6.512 4.834 1.00 85.44 326 GLN A CA 1
ATOM 2519 C C . GLN A 1 326 ? -18.213 5.310 5.099 1.00 85.44 326 GLN A C 1
ATOM 2521 O O . GLN A 1 326 ? -17.219 5.117 4.420 1.00 85.44 326 GLN A O 1
ATOM 2526 N N . ILE A 1 327 ? -18.562 4.510 6.097 1.00 84.06 327 ILE A N 1
ATOM 2527 C CA . ILE A 1 327 ? -17.915 3.234 6.385 1.00 84.06 327 ILE A CA 1
ATOM 2528 C C . ILE A 1 327 ? -18.998 2.175 6.251 1.00 84.06 327 ILE A C 1
ATOM 2530 O O . ILE A 1 327 ? -19.981 2.187 6.988 1.00 84.06 327 ILE A O 1
ATOM 2534 N N . THR A 1 328 ? -18.880 1.287 5.276 1.00 83.06 328 THR A N 1
ATOM 2535 C CA . THR A 1 328 ? -19.947 0.348 4.936 1.00 83.06 328 THR A CA 1
ATOM 2536 C C . THR A 1 328 ? -19.409 -1.064 4.739 1.00 83.06 328 THR A C 1
ATOM 2538 O O . THR A 1 328 ? -18.233 -1.253 4.430 1.00 83.06 328 THR A O 1
ATOM 2541 N N . ARG A 1 329 ? -20.259 -2.073 4.959 1.00 78.19 329 ARG A N 1
ATOM 2542 C CA . ARG A 1 329 ? -19.957 -3.494 4.700 1.00 78.19 329 ARG A CA 1
ATOM 2543 C C . ARG A 1 329 ? -18.663 -3.966 5.362 1.00 78.19 329 ARG A C 1
ATOM 2545 O O . ARG A 1 329 ? -17.815 -4.598 4.734 1.00 78.19 329 ARG A O 1
ATOM 2552 N N . VAL A 1 330 ? -18.497 -3.637 6.637 1.00 75.88 330 VAL A N 1
ATOM 2553 C CA . VAL A 1 330 ? -17.333 -4.081 7.402 1.00 75.88 330 VAL A CA 1
ATOM 2554 C C . VAL A 1 330 ? -17.556 -5.501 7.894 1.00 75.88 330 VAL A C 1
ATOM 2556 O O . VAL A 1 330 ? -18.564 -5.776 8.533 1.00 75.88 330 VAL A O 1
ATOM 2559 N N . LYS A 1 331 ? -16.596 -6.382 7.631 1.00 73.81 331 LYS A N 1
ATOM 2560 C CA . LYS A 1 331 ? -16.579 -7.778 8.041 1.00 73.81 331 LYS A CA 1
ATOM 2561 C C . LYS A 1 331 ? -15.406 -8.072 8.972 1.00 73.81 331 LYS A C 1
ATOM 2563 O O . LYS A 1 331 ? -14.246 -7.918 8.595 1.00 73.81 331 LYS A O 1
ATOM 2568 N N . GLY A 1 332 ? -15.693 -8.531 10.183 1.00 65.69 332 GLY A N 1
ATOM 2569 C CA . GLY A 1 332 ? -14.678 -9.045 11.108 1.00 65.69 332 GLY A CA 1
ATOM 2570 C C . GLY A 1 332 ? -14.772 -10.561 11.264 1.00 65.69 332 GLY A C 1
ATOM 2571 O O . GLY A 1 332 ? -15.875 -11.103 11.279 1.00 65.69 332 GLY A O 1
ATOM 2572 N N . ASN A 1 333 ? -13.638 -11.243 11.442 1.00 60.28 333 ASN A N 1
ATOM 2573 C CA . ASN A 1 333 ? -13.628 -12.542 12.128 1.00 60.28 333 ASN A CA 1
ATOM 2574 C C . ASN A 1 333 ? -14.020 -12.252 13.581 1.00 60.28 333 ASN A C 1
ATOM 2576 O O . ASN A 1 333 ? -13.304 -11.521 14.268 1.00 60.28 333 ASN A O 1
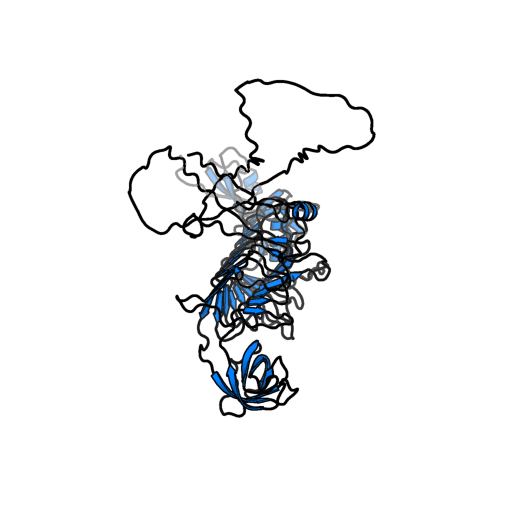ATOM 2580 N N . GLY A 1 334 ? -15.156 -12.778 14.039 1.00 49.62 334 GLY A N 1
ATOM 2581 C CA . GLY A 1 334 ? -15.777 -12.379 15.304 1.00 49.62 334 GLY A CA 1
ATOM 2582 C C . GLY A 1 334 ? -15.001 -12.724 16.587 1.00 49.62 334 GLY A C 1
ATOM 2583 O O . GLY A 1 334 ? -15.577 -12.643 17.666 1.00 49.62 334 GLY A O 1
ATOM 2584 N N . GLN A 1 335 ? -13.726 -13.105 16.504 1.00 53.25 335 GLN A N 1
ATOM 2585 C CA . GLN A 1 335 ? -12.878 -13.376 17.662 1.00 53.25 335 GLN A CA 1
ATOM 2586 C C . GLN A 1 335 ? -12.184 -12.134 18.243 1.00 53.25 335 GLN A C 1
ATOM 2588 O O . GLN A 1 335 ? -11.703 -12.231 19.369 1.00 53.25 335 GLN A O 1
ATOM 2593 N N . LYS A 1 336 ? -12.104 -10.982 17.546 1.00 51.03 336 LYS A N 1
ATOM 2594 C CA . LYS A 1 336 ? -11.394 -9.795 18.078 1.00 51.03 336 LYS A CA 1
ATOM 2595 C C . LYS A 1 336 ? -12.019 -8.427 17.722 1.00 51.03 336 LYS A C 1
ATOM 2597 O O . LYS A 1 336 ? -12.151 -8.087 16.555 1.00 51.03 336 LYS A O 1
ATOM 2602 N N . ILE A 1 337 ? -12.396 -7.720 18.798 1.00 56.97 337 ILE A N 1
ATOM 2603 C CA . ILE A 1 337 ? -12.539 -6.277 19.123 1.00 56.97 337 ILE A CA 1
ATOM 2604 C C . ILE A 1 337 ? -12.854 -5.238 18.014 1.00 56.97 337 ILE A C 1
ATOM 2606 O O . ILE A 1 337 ? -12.238 -5.186 16.959 1.00 56.97 337 ILE A O 1
ATOM 2610 N N . ALA A 1 338 ? -13.843 -4.386 18.334 1.00 60.03 338 ALA A N 1
ATOM 2611 C CA . ALA A 1 338 ? -14.258 -3.109 17.732 1.00 60.03 338 ALA A CA 1
ATOM 2612 C C . ALA A 1 338 ? -13.854 -2.780 16.283 1.00 60.03 338 ALA A C 1
ATOM 2614 O O . ALA A 1 338 ? -12.715 -2.440 15.966 1.00 60.03 338 ALA A O 1
ATOM 2615 N N . VAL A 1 339 ? -14.867 -2.714 15.410 1.00 71.31 339 VAL A N 1
ATOM 2616 C CA . VAL A 1 339 ? -14.725 -2.213 14.031 1.00 71.31 339 VAL A CA 1
ATOM 2617 C C . VAL A 1 339 ? -14.174 -0.790 13.996 1.00 71.31 339 VAL A C 1
ATOM 2619 O O . VAL A 1 339 ? -13.323 -0.484 13.163 1.00 71.31 339 VAL A O 1
ATOM 2622 N N . PHE A 1 340 ? -14.636 0.069 14.901 1.00 78.44 340 PHE A N 1
ATOM 2623 C CA . PHE A 1 340 ? -14.292 1.479 14.889 1.00 78.44 340 PHE A CA 1
ATOM 2624 C C . PHE A 1 340 ? -13.964 1.994 16.292 1.00 78.44 340 PHE A C 1
ATOM 2626 O O . PHE A 1 340 ? -14.751 1.811 17.220 1.00 78.44 340 PHE A O 1
ATOM 2633 N N . ARG A 1 341 ? -12.838 2.698 16.432 1.00 83.50 341 ARG A N 1
ATOM 2634 C CA . ARG A 1 341 ? -12.450 3.412 17.655 1.00 83.50 341 ARG A CA 1
ATOM 2635 C C . ARG A 1 341 ? -12.204 4.882 17.376 1.00 83.50 341 ARG A C 1
ATOM 2637 O O . ARG A 1 341 ? -11.366 5.230 16.549 1.00 83.50 341 ARG A O 1
ATOM 2644 N N . ASN A 1 342 ? -12.869 5.743 18.133 1.00 82.69 342 ASN A N 1
ATOM 2645 C CA . ASN A 1 342 ? -12.621 7.172 18.154 1.00 82.69 342 ASN A CA 1
ATOM 2646 C C . ASN A 1 342 ? -11.737 7.557 19.348 1.00 82.69 342 ASN A C 1
ATOM 2648 O O . ASN A 1 342 ? -12.147 7.431 20.495 1.00 82.69 342 ASN A O 1
ATOM 2652 N N . ASN A 1 343 ? -10.538 8.065 19.093 1.00 82.12 343 ASN A N 1
ATOM 2653 C CA . ASN A 1 343 ? -9.587 8.579 20.081 1.00 82.12 343 ASN A CA 1
ATOM 2654 C C . ASN A 1 343 ? -9.708 10.104 20.236 1.00 82.12 343 ASN A C 1
ATOM 2656 O O . ASN A 1 343 ? -8.704 10.813 20.210 1.00 82.12 343 ASN A O 1
ATOM 2660 N N . GLY A 1 344 ? -10.937 10.611 20.367 1.00 73.38 344 GLY A N 1
ATOM 2661 C CA . GLY A 1 344 ? -11.203 12.035 20.598 1.00 73.38 344 GLY A CA 1
ATOM 2662 C C . GLY A 1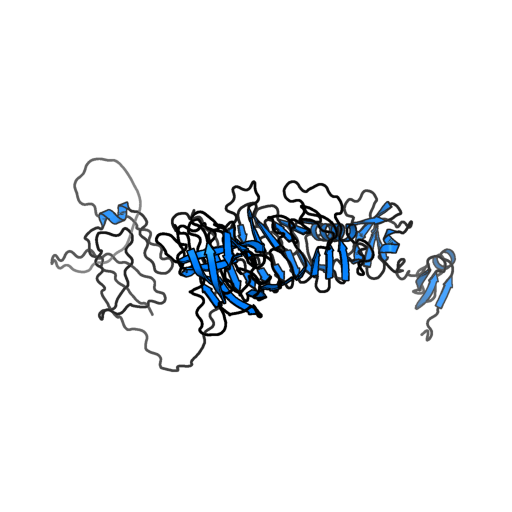 344 ? -11.259 12.911 19.341 1.00 73.38 344 GLY A C 1
ATOM 2663 O O . GLY A 1 344 ? -11.312 14.134 19.460 1.00 73.38 344 GLY A O 1
ATOM 2664 N N . GLY A 1 345 ? -11.279 12.317 18.143 1.00 74.50 345 GLY A N 1
ATOM 2665 C CA . GLY A 1 345 ? -11.544 13.050 16.907 1.00 74.50 345 GLY A CA 1
ATOM 2666 C C . GLY A 1 345 ? -13.025 13.428 16.790 1.00 74.50 345 GLY A C 1
ATOM 2667 O O . GLY A 1 345 ? -13.902 12.659 17.175 1.00 74.50 345 GLY A O 1
ATOM 2668 N N . GLY A 1 346 ? -13.340 14.596 16.226 1.00 77.19 346 GLY A N 1
ATOM 2669 C CA . GLY A 1 346 ? -14.735 14.960 15.949 1.00 77.19 346 GLY A CA 1
ATOM 2670 C C . GLY A 1 346 ? -15.345 14.037 14.891 1.00 77.19 346 GLY A C 1
ATOM 2671 O O . GLY A 1 346 ? -14.755 13.869 13.830 1.00 77.19 346 GLY A O 1
ATOM 2672 N N . ILE A 1 347 ? -16.507 13.442 15.152 1.00 75.88 347 ILE A N 1
ATOM 2673 C CA . ILE A 1 347 ? -17.252 12.652 14.160 1.00 75.88 347 ILE A CA 1
ATOM 2674 C C . ILE A 1 347 ? -18.550 13.388 13.854 1.00 75.88 347 ILE A C 1
ATOM 2676 O O . ILE A 1 347 ? -19.305 13.717 14.771 1.00 75.88 347 ILE A O 1
ATOM 2680 N N . TYR A 1 348 ? -18.773 13.724 12.584 1.00 74.94 348 TYR A N 1
ATOM 2681 C CA . TYR A 1 348 ? -19.939 14.511 12.190 1.00 74.94 348 TYR A CA 1
ATOM 2682 C C . TYR A 1 348 ? -20.417 14.179 10.782 1.00 74.94 348 TYR A C 1
ATOM 2684 O O . TYR A 1 348 ? -19.646 14.272 9.830 1.00 74.94 348 TYR A O 1
ATOM 2692 N N . GLY A 1 349 ? -21.706 13.869 10.632 1.00 77.38 349 GLY A N 1
ATOM 2693 C CA . GLY A 1 349 ? -22.291 13.568 9.323 1.00 77.38 349 GLY A CA 1
ATOM 2694 C C . GLY A 1 349 ? -21.800 12.241 8.741 1.00 77.38 349 GLY A C 1
ATOM 2695 O O . GLY A 1 349 ? -22.147 11.898 7.609 1.00 77.38 349 GLY A O 1
ATOM 2696 N N . SER A 1 350 ? -21.023 11.485 9.515 1.00 78.75 350 SER A N 1
ATOM 2697 C CA . SER A 1 350 ? -20.453 10.214 9.117 1.00 78.75 350 SER A CA 1
ATOM 2698 C C . SER A 1 350 ? -21.430 9.074 9.400 1.00 78.75 350 SER A C 1
ATOM 2700 O O . SER A 1 350 ? -22.259 9.120 10.313 1.00 78.75 350 SER A O 1
ATOM 2702 N N . ARG A 1 351 ? -21.366 8.022 8.586 1.00 80.94 351 ARG A N 1
ATOM 2703 C CA . ARG A 1 351 ? -22.250 6.857 8.700 1.00 80.94 351 ARG A CA 1
ATOM 2704 C C . ARG A 1 351 ? -21.426 5.589 8.707 1.00 80.94 351 ARG A C 1
ATOM 2706 O O . ARG A 1 351 ? -20.575 5.419 7.841 1.00 80.94 351 ARG A O 1
ATOM 2713 N N . ILE A 1 352 ? -21.725 4.692 9.641 1.00 77.62 352 ILE A N 1
ATOM 2714 C CA . ILE A 1 352 ? -21.106 3.370 9.716 1.00 77.62 352 ILE A CA 1
ATOM 2715 C C . ILE A 1 352 ? -22.224 2.337 9.566 1.00 77.62 352 ILE A C 1
ATOM 2717 O O . ILE A 1 352 ? -23.084 2.248 10.429 1.00 77.62 352 ILE A O 1
ATOM 2721 N N . LYS A 1 353 ? -22.293 1.572 8.478 1.00 75.56 353 LYS A N 1
ATOM 2722 C CA . LYS A 1 353 ? -23.410 0.637 8.247 1.00 75.56 353 LYS A CA 1
ATOM 2723 C C . LYS A 1 353 ? -22.971 -0.724 7.733 1.00 75.56 353 LYS A C 1
ATOM 2725 O O . LYS A 1 353 ? -21.847 -0.897 7.278 1.00 75.56 353 LYS A O 1
ATOM 2730 N N . ASP A 1 354 ? -23.895 -1.675 7.788 1.00 72.06 354 ASP A N 1
ATOM 2731 C CA . ASP A 1 354 ? -23.724 -3.033 7.274 1.00 72.06 354 ASP A CA 1
ATOM 2732 C C . ASP A 1 354 ? -22.509 -3.738 7.897 1.00 72.06 354 ASP A C 1
ATOM 2734 O O . ASP A 1 354 ? -21.721 -4.378 7.207 1.00 72.06 354 ASP A O 1
ATOM 2738 N N . ILE A 1 355 ? -22.332 -3.582 9.213 1.00 69.94 355 ILE A N 1
ATOM 2739 C CA . ILE A 1 355 ? -21.298 -4.316 9.945 1.00 69.94 355 ILE A CA 1
ATOM 2740 C C . ILE A 1 355 ? -21.770 -5.761 10.126 1.00 69.94 355 ILE A C 1
ATOM 2742 O O . ILE A 1 355 ? -22.798 -6.008 10.762 1.00 69.94 355 ILE A O 1
ATOM 2746 N N . ASP A 1 356 ? -21.002 -6.692 9.579 1.00 67.19 356 ASP A N 1
ATOM 2747 C CA . ASP A 1 356 ? -21.223 -8.130 9.636 1.00 67.19 356 ASP A CA 1
ATOM 2748 C C . ASP A 1 356 ? -20.030 -8.808 10.331 1.00 67.19 356 ASP A C 1
ATOM 2750 O O . ASP A 1 356 ? -18.889 -8.348 10.263 1.00 67.19 356 ASP A O 1
ATOM 2754 N N . PHE A 1 357 ? -20.279 -9.897 11.045 1.00 62.38 357 PHE A N 1
ATOM 2755 C CA . PHE A 1 357 ? -19.232 -10.653 11.723 1.00 62.38 357 PHE A CA 1
ATOM 2756 C C . PHE A 1 357 ? -19.298 -12.091 11.223 1.00 62.38 357 PHE A C 1
ATOM 2758 O O . PHE A 1 357 ? -20.227 -12.834 11.539 1.00 62.38 357 PHE A O 1
ATOM 2765 N N . GLU A 1 358 ? -18.297 -12.491 10.437 1.00 55.25 358 GLU A N 1
ATOM 2766 C CA . GLU A 1 358 ? -18.146 -13.873 9.994 1.00 55.25 358 GLU A CA 1
ATOM 2767 C C . GLU A 1 358 ? -17.682 -14.686 11.207 1.00 55.25 358 GLU A C 1
ATOM 2769 O O . GLU A 1 358 ? -16.508 -14.692 11.565 1.00 55.25 358 GLU A O 1
ATOM 2774 N N . GLN A 1 359 ? -18.642 -15.315 11.887 1.00 45.69 359 GLN A N 1
ATOM 2775 C CA . GLN A 1 359 ? -18.425 -16.336 12.914 1.00 45.69 359 GLN A CA 1
ATOM 2776 C C . GLN A 1 359 ? -17.462 -15.935 14.044 1.00 45.69 359 GLN A C 1
ATOM 2778 O O . GLN A 1 359 ? -16.312 -16.358 14.111 1.00 45.69 359 GLN A O 1
ATOM 2783 N N . GLY A 1 360 ? -17.971 -15.203 15.025 1.00 47.03 360 GLY A N 1
ATOM 2784 C CA . GLY A 1 360 ? -17.429 -15.287 16.376 1.00 47.03 360 GLY A CA 1
ATOM 2785 C C . GLY A 1 360 ? -18.576 -15.285 17.350 1.00 47.03 360 GLY A C 1
ATOM 2786 O O . GLY A 1 360 ? -19.476 -14.463 17.215 1.00 47.03 360 GLY A O 1
ATOM 2787 N N . TYR A 1 361 ? -18.561 -16.275 18.238 1.00 47.12 361 TYR A N 1
ATOM 2788 C CA . TYR A 1 361 ? -19.495 -16.506 19.333 1.00 47.12 361 TYR A CA 1
ATOM 2789 C C . TYR A 1 361 ? -20.423 -15.307 19.613 1.00 47.12 361 TYR A C 1
ATOM 2791 O O . TYR A 1 361 ? -20.067 -14.370 20.321 1.00 47.12 361 TYR A O 1
ATOM 2799 N N . GLU A 1 362 ? -21.661 -15.367 19.111 1.00 47.34 362 GLU A N 1
ATOM 2800 C CA . GLU A 1 362 ? -22.747 -14.504 19.606 1.00 47.34 362 GLU A CA 1
ATOM 2801 C C . GLU A 1 362 ? -23.110 -14.843 21.067 1.00 47.34 362 GLU A C 1
ATOM 2803 O O . GLU A 1 362 ? -23.951 -14.193 21.687 1.00 47.34 362 GLU A O 1
ATOM 2808 N N . GLY A 1 363 ? -22.466 -15.869 21.633 1.00 54.41 363 GLY A N 1
ATOM 2809 C CA . GLY A 1 363 ? -22.632 -16.290 23.006 1.00 54.41 363 GLY A CA 1
ATOM 2810 C C . GLY A 1 363 ? -22.055 -15.263 23.966 1.00 54.41 363 GLY A C 1
ATOM 2811 O O . GLY A 1 363 ? -20.860 -15.266 24.258 1.00 54.41 363 GLY A O 1
ATOM 2812 N N . LYS A 1 364 ? -22.947 -14.448 24.530 1.00 66.38 364 LYS A N 1
ATOM 2813 C CA . LYS A 1 364 ? -22.767 -13.883 25.865 1.00 66.38 364 LYS A CA 1
ATOM 2814 C C . LYS A 1 364 ? -22.284 -15.008 26.787 1.00 66.38 364 LYS A C 1
ATOM 2816 O O . LYS A 1 364 ? -23.047 -15.932 27.066 1.00 66.38 364 LYS A O 1
ATOM 2821 N N . THR A 1 365 ? -21.027 -14.954 27.221 1.00 71.62 365 THR A N 1
ATOM 2822 C CA . THR A 1 365 ? -20.502 -15.943 28.168 1.00 71.62 365 THR A CA 1
ATOM 2823 C C . THR A 1 365 ? -20.588 -15.346 29.554 1.00 71.62 365 THR A C 1
ATOM 2825 O O . THR A 1 365 ? -20.073 -14.254 29.806 1.00 71.62 365 THR A O 1
ATOM 2828 N N . THR A 1 366 ? -21.275 -16.059 30.437 1.00 79.50 366 THR A N 1
ATOM 2829 C CA . THR A 1 366 ? -21.427 -15.679 31.833 1.00 79.50 366 THR A CA 1
ATOM 2830 C C . THR A 1 366 ? -20.607 -16.628 32.689 1.00 79.50 366 THR A C 1
ATOM 2832 O O . THR A 1 366 ? -20.790 -17.840 32.623 1.00 79.50 366 THR A O 1
ATOM 2835 N N . THR A 1 367 ? -19.700 -16.070 33.479 1.00 86.31 367 THR A N 1
ATOM 2836 C CA . THR A 1 367 ? -18.877 -16.802 34.442 1.00 86.31 367 THR A CA 1
ATOM 2837 C C . THR A 1 367 ? -18.873 -16.065 35.780 1.00 86.31 367 THR A C 1
ATOM 2839 O O . THR A 1 367 ? -19.548 -15.047 35.941 1.00 86.31 367 THR A O 1
ATOM 2842 N N . SER A 1 368 ? -18.148 -16.606 36.744 1.00 89.81 368 SER A N 1
ATOM 2843 C CA . SER A 1 368 ? -17.950 -16.037 38.064 1.00 89.81 368 SER A CA 1
ATOM 2844 C C . SER A 1 368 ? -16.529 -15.473 38.176 1.00 89.81 368 SER A C 1
ATOM 2846 O O . SER A 1 368 ? -15.591 -16.041 37.606 1.00 89.81 368 SER A O 1
ATOM 2848 N N . GLY A 1 369 ? -16.372 -14.330 38.845 1.00 91.31 369 GLY A N 1
ATOM 2849 C CA . GLY A 1 369 ? -15.078 -13.681 39.016 1.00 91.31 369 GLY A CA 1
ATOM 2850 C C . GLY A 1 369 ? -14.920 -12.894 40.312 1.00 91.31 369 GLY A C 1
ATOM 2851 O O . GLY A 1 369 ? -15.878 -12.563 41.012 1.00 91.31 369 GLY A O 1
ATOM 2852 N N . ILE A 1 370 ? -13.663 -12.589 40.606 1.00 94.94 370 ILE A N 1
ATOM 2853 C CA . ILE A 1 370 ? -13.170 -11.890 41.783 1.00 94.94 370 ILE A CA 1
ATOM 2854 C C . ILE A 1 370 ? -12.453 -10.628 41.318 1.00 94.94 370 ILE A C 1
ATOM 2856 O O . ILE A 1 370 ? -11.639 -10.661 40.392 1.00 94.94 370 ILE A O 1
ATOM 2860 N N . MET A 1 371 ? -12.739 -9.516 41.988 1.00 96.69 371 MET A N 1
ATOM 2861 C CA . MET A 1 371 ? -12.066 -8.245 41.754 1.00 96.69 371 MET A CA 1
ATOM 2862 C C . MET A 1 371 ? -11.975 -7.479 43.074 1.00 96.69 371 MET A C 1
ATOM 2864 O O . MET A 1 371 ? -12.972 -7.340 43.777 1.00 96.69 371 MET A O 1
ATOM 2868 N N . THR A 1 372 ? -10.789 -6.995 43.438 1.00 97.00 372 THR A N 1
ATOM 2869 C CA . THR A 1 372 ? -10.577 -6.236 44.686 1.00 97.00 372 THR A CA 1
ATOM 2870 C C . THR A 1 372 ? -10.778 -4.740 44.444 1.00 97.00 372 THR A C 1
ATOM 2872 O O . THR A 1 372 ? -10.326 -4.226 43.423 1.00 97.00 372 THR A O 1
ATOM 2875 N N . ALA A 1 373 ? -11.388 -4.016 45.387 1.00 96.00 373 ALA A N 1
ATOM 2876 C CA . ALA A 1 373 ? -11.513 -2.559 45.320 1.00 96.00 373 ALA A CA 1
ATOM 2877 C C . ALA A 1 373 ? -10.148 -1.885 45.081 1.00 96.00 373 ALA A C 1
ATOM 2879 O O . ALA A 1 373 ? -9.146 -2.218 45.714 1.00 96.00 373 ALA A O 1
ATOM 2880 N N . GLY A 1 374 ? -10.107 -0.944 44.141 1.00 94.38 374 GLY A N 1
ATOM 2881 C CA . GLY A 1 374 ? -8.893 -0.268 43.688 1.00 94.38 374 GLY A CA 1
ATOM 2882 C C . GLY A 1 374 ? -8.021 -1.076 42.718 1.00 94.38 374 GLY A C 1
ATOM 2883 O O . GLY A 1 374 ? -7.095 -0.499 42.155 1.00 94.38 374 GLY A O 1
ATOM 2884 N N . SER A 1 375 ? -8.311 -2.360 42.481 1.00 96.19 375 SER A N 1
ATOM 2885 C CA . SER A 1 375 ? -7.593 -3.212 41.523 1.00 96.19 375 SER A CA 1
ATOM 2886 C C . SER A 1 375 ? -8.232 -3.162 40.142 1.00 96.19 375 SER A C 1
ATOM 2888 O O . SER A 1 375 ? -9.448 -3.035 40.022 1.00 96.19 375 SER A O 1
ATOM 2890 N N . ASN A 1 376 ? -7.416 -3.328 39.105 1.00 95.44 376 ASN A N 1
ATOM 2891 C CA . ASN A 1 376 ? -7.843 -3.563 37.730 1.00 95.44 376 ASN A CA 1
ATOM 2892 C C . ASN A 1 376 ? -7.622 -5.014 37.277 1.00 95.44 376 ASN A C 1
ATOM 2894 O O . ASN A 1 376 ? -7.678 -5.294 36.087 1.00 95.44 376 ASN A O 1
ATOM 2898 N N . VAL A 1 377 ? -7.344 -5.935 38.195 1.00 95.56 377 VAL A N 1
ATOM 2899 C CA . VAL A 1 377 ? -7.158 -7.356 37.883 1.00 95.56 377 VAL A CA 1
ATOM 2900 C C . VAL A 1 377 ? -8.463 -8.099 38.143 1.00 95.56 377 VAL A C 1
ATOM 2902 O O . VAL A 1 377 ? -8.971 -8.067 39.264 1.00 95.56 377 VAL A O 1
ATOM 2905 N N . LEU A 1 378 ? -8.988 -8.755 37.108 1.00 93.81 378 LEU A N 1
ATOM 2906 C CA . LEU A 1 378 ? -10.139 -9.649 37.170 1.00 93.81 378 LEU A CA 1
ATOM 2907 C C . LEU A 1 378 ? -9.646 -11.099 37.138 1.00 93.81 378 LEU A C 1
ATOM 2909 O O . LEU A 1 378 ? -9.072 -11.545 36.141 1.00 93.81 378 LEU A O 1
ATOM 2913 N N . THR A 1 379 ? -9.929 -11.843 38.203 1.00 94.06 379 THR A N 1
ATOM 2914 C CA . THR A 1 379 ? -9.634 -13.277 38.297 1.00 94.06 379 THR A CA 1
ATOM 2915 C C . THR A 1 379 ? -10.934 -14.066 38.190 1.00 94.06 379 THR A C 1
ATOM 2917 O O . THR A 1 379 ? -11.894 -13.741 38.876 1.00 94.06 379 THR A O 1
ATOM 2920 N N . LEU A 1 380 ? -11.007 -15.100 37.357 1.00 90.12 380 LEU A N 1
ATOM 2921 C CA . LEU A 1 380 ? -12.167 -15.998 37.323 1.00 90.12 380 LEU A CA 1
ATOM 2922 C C . LEU A 1 380 ? -12.040 -17.041 38.433 1.00 90.12 380 LEU A C 1
ATOM 2924 O O . LEU A 1 380 ? -10.979 -17.638 38.598 1.00 90.12 380 LEU A O 1
ATOM 2928 N N . ASP A 1 381 ? -13.117 -17.265 39.184 1.00 84.00 381 ASP A N 1
ATOM 2929 C CA . ASP A 1 381 ? -13.167 -18.224 40.300 1.00 84.00 381 ASP A CA 1
ATOM 2930 C C . ASP A 1 381 ? -13.994 -19.486 39.988 1.00 84.00 381 ASP A C 1
ATOM 2932 O O . ASP A 1 381 ? -14.158 -20.349 40.850 1.00 84.00 381 ASP A O 1
ATOM 2936 N N . GLY A 1 382 ? -14.482 -19.620 38.749 1.00 73.56 382 GLY A N 1
ATOM 2937 C CA . GLY A 1 382 ? -15.211 -20.792 38.250 1.00 73.56 382 GLY A CA 1
ATOM 2938 C C . GLY A 1 382 ? -14.406 -21.693 37.301 1.00 73.56 382 GLY A C 1
ATOM 2939 O O . GLY A 1 382 ? -13.276 -21.392 36.927 1.00 73.56 382 GLY A O 1
ATOM 2940 N N . GLU A 1 383 ? -15.022 -22.796 36.855 1.00 71.88 383 GLU A N 1
ATOM 2941 C CA . GLU A 1 383 ? -14.431 -23.723 35.865 1.00 71.88 383 GLU A CA 1
ATOM 2942 C C . GLU A 1 383 ? -14.278 -23.100 34.465 1.00 71.88 383 GLU A C 1
ATOM 2944 O O . GLU A 1 383 ? -13.486 -23.572 33.647 1.00 71.88 383 GLU A O 1
ATOM 2949 N N . THR A 1 384 ? -15.024 -22.029 34.175 1.00 73.81 384 THR A N 1
ATOM 2950 C CA . THR A 1 384 ? -14.933 -21.322 32.896 1.00 73.81 384 THR A CA 1
ATOM 2951 C C . THR A 1 384 ? -13.684 -20.449 32.886 1.00 73.81 384 THR A C 1
ATOM 2953 O O . THR A 1 384 ? -13.631 -19.424 33.562 1.00 73.81 384 THR A O 1
ATOM 2956 N N . GLN A 1 385 ? -12.693 -20.846 32.096 1.00 78.00 385 GLN A N 1
ATOM 2957 C CA . GLN A 1 385 ? -11.474 -20.075 31.865 1.00 78.00 385 GLN A CA 1
ATOM 2958 C C . GLN A 1 385 ? -11.686 -19.004 30.783 1.00 78.00 385 GLN A C 1
ATOM 2960 O O . GLN A 1 385 ? -12.496 -19.181 29.867 1.00 78.00 385 GLN A O 1
ATOM 2965 N N . PHE A 1 386 ? -10.915 -17.916 30.846 1.00 72.38 386 PHE A N 1
ATOM 2966 C CA . PHE A 1 386 ? -10.647 -17.078 29.685 1.00 72.38 386 PHE A CA 1
ATOM 2967 C C . PHE A 1 386 ? -10.009 -17.972 28.621 1.00 72.38 386 PHE A C 1
ATOM 2969 O O . PHE A 1 386 ? -8.883 -18.447 28.778 1.00 72.38 386 PHE A O 1
ATOM 2976 N N . GLY A 1 387 ? -10.742 -18.256 27.545 1.00 64.75 387 GLY A N 1
ATOM 2977 C CA . GLY A 1 387 ? -10.140 -18.914 26.393 1.00 64.75 387 GLY A CA 1
ATOM 2978 C C . GLY A 1 387 ? -9.131 -17.978 25.733 1.00 64.75 387 GLY A C 1
ATOM 2979 O O . GLY A 1 387 ? -9.242 -16.764 25.870 1.00 64.75 387 GLY A O 1
ATOM 2980 N N . GLU A 1 388 ? -8.195 -18.513 24.944 1.00 56.06 388 GLU A N 1
ATOM 2981 C CA . GLU A 1 388 ? -7.260 -17.696 24.138 1.00 56.06 388 GLU A CA 1
ATOM 2982 C C . GLU A 1 388 ? -7.976 -16.695 23.205 1.00 56.06 388 GLU A C 1
ATOM 2984 O O . GLU A 1 388 ? -7.383 -15.739 22.704 1.00 56.06 388 GLU A O 1
ATOM 2989 N N . TRP A 1 389 ? -9.270 -16.915 22.969 1.00 53.56 389 TRP A N 1
ATOM 2990 C CA . TRP A 1 389 ? -10.157 -16.035 22.221 1.00 53.56 389 TRP A CA 1
ATOM 2991 C C . TRP A 1 389 ? -10.663 -14.821 23.024 1.00 53.56 389 TRP A C 1
ATOM 2993 O O . TRP A 1 389 ? -11.085 -13.846 22.407 1.00 53.56 389 TRP A O 1
ATOM 3003 N N . MET A 1 390 ? -10.612 -14.836 24.363 1.00 62.09 390 MET A N 1
ATOM 3004 C CA . MET A 1 390 ? -10.938 -13.684 25.213 1.00 62.09 390 MET A CA 1
ATOM 3005 C C . MET A 1 390 ? -9.726 -12.745 25.297 1.00 62.09 390 MET A C 1
ATOM 3007 O O . MET A 1 390 ? -8.913 -12.815 26.216 1.00 62.09 390 MET A O 1
ATOM 3011 N N . ALA A 1 391 ? -9.558 -11.921 24.262 1.00 60.84 391 ALA A N 1
ATOM 3012 C CA . ALA A 1 391 ? -8.383 -11.077 24.064 1.00 60.84 391 ALA A CA 1
ATOM 3013 C C . ALA A 1 391 ? -8.552 -9.641 24.604 1.00 60.84 391 ALA A C 1
ATOM 3015 O O . ALA A 1 391 ? -9.657 -9.166 24.874 1.00 60.84 391 ALA A O 1
ATOM 3016 N N . GLU A 1 392 ? -7.425 -8.931 24.706 1.00 65.75 392 GLU A N 1
ATOM 3017 C CA . GLU A 1 392 ? -7.349 -7.494 24.989 1.00 65.75 392 GLU A CA 1
ATOM 3018 C C . GLU A 1 392 ? -8.327 -6.673 24.133 1.00 65.75 392 GLU A C 1
ATOM 3020 O O . GLU A 1 392 ? -8.246 -6.665 22.914 1.00 65.75 392 GLU A O 1
ATOM 3025 N N . GLY A 1 393 ? -9.224 -5.952 24.797 1.00 65.56 393 GLY A N 1
ATOM 3026 C CA . GLY A 1 393 ? -10.240 -5.045 24.276 1.00 65.56 393 GLY A CA 1
ATOM 3027 C C . GLY A 1 393 ? -11.655 -5.634 24.319 1.00 65.56 393 GLY A C 1
ATOM 3028 O O . GLY A 1 393 ? -12.610 -4.952 23.946 1.00 65.56 393 GLY A O 1
ATOM 3029 N N . GLN A 1 394 ? -11.819 -6.890 24.754 1.00 75.50 394 GLN A N 1
ATOM 3030 C CA . GLN A 1 394 ? -13.145 -7.482 24.900 1.00 75.50 394 GLN A CA 1
ATOM 3031 C C . GLN A 1 394 ? -13.937 -6.753 25.999 1.00 75.50 394 GLN A C 1
ATOM 3033 O O . GLN A 1 394 ? -13.430 -6.634 27.117 1.00 75.50 394 GLN A O 1
ATOM 3038 N N . PRO A 1 395 ? -15.166 -6.283 25.713 1.00 78.75 395 PRO A N 1
ATOM 3039 C CA . PRO A 1 395 ? -16.042 -5.679 26.713 1.00 78.75 395 PRO A CA 1
ATOM 3040 C C . PRO A 1 395 ? -16.493 -6.709 27.755 1.00 78.75 395 PRO A C 1
ATOM 3042 O O . PRO A 1 395 ? -16.916 -7.822 27.421 1.00 78.75 395 PRO A O 1
ATOM 3045 N N . VAL A 1 396 ? -16.440 -6.309 29.022 1.00 86.44 396 VAL A N 1
ATOM 3046 C CA . VAL A 1 396 ? -16.814 -7.134 30.169 1.00 86.44 396 VAL A CA 1
ATOM 3047 C C . VAL A 1 396 ? -17.654 -6.313 31.142 1.00 86.44 396 VAL A C 1
ATOM 3049 O O . VAL A 1 396 ? -17.257 -5.226 31.561 1.00 86.44 396 VAL A O 1
ATOM 3052 N N . ASP A 1 397 ? -18.793 -6.870 31.533 1.00 91.94 397 ASP A N 1
ATOM 3053 C CA . ASP A 1 397 ? -19.616 -6.378 32.631 1.00 91.94 397 ASP A CA 1
ATOM 3054 C C . ASP A 1 397 ? -19.328 -7.218 33.881 1.00 91.94 397 ASP A C 1
ATOM 3056 O O . ASP A 1 397 ? -19.472 -8.443 33.856 1.00 91.94 397 ASP A O 1
ATOM 3060 N N . ILE A 1 398 ? -18.934 -6.569 34.978 1.00 93.62 398 ILE A N 1
ATOM 3061 C CA . ILE A 1 398 ? -18.603 -7.221 36.253 1.00 93.62 398 ILE A CA 1
ATOM 3062 C C . ILE A 1 398 ? -19.611 -6.752 37.303 1.00 93.62 398 ILE A C 1
ATOM 3064 O O . ILE A 1 398 ? -19.563 -5.611 37.777 1.00 93.62 398 ILE A O 1
ATOM 3068 N N . ALA A 1 399 ? -20.572 -7.614 37.634 1.00 95.38 399 ALA A N 1
ATOM 3069 C CA . ALA A 1 399 ? -21.647 -7.278 38.563 1.00 95.38 399 ALA A CA 1
ATOM 3070 C C . ALA A 1 399 ? -21.095 -6.908 39.951 1.00 95.38 399 ALA A C 1
ATOM 3072 O O . ALA A 1 399 ? -20.295 -7.644 40.522 1.00 95.38 399 ALA A O 1
ATOM 3073 N N . GLY A 1 400 ? -21.533 -5.773 40.501 1.00 94.81 400 GLY A N 1
ATOM 3074 C CA . GLY A 1 400 ? -21.168 -5.339 41.853 1.00 94.81 400 GLY A CA 1
ATOM 3075 C C . GLY A 1 400 ? -19.844 -4.581 41.980 1.00 94.81 400 GLY A C 1
ATOM 3076 O O . GLY A 1 400 ? -19.625 -3.962 43.011 1.00 94.81 400 GLY A O 1
ATOM 3077 N N . ALA A 1 401 ? -18.971 -4.597 40.967 1.00 95.31 401 ALA A N 1
ATOM 3078 C CA . ALA A 1 401 ? -17.629 -4.009 41.073 1.00 95.31 401 ALA A CA 1
ATOM 3079 C C . ALA A 1 401 ? -17.582 -2.480 40.850 1.00 95.31 401 ALA A C 1
ATOM 3081 O O . ALA A 1 401 ? -16.542 -1.848 41.044 1.00 95.31 401 ALA A O 1
ATOM 3082 N N . GLY A 1 402 ? -18.678 -1.868 40.398 1.00 93.88 402 GLY A N 1
ATOM 3083 C CA . GLY A 1 402 ? -18.801 -0.430 40.152 1.00 93.88 402 GLY A CA 1
ATOM 3084 C C . GLY A 1 402 ? -19.161 0.364 41.410 1.00 93.88 402 GLY A C 1
ATOM 3085 O O . GLY A 1 402 ? -19.453 -0.195 42.464 1.00 93.88 402 GLY A O 1
ATOM 3086 N N . THR A 1 403 ? -19.153 1.695 41.308 1.00 91.88 403 THR A N 1
ATOM 3087 C CA . THR A 1 403 ? -19.426 2.596 42.441 1.00 91.88 403 THR A CA 1
ATOM 3088 C C . THR A 1 403 ? -20.781 2.302 43.089 1.00 91.88 403 THR A C 1
ATOM 3090 O O . THR A 1 403 ? -21.798 2.243 42.397 1.00 91.88 403 THR A O 1
ATOM 3093 N N . GLY A 1 404 ? -20.797 2.116 44.415 1.00 93.44 404 GLY A N 1
ATOM 3094 C CA . GLY A 1 404 ? -22.015 1.801 45.167 1.00 93.44 404 GLY A CA 1
ATOM 3095 C C . GLY A 1 404 ? -22.595 0.415 44.861 1.00 93.44 404 GLY A C 1
ATOM 3096 O O . GLY A 1 404 ? -23.804 0.227 44.981 1.00 93.44 404 GLY A O 1
ATOM 3097 N N . GLY A 1 405 ? -21.765 -0.534 44.412 1.00 91.62 405 GLY A N 1
ATOM 3098 C CA . GLY A 1 405 ? -22.198 -1.882 44.035 1.00 91.62 405 GLY A CA 1
ATOM 3099 C C . GLY A 1 405 ? -22.845 -1.964 42.649 1.00 91.62 405 GLY A C 1
ATOM 3100 O O . GLY A 1 405 ? -23.517 -2.947 42.331 1.00 91.62 405 GLY A O 1
ATOM 3101 N N . ALA A 1 406 ? -22.689 -0.937 41.809 1.00 93.31 406 ALA A N 1
ATOM 3102 C CA . ALA A 1 406 ? -23.166 -0.972 40.430 1.00 93.31 406 ALA A CA 1
ATOM 3103 C C . ALA A 1 406 ? -22.403 -2.022 39.595 1.00 93.31 406 ALA A C 1
ATOM 3105 O O . ALA A 1 406 ? -21.341 -2.507 39.976 1.00 93.31 406 ALA A O 1
ATOM 3106 N N . THR A 1 407 ? -22.918 -2.378 38.418 1.00 93.38 407 THR A N 1
ATOM 3107 C CA . THR A 1 407 ? -22.135 -3.183 37.463 1.00 93.38 407 THR A CA 1
ATOM 3108 C C . THR A 1 407 ? -20.994 -2.337 36.908 1.00 93.38 407 THR A C 1
ATOM 3110 O O . THR A 1 407 ? -21.235 -1.257 36.365 1.00 93.38 407 THR A O 1
ATOM 3113 N N . LEU A 1 408 ? -19.761 -2.828 37.022 1.00 92.06 408 LEU A N 1
ATOM 3114 C CA . LEU A 1 408 ? -18.612 -2.213 36.372 1.00 92.06 408 LEU A CA 1
ATOM 3115 C C . LEU A 1 408 ? -18.611 -2.609 34.896 1.00 92.06 408 LEU A C 1
ATOM 3117 O O . LEU A 1 408 ? -18.380 -3.771 34.569 1.00 92.06 408 LEU A O 1
ATOM 3121 N N . LYS A 1 409 ? -18.849 -1.637 34.016 1.00 89.75 409 LYS A N 1
ATOM 3122 C CA . LYS A 1 409 ? -18.672 -1.798 32.570 1.00 89.75 409 LYS A CA 1
ATOM 3123 C C . LYS A 1 409 ? -17.225 -1.461 32.215 1.00 89.75 409 LYS A C 1
ATOM 3125 O O . LYS A 1 409 ? -16.770 -0.337 32.438 1.00 89.75 409 LYS A O 1
ATOM 3130 N N . THR A 1 410 ? -16.475 -2.436 31.720 1.00 87.75 410 THR A N 1
ATOM 3131 C CA . THR A 1 410 ? -15.035 -2.314 31.454 1.00 87.75 410 THR A CA 1
ATOM 3132 C C . THR A 1 410 ? -14.634 -3.168 30.248 1.00 87.75 410 THR A C 1
ATOM 3134 O O . THR A 1 410 ? -15.488 -3.694 29.538 1.00 87.75 410 THR A O 1
ATOM 3137 N N . TRP A 1 411 ? -13.339 -3.277 29.970 1.00 84.00 411 TRP A N 1
ATOM 3138 C CA . TRP A 1 411 ? -12.786 -4.161 28.946 1.00 84.00 411 TRP A CA 1
ATOM 3139 C C . TRP A 1 411 ? -11.437 -4.701 29.383 1.00 84.00 411 TRP A C 1
ATOM 3141 O O . TRP A 1 411 ? -10.755 -4.083 30.202 1.00 84.00 411 TRP A O 1
ATOM 3151 N N . ILE A 1 412 ? -11.054 -5.837 28.809 1.00 83.81 412 ILE A N 1
ATOM 3152 C CA . ILE A 1 412 ? -9.756 -6.472 29.041 1.00 83.81 412 ILE A CA 1
ATOM 3153 C C . ILE A 1 412 ? -8.650 -5.597 28.429 1.00 83.81 412 ILE A C 1
ATOM 3155 O O . ILE A 1 412 ? -8.751 -5.200 27.281 1.00 83.81 412 ILE A O 1
ATOM 3159 N N . THR A 1 413 ? -7.590 -5.274 29.157 1.00 77.19 413 THR A N 1
ATOM 3160 C CA . THR A 1 413 ? -6.406 -4.528 28.682 1.00 77.19 413 THR A CA 1
ATOM 3161 C C . THR A 1 413 ? -5.140 -5.379 28.661 1.00 77.19 413 THR A C 1
ATOM 3163 O O . THR A 1 413 ? -4.118 -4.954 28.140 1.00 77.19 413 THR A O 1
ATOM 3166 N N . GLY A 1 414 ? -5.191 -6.589 29.213 1.00 78.12 414 GLY A N 1
ATOM 3167 C CA . GLY A 1 414 ? -4.073 -7.518 29.179 1.00 78.12 414 GLY A CA 1
ATOM 3168 C C . GLY A 1 414 ? -4.515 -8.919 29.560 1.00 78.12 414 GLY A C 1
ATOM 3169 O O . GLY A 1 414 ? -5.378 -9.091 30.418 1.00 78.12 414 GLY A O 1
ATOM 3170 N N . PHE A 1 415 ? -3.920 -9.917 28.915 1.00 81.00 415 PHE A N 1
ATOM 3171 C CA . PHE A 1 415 ? -4.116 -11.320 29.253 1.00 81.00 415 PHE A CA 1
ATOM 3172 C C . PHE A 1 415 ? -2.925 -11.794 30.085 1.00 81.00 415 PHE A C 1
ATOM 3174 O O . PHE A 1 415 ? -1.803 -11.833 29.576 1.00 81.00 415 PHE A O 1
ATOM 3181 N N . THR A 1 416 ? -3.160 -12.137 31.352 1.00 84.31 416 THR A N 1
ATOM 3182 C CA . THR A 1 416 ? -2.107 -12.653 32.237 1.00 84.31 416 THR A CA 1
ATOM 3183 C C . THR A 1 416 ? -2.073 -14.177 32.188 1.00 84.31 416 THR A C 1
ATOM 3185 O O . THR A 1 416 ? -1.012 -14.779 32.042 1.00 84.31 416 THR A O 1
ATOM 3188 N N . SER A 1 417 ? -3.239 -14.815 32.297 1.00 85.88 417 SER A N 1
ATOM 3189 C CA . SER A 1 417 ? -3.403 -16.269 32.238 1.00 85.88 417 SER A CA 1
ATOM 3190 C C . SER A 1 417 ? -4.842 -16.639 31.868 1.00 85.88 417 SER A C 1
ATOM 3192 O O . SER A 1 417 ? -5.715 -15.779 31.783 1.00 85.88 417 SER A O 1
ATOM 3194 N N . SER A 1 418 ? -5.126 -17.934 31.714 1.00 85.00 418 SER A N 1
ATOM 3195 C CA . SER A 1 418 ? -6.487 -18.414 31.444 1.00 85.00 418 SER A CA 1
ATOM 3196 C C . SER A 1 418 ? -7.487 -18.149 32.579 1.00 85.00 418 SER A C 1
ATOM 3198 O O . SER A 1 418 ? -8.687 -18.287 32.378 1.00 85.00 418 SER A O 1
ATOM 3200 N N . SER A 1 419 ? -7.043 -17.734 33.764 1.00 89.19 419 SER A N 1
ATOM 3201 C CA . SER A 1 419 ? -7.918 -17.350 34.878 1.00 89.19 419 SER A CA 1
ATOM 3202 C C . SER A 1 419 ? -7.784 -15.884 35.268 1.00 89.19 419 SER A C 1
ATOM 3204 O O . SER A 1 419 ? -8.472 -15.454 36.184 1.00 89.19 419 SER A O 1
ATOM 3206 N N . GLU A 1 420 ? -6.910 -15.110 34.622 1.00 91.19 420 GLU A N 1
ATOM 3207 C CA . GLU A 1 420 ? -6.602 -13.750 35.057 1.00 91.19 420 GLU A CA 1
ATOM 3208 C C . GLU A 1 420 ? -6.357 -12.809 33.884 1.00 91.19 420 GLU A C 1
ATOM 3210 O O . GLU A 1 420 ? -5.522 -13.060 33.010 1.00 91.19 420 GLU A O 1
ATOM 3215 N N . VAL A 1 421 ? -7.054 -11.679 33.922 1.00 89.69 421 VAL A N 1
ATOM 3216 C CA . VAL A 1 421 ? -6.900 -10.592 32.962 1.00 89.69 421 VAL A CA 1
ATOM 3217 C C . VAL A 1 421 ? -6.821 -9.257 33.686 1.00 89.69 421 VAL A C 1
ATOM 3219 O O . VAL A 1 421 ? -7.422 -9.056 34.742 1.00 89.69 421 VAL A O 1
ATOM 3222 N N . THR A 1 422 ? -6.116 -8.311 33.084 1.00 90.19 422 THR A N 1
ATOM 3223 C CA . THR A 1 422 ? -6.187 -6.904 33.473 1.00 90.19 422 THR A CA 1
ATOM 3224 C C . THR A 1 422 ? -7.353 -6.271 32.729 1.00 90.19 422 THR A C 1
ATOM 3226 O O . THR A 1 422 ? -7.552 -6.556 31.551 1.00 90.19 422 THR A O 1
ATOM 3229 N N . VAL A 1 423 ? -8.127 -5.416 33.387 1.00 91.06 423 VAL A N 1
ATOM 3230 C CA . VAL A 1 423 ? -9.183 -4.600 32.787 1.00 91.06 423 VAL A CA 1
ATOM 3231 C C . VAL A 1 423 ? -8.824 -3.114 32.849 1.00 91.06 423 VAL A C 1
ATOM 3233 O O . VAL A 1 423 ? -7.872 -2.717 33.516 1.00 91.06 423 VAL A O 1
ATOM 3236 N N . SER A 1 424 ? -9.536 -2.254 32.125 1.00 86.81 424 SER A N 1
ATOM 3237 C CA . SER A 1 424 ? -9.145 -0.837 32.060 1.00 86.81 424 SER A CA 1
ATOM 3238 C C . SER A 1 424 ? -9.564 0.009 33.255 1.00 86.81 424 SER A C 1
ATOM 3240 O O . SER A 1 424 ? -8.948 1.041 33.518 1.00 86.81 424 SER A O 1
ATOM 3242 N N . HIS A 1 425 ? -10.629 -0.381 33.945 1.00 91.81 425 HIS A N 1
ATOM 3243 C CA . HIS A 1 425 ? -11.157 0.356 35.085 1.00 91.81 425 HIS A CA 1
ATOM 3244 C C . HIS A 1 425 ? -10.915 -0.403 36.379 1.00 91.81 425 HIS A C 1
ATOM 3246 O O . HIS A 1 425 ? -11.168 -1.606 36.449 1.00 91.81 425 HIS A O 1
ATOM 3252 N N . ASN A 1 426 ? -10.482 0.317 37.412 1.00 94.12 426 ASN A N 1
ATOM 3253 C CA . ASN A 1 426 ? -10.375 -0.247 38.748 1.00 94.12 426 ASN A CA 1
ATOM 3254 C C . ASN A 1 426 ? -11.777 -0.504 39.313 1.00 94.12 426 ASN A C 1
ATOM 3256 O O . ASN A 1 426 ? -12.690 0.304 39.117 1.00 94.12 426 ASN A O 1
ATOM 3260 N N . ALA A 1 427 ? -11.938 -1.586 40.068 1.00 95.19 427 ALA A N 1
ATOM 3261 C CA . ALA A 1 427 ? -13.161 -1.807 40.822 1.00 95.19 427 ALA A CA 1
ATOM 3262 C C . ALA A 1 427 ? -13.305 -0.730 41.900 1.00 95.19 427 ALA A C 1
ATOM 3264 O O . ALA A 1 427 ? -12.344 -0.389 42.588 1.00 95.19 427 ALA A O 1
ATOM 3265 N N . SER A 1 428 ? -14.510 -0.190 42.056 1.00 95.19 428 SER A N 1
ATOM 3266 C CA . SER A 1 428 ? -14.830 0.672 43.199 1.00 95.19 428 SER A CA 1
ATOM 3267 C C . SER A 1 428 ? -15.118 -0.152 44.454 1.00 95.19 428 SER A C 1
ATOM 3269 O O . SER A 1 428 ? -14.850 0.316 45.553 1.00 95.19 428 SER A O 1
ATOM 3271 N N . GLU A 1 429 ? -15.618 -1.377 44.285 1.00 96.12 429 GLU A N 1
ATOM 3272 C CA . GLU A 1 429 ? -16.008 -2.288 45.363 1.00 96.12 429 GLU A CA 1
ATOM 3273 C C . GLU A 1 429 ? -15.354 -3.659 45.166 1.00 96.12 429 GLU A C 1
ATOM 3275 O O . GLU A 1 429 ? -15.171 -4.111 44.034 1.00 96.12 429 GLU A O 1
ATOM 3280 N N . SER A 1 430 ? -15.016 -4.340 46.262 1.00 96.19 430 SER A N 1
ATOM 3281 C CA . SER A 1 430 ? -14.523 -5.717 46.192 1.00 96.19 430 SER A CA 1
ATOM 3282 C C . SER A 1 430 ? -15.681 -6.676 45.938 1.00 96.19 430 SER A C 1
ATOM 3284 O O . SER A 1 430 ? -16.686 -6.638 46.647 1.00 96.19 430 SER A O 1
ATOM 3286 N N . VAL A 1 431 ? -15.513 -7.587 44.986 1.00 94.88 431 VAL A N 1
ATOM 3287 C CA . VAL A 1 431 ? -16.493 -8.622 44.662 1.00 94.88 431 VAL A CA 1
ATOM 3288 C C . VAL A 1 431 ? -15.846 -10.002 44.621 1.00 94.88 431 VAL A C 1
ATOM 3290 O O . VAL A 1 431 ? -14.703 -10.155 44.196 1.00 94.88 431 VAL A O 1
ATOM 3293 N N . VAL A 1 432 ? -16.596 -11.007 45.070 1.00 92.75 432 VAL A N 1
ATOM 3294 C CA . VAL A 1 432 ? -16.261 -12.436 45.003 1.00 92.75 432 VAL A CA 1
ATOM 3295 C C . VAL A 1 432 ? -17.497 -13.144 44.473 1.00 92.75 432 VAL A C 1
ATOM 3297 O O . VAL A 1 432 ? -18.604 -12.826 44.912 1.00 92.75 432 VAL A O 1
ATOM 3300 N N . GLY A 1 433 ? -17.345 -14.071 43.530 1.00 88.25 433 GLY A N 1
ATOM 3301 C CA . GLY A 1 433 ? -18.500 -14.708 42.911 1.00 88.25 433 GLY A CA 1
ATOM 3302 C C . GLY A 1 433 ? -19.283 -13.797 41.951 1.00 88.25 433 GLY A C 1
ATOM 3303 O O . GLY A 1 433 ? -20.459 -14.050 41.679 1.00 88.25 433 GLY A O 1
ATOM 3304 N N . ALA A 1 434 ? -18.697 -12.679 41.501 1.00 88.12 434 ALA A N 1
ATOM 3305 C CA . ALA A 1 434 ? -19.396 -11.720 40.655 1.00 88.12 434 ALA A CA 1
ATOM 3306 C C . ALA A 1 434 ? -19.740 -12.349 39.314 1.00 88.12 434 ALA A C 1
ATOM 3308 O O . ALA A 1 434 ? -18.890 -12.947 38.662 1.00 88.12 434 ALA A O 1
ATOM 3309 N N . THR A 1 435 ? -20.971 -12.141 38.855 1.00 90.25 435 THR A N 1
ATOM 3310 C CA . THR A 1 435 ? -21.341 -12.482 37.484 1.00 90.25 435 THR A CA 1
ATOM 3311 C C . THR A 1 435 ? -20.529 -11.618 36.520 1.00 90.25 435 THR A C 1
ATOM 3313 O O . THR A 1 435 ? -20.762 -10.414 36.399 1.00 90.25 435 THR A O 1
ATOM 3316 N N . VAL A 1 436 ? -19.588 -12.252 35.830 1.00 87.38 436 VAL A N 1
ATOM 3317 C CA . VAL A 1 436 ? -18.789 -11.675 34.754 1.00 87.38 436 VAL A CA 1
ATOM 3318 C C . VAL A 1 436 ? -19.475 -12.023 33.447 1.00 87.38 436 VAL A C 1
ATOM 3320 O O . VAL A 1 436 ? -19.598 -13.191 33.081 1.00 87.38 436 VAL A O 1
ATOM 3323 N N . THR A 1 437 ? -19.945 -11.006 32.741 1.00 86.69 437 THR A N 1
ATOM 3324 C CA . THR A 1 437 ? -20.538 -11.152 31.418 1.00 86.69 437 THR A CA 1
ATOM 3325 C C . THR A 1 437 ? -19.576 -10.603 30.382 1.00 86.69 437 THR A C 1
ATOM 3327 O O . THR A 1 437 ? -19.337 -9.400 30.337 1.00 86.69 437 THR A O 1
ATOM 3330 N N . THR A 1 438 ? -19.071 -11.466 29.507 1.00 79.00 438 THR A N 1
ATOM 3331 C CA . THR A 1 438 ? -18.405 -11.002 28.288 1.00 79.00 438 THR A CA 1
ATOM 3332 C C . THR A 1 438 ? -19.455 -10.653 27.240 1.00 79.00 438 THR A C 1
ATOM 3334 O O . THR A 1 438 ? -20.407 -11.410 27.015 1.00 79.00 438 THR A O 1
ATOM 3337 N N . LEU A 1 439 ? -19.317 -9.479 26.629 1.00 70.50 439 LEU A N 1
ATOM 3338 C CA . LEU A 1 439 ? -20.230 -9.018 25.586 1.00 70.50 439 LEU A CA 1
ATOM 3339 C C . LEU A 1 439 ? -19.650 -9.348 24.199 1.00 70.50 439 LEU A C 1
ATOM 3341 O O . LEU A 1 439 ? -18.425 -9.406 24.040 1.00 70.50 439 LEU A O 1
ATOM 3345 N N . PRO A 1 440 ? -20.507 -9.583 23.186 1.00 62.88 440 PRO A N 1
ATOM 3346 C CA . PRO A 1 440 ? -20.048 -9.775 21.817 1.00 62.88 440 PRO A CA 1
ATOM 3347 C C . PRO A 1 440 ? -19.312 -8.529 21.313 1.00 62.88 440 PRO A C 1
ATOM 3349 O O . PRO A 1 440 ? -19.526 -7.418 21.803 1.00 62.88 440 PRO A O 1
ATOM 3352 N N . THR A 1 441 ? -18.463 -8.724 20.304 1.00 60.69 441 THR A N 1
ATOM 3353 C CA . THR A 1 441 ? -17.638 -7.692 19.665 1.00 60.69 441 THR A CA 1
ATOM 3354 C C . THR A 1 441 ? -18.399 -6.378 19.465 1.00 60.69 441 THR A C 1
ATOM 3356 O O . THR A 1 441 ? -19.429 -6.327 18.784 1.00 60.69 441 THR A O 1
ATOM 3359 N N . VAL A 1 442 ? -17.886 -5.304 20.075 1.00 59.66 442 VAL A N 1
ATOM 3360 C CA . VAL A 1 442 ? -18.455 -3.955 19.952 1.00 59.66 442 VAL A CA 1
ATOM 3361 C C . VAL A 1 442 ? -18.280 -3.465 18.514 1.00 59.66 442 VAL A C 1
ATOM 3363 O O . VAL A 1 442 ? -17.350 -3.863 17.828 1.00 59.66 442 VAL A O 1
ATOM 3366 N N . CYS A 1 443 ? -19.174 -2.620 18.009 1.00 62.88 443 CYS A N 1
ATOM 3367 C CA . CYS A 1 443 ? -19.019 -2.022 16.675 1.00 62.88 443 CYS A CA 1
ATOM 3368 C C . CYS A 1 443 ? -18.328 -0.651 16.714 1.00 62.88 443 CYS A C 1
ATOM 3370 O O . CYS A 1 443 ? -17.700 -0.256 15.736 1.00 62.88 443 CYS A O 1
ATOM 3372 N N . TYR A 1 444 ? -18.429 0.055 17.843 1.00 70.94 444 TYR A N 1
ATOM 3373 C CA . TYR A 1 444 ? -17.934 1.414 18.026 1.00 70.94 444 TYR A CA 1
ATOM 3374 C C . TYR A 1 444 ? -17.472 1.667 19.470 1.00 70.94 444 TYR A C 1
ATOM 3376 O O . TYR A 1 444 ? -18.220 1.408 20.420 1.00 70.94 444 TYR A O 1
ATOM 3384 N N . GLU A 1 445 ? -16.283 2.242 19.624 1.00 72.25 445 GLU A N 1
ATOM 3385 C CA . GLU A 1 445 ? -15.737 2.743 20.888 1.00 72.25 445 GLU A CA 1
ATOM 3386 C C . GLU A 1 445 ? -15.452 4.250 20.796 1.00 72.25 445 GLU A C 1
ATOM 3388 O O . GLU A 1 445 ? -14.751 4.699 19.891 1.00 72.25 445 GLU A O 1
ATOM 3393 N N . GLU A 1 446 ? -15.944 5.030 21.761 1.00 74.19 446 GLU A N 1
ATOM 3394 C CA . GLU A 1 446 ? -15.492 6.403 22.015 1.00 74.19 446 GLU A CA 1
ATOM 3395 C C . GLU A 1 446 ? -14.501 6.400 23.182 1.00 74.19 446 GLU A C 1
ATOM 3397 O O . GLU A 1 446 ? -14.926 6.328 24.331 1.00 74.19 446 GLU A O 1
ATOM 3402 N N . ALA A 1 447 ? -13.202 6.530 22.915 1.00 67.62 447 ALA A N 1
ATOM 3403 C CA . ALA A 1 447 ? -12.142 6.578 23.928 1.00 67.62 447 ALA A CA 1
ATOM 3404 C C . ALA A 1 447 ? -11.947 7.987 24.539 1.00 67.62 447 ALA A C 1
ATOM 3406 O O . ALA A 1 447 ? -10.844 8.363 24.938 1.00 67.62 447 ALA A O 1
ATOM 3407 N N . GLY A 1 448 ? -13.011 8.796 24.573 1.00 65.12 448 GLY A N 1
ATOM 3408 C CA . GLY A 1 448 ? -13.031 10.101 25.233 1.00 65.12 448 GLY A CA 1
ATOM 3409 C C . GLY A 1 448 ? -13.194 9.997 26.759 1.00 65.12 448 GLY A C 1
ATOM 3410 O O . GLY A 1 448 ? -13.371 8.904 27.292 1.00 65.12 448 GLY A O 1
ATOM 3411 N N . PRO A 1 449 ? -13.214 11.130 27.489 1.00 49.88 449 PRO A N 1
ATOM 3412 C CA . PRO A 1 449 ? -13.331 11.149 28.955 1.00 49.88 449 PRO A CA 1
ATOM 3413 C C . PRO A 1 449 ? -14.589 10.465 29.508 1.00 49.88 449 PRO A C 1
ATOM 3415 O O . PRO A 1 449 ? -14.627 10.079 30.670 1.00 49.88 449 PRO A O 1
ATOM 3418 N N . THR A 1 450 ? -15.635 10.346 28.689 1.00 47.94 450 THR A N 1
ATOM 3419 C CA . THR A 1 450 ? -16.898 9.689 29.045 1.00 47.94 450 THR A CA 1
ATOM 3420 C C . THR A 1 450 ? -16.931 8.202 28.706 1.00 47.94 450 THR A C 1
ATOM 3422 O O . THR A 1 450 ? -17.967 7.592 28.950 1.00 47.94 450 THR A O 1
ATOM 3425 N N . HIS A 1 451 ? -15.851 7.671 28.115 1.00 50.34 451 HIS A N 1
ATOM 3426 C CA . HIS A 1 451 ? -15.670 6.328 27.555 1.00 50.34 451 HIS A CA 1
ATOM 3427 C C . HIS A 1 451 ? -16.968 5.565 27.297 1.00 50.34 451 HIS A C 1
ATOM 3429 O O . HIS A 1 451 ? -17.528 4.932 28.190 1.00 50.34 451 HIS A O 1
ATOM 3435 N N . GLN A 1 452 ? -17.447 5.583 26.055 1.00 56.78 452 GLN A N 1
ATOM 3436 C CA . GLN A 1 452 ? -18.711 4.933 25.716 1.00 56.78 452 GLN A CA 1
ATOM 3437 C C . GLN A 1 452 ? -18.501 3.813 24.705 1.00 56.78 452 GLN A C 1
ATOM 3439 O O . GLN A 1 452 ? -18.098 4.051 23.566 1.00 56.78 452 GLN A O 1
ATOM 3444 N N . PHE A 1 453 ? -18.858 2.592 25.106 1.00 55.34 453 PHE A N 1
ATOM 3445 C CA . PHE A 1 453 ? -19.175 1.530 24.159 1.00 55.34 453 PHE A CA 1
ATOM 3446 C C . PHE A 1 453 ? -20.603 1.734 23.688 1.00 55.34 453 PHE A C 1
ATOM 3448 O O . PHE A 1 453 ? -21.538 1.759 24.489 1.00 55.34 453 PHE A O 1
ATOM 3455 N N . LYS A 1 454 ? -20.776 1.883 22.378 1.00 60.62 454 LYS A N 1
ATOM 3456 C CA . LYS A 1 454 ? -22.110 1.977 21.789 1.00 60.62 454 LYS A CA 1
ATOM 3457 C C . LYS A 1 454 ? -22.474 0.610 21.226 1.00 60.62 454 LYS A C 1
ATOM 3459 O O . LYS A 1 454 ? -22.147 0.279 20.089 1.00 60.62 454 LYS A O 1
ATOM 3464 N N . THR A 1 455 ? -23.096 -0.203 22.077 1.00 52.31 455 THR A N 1
ATOM 3465 C CA . THR A 1 455 ? -23.551 -1.569 21.773 1.00 52.31 455 THR A CA 1
ATOM 3466 C C . THR A 1 455 ? -25.011 -1.626 21.307 1.00 52.31 455 THR A C 1
ATOM 3468 O O . THR A 1 455 ? -25.363 -2.533 20.560 1.00 52.31 455 THR A O 1
ATOM 3471 N N . GLU A 1 456 ? -25.862 -0.673 21.710 1.00 38.56 456 GLU A N 1
ATOM 3472 C CA . GLU A 1 456 ? -27.323 -0.890 21.796 1.00 38.56 456 GLU A CA 1
ATOM 3473 C C . GLU A 1 456 ? -28.208 -0.215 20.724 1.00 38.56 456 GLU A C 1
ATOM 3475 O O . GLU A 1 456 ? -29.427 -0.334 20.785 1.00 38.56 456 GLU A O 1
ATOM 3480 N N . GLU A 1 457 ? -27.660 0.413 19.679 1.00 41.00 457 GLU A N 1
ATOM 3481 C CA . GLU A 1 457 ? -28.484 1.059 18.626 1.00 41.00 457 GLU A CA 1
ATOM 3482 C C . GLU A 1 457 ? -28.265 0.514 17.210 1.00 41.00 457 GLU A C 1
ATOM 3484 O O . GLU A 1 457 ? -28.609 1.143 16.210 1.00 41.00 457 GLU A O 1
ATOM 3489 N N . LEU A 1 458 ? -27.751 -0.708 17.114 1.00 39.97 458 LEU A N 1
ATOM 3490 C CA . LEU A 1 458 ? -27.647 -1.448 15.861 1.00 39.97 458 LEU A CA 1
ATOM 3491 C C . LEU A 1 458 ? -28.949 -2.231 15.670 1.00 39.97 458 LEU A C 1
ATOM 3493 O O . LEU A 1 458 ? -29.067 -3.379 16.088 1.00 39.97 458 LEU A O 1
ATOM 3497 N N . SER A 1 459 ? -29.978 -1.573 15.129 1.00 32.53 459 SER A N 1
ATOM 3498 C CA . SER A 1 459 ? -31.336 -2.132 15.112 1.00 32.53 459 SER A CA 1
ATOM 3499 C C . SER A 1 459 ? -31.396 -3.496 14.402 1.00 32.53 459 SER A C 1
ATOM 3501 O O . SER A 1 459 ? -31.073 -3.615 13.222 1.00 32.53 459 SER A O 1
ATOM 3503 N N . HIS A 1 460 ? -31.870 -4.514 15.120 1.00 33.84 460 HIS A N 1
ATOM 3504 C CA . HIS A 1 460 ? -32.017 -5.906 14.680 1.00 33.84 460 HIS A CA 1
ATOM 3505 C C . HIS A 1 460 ? -33.190 -6.160 13.713 1.00 33.84 460 HIS A C 1
ATOM 3507 O O . HIS A 1 460 ? -33.874 -7.177 13.821 1.00 33.84 460 HIS A O 1
ATOM 3513 N N . ARG A 1 461 ? -33.482 -5.275 12.757 1.00 34.12 461 ARG A N 1
ATOM 3514 C CA . ARG A 1 461 ? -34.548 -5.550 11.774 1.00 34.12 461 ARG A CA 1
ATOM 3515 C C . ARG A 1 461 ? -34.057 -5.392 10.341 1.00 34.12 461 ARG A C 1
ATOM 3517 O O . ARG A 1 461 ? -34.419 -4.436 9.667 1.00 34.12 461 ARG A O 1
ATOM 3524 N N . ASN A 1 462 ? -33.249 -6.391 9.950 1.00 34.25 462 ASN A N 1
ATOM 3525 C CA . ASN A 1 462 ? -32.951 -6.923 8.604 1.00 34.25 462 ASN A CA 1
ATOM 3526 C C . ASN A 1 462 ? -31.437 -7.055 8.326 1.00 34.25 462 ASN A C 1
ATOM 3528 O O . ASN A 1 462 ? -30.888 -6.295 7.543 1.00 34.25 462 ASN A O 1
ATOM 3532 N N . ASN A 1 463 ? -30.778 -8.039 8.956 1.00 38.31 463 ASN A N 1
ATOM 3533 C CA . ASN A 1 463 ? -29.461 -8.612 8.593 1.00 38.31 463 ASN A CA 1
ATOM 3534 C C . ASN A 1 463 ? -28.273 -7.662 8.303 1.00 38.31 463 ASN A C 1
ATOM 3536 O O . ASN A 1 463 ? -27.284 -8.090 7.718 1.00 38.31 463 ASN A O 1
ATOM 3540 N N . GLY A 1 464 ? -28.315 -6.412 8.762 1.00 41.12 464 GLY A N 1
ATOM 3541 C CA . GLY A 1 464 ? -27.184 -5.486 8.743 1.00 41.12 464 GLY A CA 1
ATOM 3542 C C . GLY A 1 464 ? -27.232 -4.571 9.962 1.00 41.12 464 GLY A C 1
ATOM 3543 O O . GLY A 1 464 ? -28.274 -3.995 10.276 1.00 41.12 464 GLY A O 1
ATOM 3544 N N . ARG A 1 465 ? -26.115 -4.457 10.686 1.00 45.75 465 ARG A N 1
ATOM 3545 C CA . ARG A 1 465 ? -25.976 -3.530 11.816 1.00 45.75 465 ARG A CA 1
ATOM 3546 C C . ARG A 1 465 ? -25.686 -2.128 11.262 1.00 45.75 465 ARG A C 1
ATOM 3548 O O . ARG A 1 465 ? -24.640 -1.921 10.651 1.00 45.75 465 ARG A O 1
ATOM 3555 N N . GLN A 1 466 ? -26.605 -1.176 11.443 1.00 42.66 466 GLN A N 1
ATOM 3556 C CA . GLN A 1 466 ? -26.461 0.211 10.975 1.00 42.66 466 GLN A CA 1
ATOM 3557 C C . GLN A 1 466 ? -26.278 1.189 12.146 1.00 42.66 466 GLN A C 1
ATOM 3559 O O . GLN A 1 466 ? -27.099 1.221 13.055 1.00 42.66 466 GLN A O 1
ATOM 3564 N N . PHE A 1 467 ? -25.235 2.017 12.079 1.00 46.69 467 PHE A N 1
ATOM 3565 C CA . PHE A 1 467 ? -24.939 3.157 12.950 1.00 46.69 467 PHE A CA 1
ATOM 3566 C C . PHE A 1 467 ? -25.007 4.466 12.131 1.00 46.69 467 PHE A C 1
ATOM 3568 O O . PHE A 1 467 ? -24.259 4.679 11.174 1.00 46.69 467 PHE A O 1
ATOM 3575 N N . ASP A 1 468 ? -25.932 5.360 12.486 1.00 49.50 468 ASP A N 1
ATOM 3576 C CA . ASP A 1 468 ? -26.068 6.693 11.875 1.00 49.50 468 ASP A CA 1
ATOM 3577 C C . ASP A 1 468 ? -25.724 7.757 12.926 1.00 49.50 468 ASP A C 1
ATOM 3579 O O . ASP A 1 468 ? -26.480 7.941 13.885 1.00 49.50 468 ASP A O 1
ATOM 3583 N N . ASP A 1 469 ? -24.594 8.461 12.765 1.00 45.22 469 ASP A N 1
ATOM 3584 C CA . ASP A 1 469 ? -24.140 9.461 13.746 1.00 45.22 469 ASP A CA 1
ATOM 3585 C C . ASP A 1 469 ? -25.079 10.664 13.855 1.00 45.22 469 ASP A C 1
ATOM 3587 O O . ASP A 1 469 ? -25.019 11.390 14.849 1.00 45.22 469 ASP A O 1
ATOM 3591 N N . ARG A 1 470 ? -25.973 10.870 12.869 1.00 42.12 470 ARG A N 1
ATOM 3592 C CA . ARG A 1 470 ? -26.799 12.086 12.767 1.00 42.12 470 ARG A CA 1
ATOM 3593 C C . ARG A 1 470 ? -27.706 12.309 13.977 1.00 42.12 470 ARG A C 1
ATOM 3595 O O . ARG A 1 470 ? -28.254 13.398 14.138 1.00 42.12 470 ARG A O 1
ATOM 3602 N N . LYS A 1 471 ? -27.864 11.296 14.829 1.00 36.69 471 LYS A N 1
ATOM 3603 C CA . LYS A 1 471 ? -28.626 11.343 16.080 1.00 36.69 471 LYS A CA 1
ATOM 3604 C C . LYS A 1 471 ? -27.775 11.588 17.339 1.00 36.69 471 LYS A C 1
ATOM 3606 O O . LYS A 1 471 ? -28.356 11.821 18.392 1.00 36.69 471 LYS A O 1
ATOM 3611 N N . PHE A 1 472 ? -26.439 11.586 17.259 1.00 44.66 472 PHE A N 1
ATOM 3612 C CA . PHE A 1 472 ? -25.559 11.445 18.433 1.00 44.66 472 PHE A CA 1
ATOM 3613 C C . PHE A 1 472 ? -24.420 12.462 18.545 1.00 44.66 472 PHE A C 1
ATOM 3615 O O . PHE A 1 472 ? -23.436 12.191 19.233 1.00 44.66 472 PHE A O 1
ATOM 3622 N N . THR A 1 473 ? -24.545 13.646 17.935 1.00 38.88 473 THR A N 1
ATOM 3623 C CA . THR A 1 473 ? -23.562 14.731 18.098 1.00 38.88 473 THR A CA 1
ATOM 3624 C C . THR A 1 473 ? -23.562 15.257 19.540 1.00 38.88 473 THR A C 1
ATOM 3626 O O . THR A 1 473 ? -24.278 16.206 19.869 1.00 38.88 473 THR A O 1
ATOM 3629 N N . GLY A 1 474 ? -22.783 14.624 20.413 1.00 38.69 474 GLY A N 1
ATOM 3630 C CA . GLY A 1 474 ? -22.422 15.147 21.721 1.00 38.69 474 GLY A CA 1
ATOM 3631 C C . GLY A 1 474 ? -21.284 16.158 21.581 1.00 38.69 474 GLY A C 1
ATOM 3632 O O . GLY A 1 474 ? -20.217 15.805 21.098 1.00 38.69 474 GLY A O 1
ATOM 3633 N N . LEU A 1 475 ? -21.545 17.378 22.062 1.00 36.53 475 LEU A N 1
ATOM 3634 C CA . LEU A 1 475 ? -20.629 18.501 22.324 1.00 36.53 475 LEU A CA 1
ATOM 3635 C C . LEU A 1 475 ? -20.287 19.461 21.158 1.00 36.53 475 LEU A C 1
ATOM 3637 O O . LEU A 1 475 ? -19.513 19.180 20.254 1.00 36.53 475 LEU A O 1
ATOM 3641 N N . ASP A 1 476 ? -20.874 20.656 21.309 1.00 37.75 476 ASP A N 1
ATOM 3642 C CA . ASP A 1 476 ? -20.526 21.987 20.792 1.00 37.75 476 ASP A CA 1
ATOM 3643 C C . ASP A 1 476 ? -20.520 22.249 19.268 1.00 37.75 476 ASP A C 1
ATOM 3645 O O . ASP A 1 476 ? -19.528 22.108 18.557 1.00 37.75 476 ASP A O 1
ATOM 3649 N N . ARG A 1 477 ? -21.651 22.781 18.782 1.00 39.69 477 ARG A N 1
ATOM 3650 C CA . ARG A 1 477 ? -21.839 23.278 17.406 1.00 39.69 477 ARG A CA 1
ATOM 3651 C C . ARG A 1 477 ? -21.233 24.672 17.157 1.00 39.69 477 ARG A C 1
ATOM 3653 O O . ARG A 1 477 ? -21.324 25.157 16.032 1.00 39.69 477 ARG A O 1
ATOM 3660 N N . SER A 1 478 ? -20.648 25.335 18.160 1.00 34.53 478 SER A N 1
ATOM 3661 C CA . SER A 1 478 ? -20.234 26.747 18.062 1.00 34.53 478 SER A CA 1
ATOM 3662 C C . SER A 1 478 ? -18.886 26.986 17.368 1.00 34.53 478 SER A C 1
ATOM 3664 O O . SER A 1 478 ? -18.582 28.119 17.003 1.00 34.53 478 SER A O 1
ATOM 3666 N N . ARG A 1 479 ? -18.078 25.945 17.129 1.00 31.30 479 ARG A N 1
ATOM 3667 C CA . ARG A 1 479 ? -16.682 26.087 16.667 1.00 31.30 479 ARG A CA 1
ATOM 3668 C C . ARG A 1 479 ? -16.443 25.902 15.164 1.00 31.30 479 ARG A C 1
ATOM 3670 O O . ARG A 1 479 ? -15.363 25.472 14.771 1.00 31.30 479 ARG A O 1
ATOM 3677 N N . ARG A 1 480 ? -17.394 26.252 14.292 1.00 34.25 480 ARG A N 1
ATOM 3678 C CA . ARG A 1 480 ? -17.081 26.401 12.855 1.00 34.25 480 ARG A CA 1
ATOM 3679 C C . ARG A 1 480 ? -16.558 27.818 12.576 1.00 34.25 480 ARG A C 1
ATOM 3681 O O . ARG A 1 480 ? -17.346 28.753 12.703 1.00 34.25 480 ARG A O 1
ATOM 3688 N N . PRO A 1 481 ? -15.311 28.015 12.107 1.00 31.00 481 PRO A N 1
ATOM 3689 C CA . PRO A 1 481 ? -14.989 29.202 11.329 1.00 31.00 481 PRO A CA 1
ATOM 3690 C C . PRO A 1 481 ? -15.696 29.049 9.975 1.00 31.00 481 PRO A C 1
ATOM 3692 O O . PRO A 1 481 ? -15.338 28.206 9.155 1.00 31.00 481 PRO A O 1
ATOM 3695 N N . MET A 1 482 ? -16.772 29.807 9.772 1.00 32.88 482 MET A N 1
ATOM 3696 C CA . MET A 1 482 ? -17.464 29.878 8.489 1.00 32.88 482 MET A CA 1
ATOM 3697 C C . MET A 1 482 ? -16.669 30.745 7.511 1.00 32.88 482 MET A C 1
ATOM 3699 O O . MET A 1 482 ? -16.725 31.964 7.637 1.00 32.88 482 MET A O 1
ATOM 3703 N N . THR A 1 483 ? -16.056 30.143 6.485 1.00 25.95 483 THR A N 1
ATOM 3704 C CA . THR A 1 483 ? -15.846 30.829 5.195 1.00 25.95 483 THR A CA 1
ATOM 3705 C C . THR A 1 483 ? -15.753 29.846 4.013 1.00 25.95 483 THR A C 1
ATOM 3707 O O . THR A 1 483 ? -14.707 29.279 3.739 1.00 25.95 483 THR A O 1
ATOM 3710 N N . PHE A 1 484 ? -16.900 29.674 3.344 1.00 29.14 484 PHE A N 1
ATOM 3711 C CA . PHE A 1 484 ? -17.169 29.478 1.903 1.00 29.14 484 PHE A CA 1
ATOM 3712 C C . PHE A 1 484 ? -16.360 28.520 0.995 1.00 29.14 484 PHE A C 1
ATOM 3714 O O . PHE A 1 484 ? -15.167 28.690 0.784 1.00 29.14 484 PHE A O 1
ATOM 3721 N N . GLY A 1 485 ? -17.121 27.735 0.207 1.00 24.97 485 GLY A N 1
ATOM 3722 C CA . GLY A 1 485 ? -16.928 27.646 -1.253 1.00 24.97 485 GLY A CA 1
ATOM 3723 C C . GLY A 1 485 ? -17.164 26.270 -1.895 1.00 24.97 485 GLY A C 1
ATOM 3724 O O . GLY A 1 485 ? -16.396 25.353 -1.668 1.00 24.97 485 GLY A O 1
ATOM 3725 N N . ALA A 1 486 ? -18.170 26.184 -2.777 1.00 24.39 486 ALA A N 1
ATOM 3726 C CA . ALA A 1 486 ? -18.496 25.083 -3.705 1.00 24.39 486 ALA A CA 1
ATOM 3727 C C . ALA A 1 486 ? -19.264 23.862 -3.145 1.00 24.39 486 ALA A C 1
ATOM 3729 O O . ALA A 1 486 ? -18.739 22.788 -2.870 1.00 24.39 486 ALA A O 1
ATOM 3730 N N . LEU A 1 487 ? -20.585 24.044 -3.093 1.00 26.08 487 LEU A N 1
ATOM 3731 C CA . LEU A 1 487 ? -21.608 23.007 -3.007 1.00 26.08 487 LEU A CA 1
ATOM 3732 C C . LEU A 1 487 ? -21.806 22.410 -4.416 1.00 26.08 487 LEU A C 1
ATOM 3734 O O . LEU A 1 487 ? -22.441 23.042 -5.258 1.00 26.08 487 LEU A O 1
ATOM 3738 N N . GLN A 1 488 ? -21.280 21.215 -4.692 1.00 25.36 488 GLN A N 1
ATOM 3739 C CA . GLN A 1 488 ? -21.734 20.408 -5.829 1.00 25.36 488 GLN A CA 1
ATOM 3740 C C . GLN A 1 488 ? -22.598 19.277 -5.272 1.00 25.36 488 GLN A C 1
ATOM 3742 O O . GLN A 1 488 ? -22.114 18.244 -4.821 1.00 25.36 488 GLN A O 1
ATOM 3747 N N . ALA A 1 489 ? -23.904 19.534 -5.224 1.00 26.72 489 ALA A N 1
ATOM 3748 C CA . ALA A 1 489 ? -24.896 18.534 -4.874 1.00 26.72 489 ALA A CA 1
ATOM 3749 C C . ALA A 1 489 ? -25.003 17.519 -6.023 1.00 26.72 489 ALA A C 1
ATOM 3751 O O . ALA A 1 489 ? -25.498 17.855 -7.096 1.00 26.72 489 ALA A O 1
ATOM 3752 N N . SER A 1 490 ? -24.571 16.282 -5.788 1.00 23.48 490 SER A N 1
ATOM 3753 C CA . SER A 1 490 ? -25.167 15.119 -6.446 1.00 23.48 490 SER A CA 1
ATOM 3754 C C . SER A 1 490 ? -25.914 14.348 -5.364 1.00 23.48 490 SER A C 1
ATOM 3756 O O . SER A 1 490 ? -25.347 13.937 -4.355 1.00 23.48 490 SER A O 1
ATOM 3758 N N . GLY A 1 491 ? -27.232 14.292 -5.508 1.00 25.47 491 GLY A N 1
ATOM 3759 C CA . GLY A 1 491 ? -28.093 13.431 -4.719 1.00 25.47 491 GLY A CA 1
ATOM 3760 C C . GLY A 1 491 ? -28.831 12.552 -5.705 1.00 25.47 491 GLY A C 1
ATOM 3761 O O . GLY A 1 491 ? -29.682 13.058 -6.437 1.00 25.47 491 GLY A O 1
ATOM 3762 N N . ASP A 1 492 ? -28.488 11.270 -5.732 1.00 24.44 492 ASP A N 1
ATOM 3763 C CA . ASP A 1 492 ? -29.320 10.263 -6.371 1.00 24.44 492 ASP A CA 1
ATOM 3764 C C . ASP A 1 492 ? -30.605 10.114 -5.552 1.00 24.44 492 ASP A C 1
ATOM 3766 O O . ASP A 1 492 ? -30.585 9.871 -4.342 1.00 24.44 492 ASP A O 1
ATOM 3770 N N . ILE A 1 493 ? -31.736 10.316 -6.224 1.00 24.75 493 ILE A N 1
ATOM 3771 C CA . ILE A 1 493 ? -33.067 10.025 -5.705 1.00 24.75 493 ILE A CA 1
ATOM 3772 C C . ILE A 1 493 ? -33.511 8.726 -6.378 1.00 24.75 493 ILE A C 1
ATOM 3774 O O . ILE A 1 493 ? -33.994 8.742 -7.510 1.00 24.75 493 ILE A O 1
ATOM 3778 N N . GLU A 1 494 ? -33.384 7.603 -5.675 1.00 25.00 494 GLU A N 1
ATOM 3779 C CA . GLU A 1 494 ? -34.168 6.411 -5.994 1.00 25.00 494 GLU A CA 1
ATOM 3780 C C . GLU A 1 494 ? -35.612 6.644 -5.534 1.00 25.00 494 GLU A C 1
ATOM 3782 O O . GLU A 1 494 ? -35.891 6.831 -4.349 1.00 25.00 494 GLU A O 1
ATOM 3787 N N . THR A 1 495 ? -36.549 6.649 -6.483 1.00 27.27 495 THR A N 1
ATOM 3788 C CA . THR A 1 495 ? -37.982 6.561 -6.185 1.00 27.27 495 THR A CA 1
ATOM 3789 C C . THR A 1 495 ? -38.437 5.123 -6.381 1.00 27.27 495 THR A C 1
ATOM 3791 O O . THR A 1 495 ? -38.591 4.639 -7.500 1.00 27.27 495 THR A O 1
ATOM 3794 N N . THR A 1 496 ? -38.685 4.427 -5.276 1.00 26.72 496 THR A N 1
ATOM 3795 C CA . THR A 1 496 ? -39.487 3.203 -5.277 1.00 26.72 496 THR A CA 1
ATOM 3796 C C . THR A 1 496 ? -40.976 3.549 -5.304 1.00 26.72 496 THR A C 1
ATOM 3798 O O . THR A 1 496 ? -41.468 4.256 -4.431 1.00 26.72 496 THR A O 1
ATOM 3801 N N . GLN A 1 497 ? -41.666 2.928 -6.265 1.00 28.97 497 GLN A N 1
ATOM 3802 C CA . GLN A 1 497 ? -43.107 2.658 -6.365 1.00 28.97 497 GLN A CA 1
ATOM 3803 C C . GLN A 1 497 ? -44.078 3.744 -6.857 1.00 28.97 497 GLN A C 1
ATOM 3805 O O . GLN A 1 497 ? -44.244 4.810 -6.278 1.00 28.97 497 GLN A O 1
ATOM 3810 N N . GLY A 1 498 ? -44.897 3.307 -7.822 1.00 28.25 498 GLY A N 1
ATOM 3811 C CA . GLY A 1 498 ? -46.347 3.461 -7.713 1.00 28.25 498 GLY A CA 1
ATOM 3812 C C . GLY A 1 498 ? -46.969 4.448 -8.687 1.00 28.25 498 GLY A C 1
ATOM 3813 O O . GLY A 1 498 ? -47.116 5.628 -8.397 1.00 28.25 498 GLY A O 1
ATOM 3814 N N . ALA A 1 499 ? -47.423 3.937 -9.830 1.00 33.62 499 ALA A N 1
ATOM 3815 C CA . ALA A 1 499 ? -48.336 4.650 -10.706 1.00 33.62 499 ALA A CA 1
ATOM 3816 C C . ALA A 1 499 ? -49.619 5.051 -9.955 1.00 33.62 499 ALA A C 1
ATOM 3818 O O . ALA A 1 499 ? -50.382 4.187 -9.528 1.00 33.62 499 ALA A O 1
ATOM 3819 N N . LEU A 1 500 ? -49.909 6.351 -9.893 1.00 26.06 500 LEU A N 1
ATOM 3820 C CA . LEU A 1 500 ? -51.264 6.862 -9.699 1.00 26.06 500 LEU A CA 1
ATOM 3821 C C . LEU A 1 500 ? -51.575 7.882 -10.799 1.00 26.06 500 LEU A C 1
ATOM 3823 O O . LEU A 1 500 ? -51.117 9.021 -10.791 1.00 26.06 500 LEU A O 1
ATOM 3827 N N . LYS A 1 501 ? -52.364 7.422 -11.776 1.00 29.38 501 LYS A N 1
ATOM 3828 C CA . LYS A 1 501 ? -53.128 8.256 -12.710 1.00 29.38 501 LYS A CA 1
ATOM 3829 C C . LYS A 1 501 ? -54.306 8.883 -11.947 1.00 29.38 501 LYS A C 1
ATOM 3831 O O . LYS A 1 501 ? -55.109 8.147 -11.385 1.00 29.38 501 LYS A O 1
ATOM 3836 N N . GLY A 1 502 ? -54.455 10.206 -11.994 1.00 25.86 502 GLY A N 1
ATOM 3837 C CA . GLY A 1 502 ? -55.622 10.943 -11.480 1.00 25.86 502 GLY A CA 1
ATOM 3838 C C . GLY A 1 502 ? -55.495 12.454 -11.727 1.00 25.86 502 GLY A C 1
ATOM 3839 O O . GLY A 1 502 ? -54.373 12.919 -11.879 1.00 25.86 502 GLY A O 1
ATOM 3840 N N . PRO A 1 503 ? -56.598 13.210 -11.889 1.00 32.34 503 PRO A N 1
ATOM 3841 C CA . PRO A 1 503 ? -56.750 14.185 -12.973 1.00 32.34 503 PRO A CA 1
ATOM 3842 C C . PRO A 1 503 ? -56.172 15.584 -12.706 1.00 32.34 503 PRO A C 1
ATOM 3844 O O . PRO A 1 503 ? -56.108 16.061 -11.577 1.00 32.34 503 PRO A O 1
ATOM 3847 N N . ARG A 1 504 ? -55.826 16.261 -13.813 1.00 41.66 504 ARG A N 1
ATOM 3848 C CA . ARG A 1 504 ? -55.504 17.694 -13.908 1.00 41.66 504 ARG A CA 1
ATOM 3849 C C . ARG A 1 504 ? -56.553 18.539 -13.173 1.00 41.66 504 ARG A C 1
ATOM 3851 O O . ARG A 1 504 ? -57.701 18.590 -13.607 1.00 41.66 504 ARG A O 1
ATOM 3858 N N . LEU A 1 505 ? -56.129 19.249 -12.129 1.00 27.53 505 LEU A N 1
ATOM 3859 C CA . LEU A 1 505 ? -56.877 20.356 -11.531 1.00 27.53 505 LEU A CA 1
ATOM 3860 C C . LEU A 1 505 ? -56.321 21.694 -12.031 1.00 27.53 505 LEU A C 1
ATOM 3862 O O . LEU A 1 505 ? -55.117 21.861 -12.216 1.00 27.53 505 LEU A O 1
ATOM 3866 N N . ALA A 1 506 ? -57.255 22.594 -12.324 1.00 28.38 506 ALA A N 1
ATOM 3867 C CA . ALA A 1 506 ? -57.091 23.831 -13.068 1.00 28.38 506 ALA A CA 1
ATOM 3868 C C . ALA A 1 506 ? -56.254 24.900 -12.343 1.00 28.38 506 ALA A C 1
ATOM 3870 O O . ALA A 1 506 ? -56.282 25.029 -11.120 1.00 28.38 506 ALA A O 1
ATOM 3871 N N . VAL A 1 507 ? -55.549 25.700 -13.145 1.00 27.89 507 VAL A N 1
ATOM 3872 C CA . VAL A 1 507 ? -54.819 26.905 -12.736 1.00 27.89 507 VAL A CA 1
ATOM 3873 C C . VAL A 1 507 ? -55.824 27.997 -12.346 1.00 27.89 507 VAL A C 1
ATOM 3875 O O . VAL A 1 507 ? -56.676 28.340 -13.162 1.00 27.89 507 VAL A O 1
ATOM 3878 N N . GLY A 1 508 ? -55.717 28.550 -11.127 1.00 31.17 508 GLY A N 1
ATOM 3879 C CA . GLY A 1 508 ? -56.380 29.818 -10.770 1.00 31.17 508 GLY A CA 1
ATOM 3880 C C . GLY A 1 508 ? -57.161 29.920 -9.449 1.00 31.17 508 GLY A C 1
ATOM 3881 O O . GLY A 1 508 ? -58.017 30.794 -9.355 1.00 31.17 508 GLY A O 1
ATOM 3882 N N . ALA A 1 509 ? -56.909 29.100 -8.421 1.00 24.69 509 ALA A N 1
ATOM 3883 C CA . ALA A 1 509 ? -57.542 29.287 -7.104 1.00 24.69 509 ALA A CA 1
ATOM 3884 C C . ALA A 1 509 ? -56.605 30.001 -6.109 1.00 24.69 509 ALA A C 1
ATOM 3886 O O . ALA A 1 509 ? -55.548 29.476 -5.754 1.00 24.69 509 ALA A O 1
ATOM 3887 N N . LYS A 1 510 ? -57.011 31.189 -5.640 1.00 24.47 510 LYS A N 1
ATOM 3888 C CA . LYS A 1 510 ? -56.358 31.941 -4.557 1.00 24.47 510 LYS A CA 1
ATOM 3889 C C . LYS A 1 510 ? -56.842 31.375 -3.217 1.00 24.47 510 LYS A C 1
ATOM 3891 O O . LYS A 1 510 ? -58.037 31.421 -2.939 1.00 24.47 510 LYS A O 1
ATOM 3896 N N . VAL A 1 511 ? -55.940 30.833 -2.402 1.00 27.77 511 VAL A N 1
ATOM 3897 C CA . VAL A 1 511 ? -56.250 30.392 -1.031 1.00 27.77 511 VAL A CA 1
ATOM 3898 C C . VAL A 1 511 ? -55.522 31.326 -0.075 1.00 27.77 511 VAL A C 1
ATOM 3900 O O . VAL A 1 511 ? -54.294 31.354 -0.055 1.00 27.77 511 VAL A O 1
ATOM 3903 N N . GLU A 1 512 ? -56.276 32.119 0.682 1.00 27.81 512 GLU A N 1
ATOM 3904 C CA . GLU A 1 512 ? -55.740 32.991 1.727 1.00 27.81 512 GLU A CA 1
ATOM 3905 C C . GLU A 1 512 ? -55.819 32.257 3.069 1.00 27.81 512 GLU A C 1
ATOM 3907 O O . GLU A 1 512 ? -56.905 31.970 3.565 1.00 27.81 512 GLU A O 1
ATOM 3912 N N . SER A 1 513 ? -54.669 31.947 3.666 1.00 33.28 513 SER A N 1
ATOM 3913 C CA . SER A 1 513 ? -54.590 31.458 5.045 1.00 33.28 513 SER A CA 1
ATOM 3914 C C . SER A 1 513 ? -53.716 32.404 5.862 1.00 33.28 513 SER A C 1
ATOM 3916 O O . SER A 1 513 ? -52.523 32.540 5.586 1.00 33.28 513 SER A O 1
ATOM 3918 N N . ALA A 1 514 ? -54.301 33.061 6.862 1.00 28.19 514 ALA A N 1
ATOM 3919 C CA . ALA A 1 514 ? -53.565 33.866 7.830 1.00 28.19 514 ALA A CA 1
ATOM 3920 C C . ALA A 1 514 ? -53.075 32.965 8.973 1.00 28.19 514 ALA A C 1
ATOM 3922 O O . ALA A 1 514 ? -53.887 32.345 9.654 1.00 28.19 514 ALA A O 1
ATOM 3923 N N . ALA A 1 515 ? -51.762 32.908 9.197 1.00 33.81 515 ALA A N 1
ATOM 3924 C CA . ALA A 1 515 ? -51.179 32.279 10.380 1.00 33.81 515 ALA A CA 1
ATOM 3925 C C . ALA A 1 515 ? -50.739 33.363 11.376 1.00 33.81 515 ALA A C 1
ATOM 3927 O O . ALA A 1 515 ? -50.109 34.350 10.989 1.00 33.81 515 ALA A O 1
ATOM 3928 N N . THR A 1 516 ? -51.062 33.173 12.655 1.00 31.38 516 THR A N 1
ATOM 3929 C CA . THR A 1 516 ? -50.600 34.030 13.756 1.00 31.38 516 THR A CA 1
ATOM 3930 C C . THR A 1 516 ? -49.418 33.352 14.438 1.00 31.38 516 THR A C 1
ATOM 3932 O O . THR A 1 516 ? -49.503 32.176 14.784 1.00 31.38 516 THR A O 1
ATOM 3935 N N . VAL A 1 517 ? -48.322 34.081 14.653 1.00 33.91 517 VAL A N 1
ATOM 3936 C CA . VAL A 1 517 ? -47.154 33.588 15.397 1.00 33.91 517 VAL A CA 1
ATOM 3937 C C . VAL A 1 517 ? -47.025 34.386 16.692 1.00 33.91 517 VAL A C 1
ATOM 3939 O O . VAL A 1 517 ? -46.938 35.613 16.651 1.00 33.91 517 VAL A O 1
ATOM 3942 N N . THR A 1 518 ? -46.994 33.688 17.827 1.00 33.94 518 THR A N 1
ATOM 3943 C CA . THR A 1 518 ? -46.700 34.261 19.149 1.00 33.94 518 THR A CA 1
ATOM 3944 C C . THR A 1 518 ? -45.304 33.811 19.573 1.00 33.94 518 THR A C 1
ATOM 3946 O O . THR A 1 518 ? -44.986 32.629 19.463 1.00 33.94 518 THR A O 1
ATOM 3949 N N . LEU A 1 519 ? -44.465 34.744 20.027 1.00 35.25 519 LEU A N 1
ATOM 3950 C CA . LEU A 1 519 ? -43.101 34.465 20.489 1.00 35.25 519 LEU A CA 1
ATOM 3951 C C . LEU A 1 519 ? -43.088 34.365 22.021 1.00 35.25 519 LEU A C 1
ATOM 3953 O O . LEU A 1 519 ? -43.574 35.283 22.683 1.00 35.25 519 LEU A O 1
ATOM 3957 N N . ASP A 1 520 ? -42.538 33.273 22.560 1.00 33.75 520 ASP A N 1
ATOM 3958 C CA . ASP A 1 520 ? -42.359 33.060 24.004 1.00 33.75 520 ASP A CA 1
ATOM 3959 C C . ASP A 1 520 ? -40.961 33.522 24.470 1.00 33.75 520 ASP A C 1
ATOM 3961 O O . ASP A 1 520 ? -39.996 33.515 23.705 1.00 33.75 520 ASP A O 1
ATOM 3965 N N . ALA A 1 521 ? -40.873 34.002 25.709 1.00 32.66 521 ALA A N 1
ATOM 3966 C CA . ALA A 1 521 ? -39.929 35.030 26.149 1.00 32.66 521 ALA A CA 1
ATOM 3967 C C . ALA A 1 521 ? -38.578 34.537 26.703 1.00 32.66 521 ALA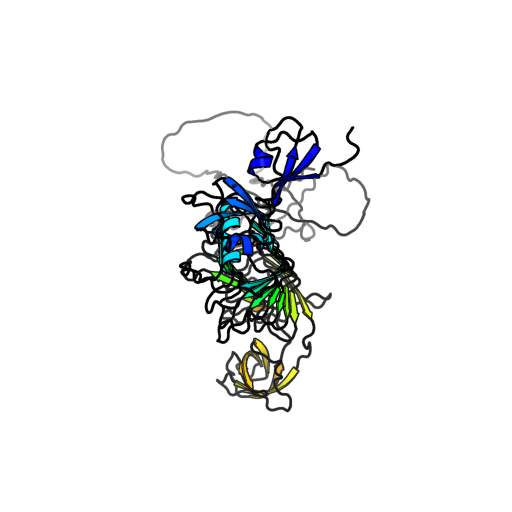 A C 1
ATOM 3969 O O . ALA A 1 521 ? -37.801 35.361 27.190 1.00 32.66 521 ALA A O 1
ATOM 3970 N N . THR A 1 522 ? -38.263 33.242 26.659 1.00 31.84 522 THR A N 1
ATOM 3971 C CA . THR A 1 522 ? -37.106 32.693 27.398 1.00 31.84 522 THR A CA 1
ATOM 3972 C C . THR A 1 522 ? -36.021 32.028 26.557 1.00 31.84 522 THR A C 1
ATOM 3974 O O . THR A 1 522 ? -34.982 31.696 27.123 1.00 31.84 522 THR A O 1
ATOM 3977 N N . ASP A 1 523 ? -36.178 31.907 25.236 1.00 33.53 523 ASP A N 1
ATOM 3978 C CA . ASP A 1 523 ? -35.201 31.210 24.388 1.00 33.53 523 ASP A CA 1
ATOM 3979 C C . ASP A 1 523 ? -34.546 32.118 23.335 1.00 33.53 523 ASP A C 1
ATOM 3981 O O . ASP A 1 523 ? -35.204 32.911 22.658 1.00 33.53 523 ASP A O 1
ATOM 3985 N N . SER A 1 524 ? -33.224 31.995 23.171 1.00 35.78 524 SER A N 1
ATOM 3986 C CA . SER A 1 524 ? -32.423 32.771 22.206 1.00 35.78 524 SER A CA 1
ATOM 3987 C C . SER A 1 524 ? -32.428 32.187 20.785 1.00 35.78 524 SER A C 1
ATOM 3989 O O . SER A 1 524 ? -31.759 32.708 19.893 1.00 35.78 524 SER A O 1
ATOM 3991 N N . SER A 1 525 ? -33.237 31.154 20.537 1.00 32.06 525 SER A N 1
ATOM 3992 C CA . SER A 1 525 ? -33.588 30.692 19.195 1.00 32.06 525 SER A CA 1
ATOM 3993 C C . SER A 1 525 ? -35.028 30.188 19.169 1.00 32.06 525 SER A C 1
ATOM 3995 O O . SER A 1 525 ? -35.356 29.238 19.873 1.00 32.06 525 SER A O 1
ATOM 3997 N N . VAL A 1 526 ? -35.881 30.792 18.339 1.00 31.42 526 VAL A N 1
ATOM 3998 C CA . VAL A 1 526 ? -37.268 30.345 18.153 1.00 31.42 526 VAL A CA 1
ATOM 3999 C C . VAL A 1 526 ? -37.373 29.585 16.836 1.00 31.42 526 VAL A C 1
ATOM 4001 O O . VAL A 1 526 ? -37.154 30.151 15.767 1.00 31.42 526 VAL A O 1
ATOM 4004 N N . TRP A 1 527 ? -37.752 28.310 16.909 1.00 34.91 527 TRP A N 1
ATOM 4005 C CA . TRP A 1 527 ? -38.183 27.528 15.752 1.00 34.91 527 TRP A CA 1
ATOM 4006 C C . TRP A 1 527 ? -39.693 27.334 15.854 1.00 34.91 527 TRP A C 1
ATOM 4008 O O . TRP A 1 527 ? -40.174 26.747 16.819 1.00 34.91 527 TRP A O 1
ATOM 4018 N N . THR A 1 528 ? -40.453 27.828 14.875 1.00 37.72 528 THR A N 1
ATOM 4019 C CA . THR A 1 528 ? -41.904 27.604 14.822 1.00 37.72 528 THR A CA 1
ATOM 4020 C C . THR A 1 528 ? -42.263 26.631 13.705 1.00 37.72 528 THR A C 1
ATOM 4022 O O . THR A 1 528 ? -41.667 26.650 12.628 1.00 37.72 528 THR A O 1
ATOM 4025 N N . THR A 1 529 ? -43.238 25.761 13.969 1.00 38.84 529 THR A N 1
ATOM 4026 C CA . THR A 1 529 ? -43.838 24.878 12.964 1.00 38.84 529 THR A CA 1
ATOM 4027 C C . THR A 1 529 ? -45.091 25.564 12.445 1.00 38.84 529 THR A C 1
ATOM 4029 O O . THR A 1 529 ? -46.028 25.781 13.213 1.00 38.84 529 THR A O 1
ATOM 4032 N N . VAL A 1 530 ? -45.124 25.912 11.159 1.00 43.56 530 VAL A N 1
ATOM 4033 C CA . VAL A 1 530 ? -46.336 26.467 10.545 1.00 43.56 530 VAL A CA 1
ATOM 4034 C C . VAL A 1 530 ? -47.397 25.374 10.533 1.00 43.56 530 VAL A C 1
ATOM 4036 O O . VAL A 1 530 ? -47.174 24.294 9.982 1.00 43.56 530 VAL A O 1
ATOM 4039 N N . ARG A 1 531 ? -48.530 25.649 11.173 1.00 47.75 531 ARG A N 1
ATOM 4040 C CA . ARG A 1 531 ? -49.701 24.776 11.181 1.00 47.75 531 ARG A CA 1
ATOM 4041 C C . ARG A 1 531 ? -50.813 25.411 10.350 1.00 47.75 531 ARG A C 1
ATOM 4043 O O . ARG A 1 531 ? -50.884 26.637 10.272 1.00 47.75 531 ARG A O 1
ATOM 4050 N N . ASP A 1 532 ? -51.626 24.595 9.693 1.00 51.28 532 ASP A N 1
ATOM 4051 C CA . ASP A 1 532 ? -52.826 25.067 9.003 1.00 51.28 532 ASP A CA 1
ATOM 4052 C C . ASP A 1 532 ? -53.914 25.493 10.005 1.00 51.28 532 ASP A C 1
ATOM 4054 O O . ASP A 1 532 ? -53.724 25.434 11.224 1.00 51.28 532 ASP A O 1
ATOM 4058 N N . ALA A 1 533 ? -55.055 25.958 9.487 1.00 41.59 533 ALA A N 1
ATOM 4059 C CA . ALA A 1 533 ? -56.180 26.412 10.305 1.00 41.59 533 ALA A CA 1
ATOM 4060 C C . ALA A 1 533 ? -56.739 25.316 11.235 1.00 41.59 533 ALA A C 1
ATOM 4062 O O . ALA A 1 533 ? -57.347 25.646 12.251 1.00 41.59 533 ALA A O 1
ATOM 4063 N N . ASP A 1 534 ? -56.474 24.043 10.928 1.00 44.88 534 ASP A N 1
ATOM 4064 C CA . ASP A 1 534 ? -56.904 22.880 11.707 1.00 44.88 534 ASP A CA 1
ATOM 4065 C C . ASP A 1 534 ? -55.805 22.369 12.662 1.00 44.88 534 ASP A C 1
ATOM 4067 O O . ASP A 1 534 ? -55.991 21.383 13.376 1.00 44.88 534 ASP A O 1
ATOM 4071 N N . GLY A 1 535 ? -54.651 23.045 12.720 1.00 40.59 535 GLY A N 1
ATOM 4072 C CA . GLY A 1 535 ? -53.556 22.729 13.633 1.00 40.59 535 GLY A CA 1
ATOM 4073 C C . GLY A 1 535 ? -52.570 21.673 13.121 1.00 40.59 535 GLY A C 1
ATOM 4074 O O . GLY A 1 535 ? -51.698 21.249 13.889 1.00 40.59 535 GLY A O 1
ATOM 4075 N N . ASN A 1 536 ? -52.629 21.263 11.852 1.00 52.66 536 ASN A N 1
ATOM 4076 C CA . ASN A 1 536 ? -51.706 20.276 11.282 1.00 52.66 536 ASN A CA 1
ATOM 4077 C C . ASN A 1 536 ? -50.439 20.935 10.714 1.00 52.66 536 ASN A C 1
ATOM 4079 O O . ASN A 1 536 ? -50.538 21.989 10.092 1.00 52.66 536 ASN A O 1
ATOM 4083 N N . PRO A 1 537 ? -49.238 20.341 10.874 1.00 42.53 537 PRO A N 1
ATOM 4084 C CA . PRO A 1 537 ? -48.002 20.875 10.296 1.00 42.53 537 PRO A CA 1
ATOM 4085 C C . PRO A 1 537 ? -48.064 20.953 8.764 1.00 42.53 537 PRO A C 1
ATOM 4087 O O . PRO A 1 537 ? -48.299 19.947 8.095 1.00 42.53 537 PRO A O 1
ATOM 4090 N N . VAL A 1 538 ? -47.789 22.127 8.196 1.00 44.78 538 VAL A N 1
ATOM 4091 C CA . VAL A 1 538 ? -47.811 22.340 6.742 1.00 44.78 538 VAL A CA 1
ATOM 4092 C C . VAL A 1 538 ? -46.457 21.963 6.135 1.00 44.78 538 VAL A C 1
ATOM 4094 O O . VAL A 1 538 ? -45.435 22.586 6.416 1.00 44.78 538 VAL A O 1
ATOM 4097 N N . GLN A 1 539 ? -46.439 20.950 5.266 1.00 41.00 539 GLN A N 1
ATOM 4098 C CA . GLN A 1 539 ? -45.267 20.558 4.473 1.00 41.00 539 GLN A CA 1
ATOM 4099 C C . GLN A 1 539 ? -45.158 21.448 3.226 1.00 41.00 539 GLN A C 1
ATOM 4101 O O . GLN A 1 539 ? -45.952 21.315 2.294 1.00 41.00 539 GLN A O 1
ATOM 4106 N N . VAL A 1 540 ? -44.182 22.361 3.186 1.00 40.69 540 VAL A N 1
ATOM 4107 C CA . VAL A 1 540 ? -44.008 23.283 2.050 1.00 40.69 540 VAL A CA 1
ATOM 4108 C C . VAL A 1 540 ? -42.842 22.833 1.168 1.00 40.69 540 VAL A C 1
ATOM 4110 O O . VAL A 1 540 ? -41.677 23.023 1.508 1.00 40.69 540 VAL A O 1
ATOM 4113 N N . ASN A 1 541 ? -43.146 22.273 -0.005 1.00 35.88 541 ASN A N 1
ATOM 4114 C CA . ASN A 1 541 ? -42.146 22.001 -1.038 1.00 35.88 541 ASN A CA 1
ATOM 4115 C C . ASN A 1 541 ? -42.008 23.214 -1.968 1.00 35.88 541 ASN A C 1
ATOM 4117 O O . ASN A 1 541 ? -42.881 23.463 -2.793 1.00 35.88 541 ASN A O 1
ATOM 4121 N N . ARG A 1 542 ? -40.887 23.937 -1.814 1.00 32.06 542 ARG A N 1
ATOM 4122 C CA . ARG A 1 542 ? -40.416 25.101 -2.599 1.00 32.06 542 ARG A CA 1
ATOM 4123 C C . ARG A 1 542 ? -41.441 26.230 -2.792 1.00 32.06 542 ARG A C 1
ATOM 4125 O O . ARG A 1 542 ? -42.328 26.168 -3.636 1.00 32.06 542 ARG A O 1
ATOM 4132 N N . SER A 1 543 ? -41.235 27.349 -2.101 1.00 28.73 543 SER A N 1
ATOM 4133 C CA . SER A 1 543 ? -41.882 28.631 -2.422 1.00 28.73 543 SER A CA 1
ATOM 4134 C C . SER A 1 543 ? -40.952 29.802 -2.086 1.00 28.73 543 SER A C 1
ATOM 4136 O O . SER A 1 543 ? -40.154 29.709 -1.154 1.00 28.73 543 SER A O 1
ATOM 4138 N N . ARG A 1 544 ? -41.036 30.895 -2.858 1.00 28.95 544 ARG A N 1
ATOM 4139 C CA . ARG A 1 544 ? -40.475 32.203 -2.483 1.00 28.95 544 ARG A CA 1
ATOM 4140 C C . ARG A 1 544 ? -41.492 32.900 -1.582 1.00 28.95 544 ARG A C 1
ATOM 4142 O O . ARG A 1 544 ? -42.653 33.006 -1.957 1.00 28.95 544 ARG A O 1
ATOM 4149 N N . VAL A 1 545 ? -41.059 33.355 -0.412 1.00 29.09 545 VAL A N 1
ATOM 4150 C CA . VAL A 1 545 ? -41.893 34.112 0.530 1.00 29.09 545 VAL A CA 1
ATOM 4151 C C . VAL A 1 545 ? -41.607 35.596 0.317 1.00 29.09 545 VAL A C 1
ATOM 4153 O O . VAL A 1 545 ? -40.457 36.012 0.436 1.00 29.09 545 VAL A O 1
ATOM 4156 N N . TYR A 1 546 ? -42.632 36.389 0.006 1.00 29.55 546 TYR A N 1
ATOM 4157 C CA . TYR A 1 546 ? -42.551 37.850 0.032 1.00 29.55 546 TYR A CA 1
ATOM 4158 C C . TYR A 1 546 ? -43.204 38.343 1.320 1.00 29.55 546 TYR A C 1
ATOM 4160 O O . TYR A 1 546 ? -44.377 38.080 1.563 1.00 29.55 546 TYR A O 1
ATOM 4168 N N . VAL A 1 547 ? -42.449 39.050 2.157 1.00 30.55 547 VAL A N 1
ATOM 4169 C CA . VAL A 1 547 ? -42.991 39.680 3.366 1.00 30.55 547 VAL A CA 1
ATOM 4170 C C . VAL A 1 547 ? -43.377 41.110 3.008 1.00 30.55 547 VAL A C 1
ATOM 4172 O O . VAL A 1 547 ? -42.507 41.952 2.806 1.00 30.55 547 VAL A O 1
ATOM 4175 N N . GLN A 1 548 ? -44.676 41.390 2.914 1.00 30.31 548 GLN A N 1
ATOM 4176 C CA . GLN A 1 548 ? -45.182 42.754 2.780 1.00 30.31 548 GLN A CA 1
ATOM 4177 C C . GLN A 1 548 ? -45.633 43.253 4.158 1.00 30.31 548 GLN A C 1
ATOM 4179 O O . GLN A 1 548 ? -46.581 42.730 4.741 1.00 30.31 548 GLN A O 1
ATOM 4184 N N . LEU A 1 549 ? -44.933 44.253 4.695 1.00 28.31 549 LEU A N 1
ATOM 4185 C CA . LEU A 1 549 ? -45.309 44.934 5.934 1.00 28.31 549 LEU A CA 1
ATOM 4186 C C . LEU A 1 549 ? -46.439 45.924 5.636 1.00 28.31 549 LEU A C 1
ATOM 4188 O O . LEU A 1 549 ? -46.209 46.968 5.032 1.00 28.31 549 LEU A O 1
ATOM 4192 N N . ILE A 1 550 ? -47.658 45.605 6.069 1.00 28.16 550 ILE A N 1
ATOM 4193 C CA . ILE A 1 550 ? -48.770 46.560 6.075 1.00 28.16 550 ILE A CA 1
ATOM 4194 C C . ILE A 1 550 ? -48.941 47.062 7.510 1.00 28.16 550 ILE A C 1
ATOM 4196 O O . ILE A 1 550 ? -49.451 46.354 8.377 1.00 28.16 550 ILE A O 1
ATOM 4200 N N . LEU A 1 551 ? -48.513 48.300 7.762 1.00 27.83 551 LEU A N 1
ATOM 4201 C CA . LEU A 1 551 ? -48.888 49.051 8.958 1.00 27.83 551 LEU A CA 1
ATOM 4202 C C . LEU A 1 551 ? -50.346 49.491 8.801 1.00 27.83 551 LEU A C 1
ATOM 4204 O O . LEU A 1 551 ? -50.629 50.526 8.205 1.00 27.83 551 LEU A O 1
ATOM 4208 N N . SER A 1 552 ? -51.291 48.696 9.299 1.00 27.42 552 SER A N 1
ATOM 4209 C CA . SER A 1 552 ? -52.683 49.132 9.392 1.00 27.42 552 SER A CA 1
ATOM 4210 C C . SER A 1 552 ? -52.966 49.665 10.794 1.00 27.42 552 SER A C 1
ATOM 4212 O O . SER A 1 552 ? -53.308 48.903 11.700 1.00 27.42 552 SER A O 1
ATOM 4214 N N . THR A 1 553 ? -52.881 50.979 10.968 1.00 27.17 553 THR A N 1
ATOM 4215 C CA . THR A 1 553 ? -53.693 51.663 11.976 1.00 27.17 553 THR A CA 1
ATOM 4216 C C . THR A 1 553 ? -55.068 51.857 11.346 1.00 27.17 553 THR A C 1
ATOM 4218 O O . THR A 1 553 ? -55.197 52.557 10.343 1.00 27.17 553 THR A O 1
ATOM 4221 N N . VAL A 1 554 ? -56.107 51.218 11.889 1.00 24.34 554 VAL A N 1
ATOM 4222 C CA . VAL A 1 554 ? -57.485 51.555 11.514 1.00 24.34 554 VAL A CA 1
ATOM 4223 C C . VAL A 1 554 ? -57.787 52.921 12.117 1.00 24.34 554 VAL A C 1
ATOM 4225 O O . VAL A 1 554 ? -58.174 53.030 13.275 1.00 24.34 554 VAL A O 1
ATOM 4228 N N . ILE A 1 555 ? -57.605 53.970 11.324 1.00 25.78 555 ILE A N 1
ATOM 4229 C CA . ILE A 1 555 ? -58.357 55.209 11.484 1.00 25.78 555 ILE A CA 1
ATOM 4230 C C . ILE A 1 555 ? -59.115 55.393 10.178 1.00 25.78 555 ILE A C 1
ATOM 4232 O O . ILE A 1 555 ? -58.536 55.488 9.100 1.00 25.78 555 ILE A O 1
ATOM 4236 N N . SER A 1 556 ? -60.439 55.370 10.283 1.00 26.48 556 SER A N 1
ATOM 4237 C CA . SER A 1 556 ? -61.340 55.666 9.178 1.00 26.48 556 SER A CA 1
ATOM 4238 C C . SER A 1 556 ? -61.030 57.049 8.602 1.00 26.48 556 SER A C 1
ATOM 4240 O O . SER A 1 556 ? -61.294 58.054 9.256 1.00 26.48 556 SER A O 1
ATOM 4242 N N . ALA A 1 557 ? -60.578 57.104 7.352 1.00 23.34 557 ALA A N 1
ATOM 4243 C CA . ALA A 1 557 ? -60.783 58.253 6.480 1.00 23.34 557 ALA A CA 1
ATOM 4244 C C . ALA A 1 557 ? -60.823 57.787 5.016 1.00 23.34 557 ALA A C 1
ATOM 4246 O O . ALA A 1 557 ? -59.889 57.172 4.509 1.00 23.34 557 ALA A O 1
ATOM 4247 N N . ARG A 1 558 ? -61.940 58.072 4.335 1.00 28.62 558 ARG A N 1
ATOM 4248 C CA . ARG A 1 558 ? -62.060 58.002 2.869 1.00 28.62 558 ARG A CA 1
ATOM 4249 C C . ARG A 1 558 ? -60.987 58.894 2.240 1.00 28.62 558 ARG A C 1
ATOM 4251 O O . ARG A 1 558 ? -60.884 60.027 2.686 1.00 28.62 558 ARG A O 1
ATOM 4258 N N . TYR A 1 559 ? -60.346 58.474 1.146 1.00 23.36 559 TYR A N 1
ATOM 4259 C CA . TYR A 1 559 ? -60.247 59.284 -0.082 1.00 23.36 559 TYR A CA 1
ATOM 4260 C C . TYR A 1 559 ? -59.730 58.477 -1.290 1.00 23.36 559 TYR A C 1
ATOM 4262 O O . TYR A 1 559 ? -59.187 57.387 -1.149 1.00 23.36 559 TYR A O 1
ATOM 4270 N N . ARG A 1 560 ? -60.028 59.010 -2.482 1.00 25.06 560 ARG A N 1
ATOM 4271 C CA . ARG A 1 560 ? -59.974 58.408 -3.827 1.00 25.06 560 ARG A CA 1
ATOM 4272 C C . ARG A 1 560 ? -58.569 58.335 -4.455 1.00 25.06 560 ARG A C 1
ATOM 4274 O O . ARG A 1 560 ? -57.700 59.134 -4.144 1.00 25.06 560 ARG A O 1
ATOM 4281 N N . SER A 1 561 ? -58.474 57.416 -5.420 1.00 27.25 561 SER A N 1
ATOM 4282 C CA . SER A 1 561 ? -57.495 57.214 -6.507 1.00 27.25 561 SER A CA 1
ATOM 4283 C C . SER A 1 561 ? -56.589 58.382 -6.938 1.00 27.25 561 SER A C 1
ATOM 4285 O O . SER A 1 561 ? -57.080 59.487 -7.165 1.00 27.25 561 SER A O 1
ATOM 4287 N N . GLY A 1 562 ? -55.337 58.060 -7.284 1.00 26.12 562 GLY A N 1
ATOM 4288 C CA . GLY A 1 562 ? -54.476 58.869 -8.157 1.00 26.12 562 GLY A CA 1
ATOM 4289 C C . GLY A 1 562 ? -53.096 58.234 -8.376 1.00 26.12 562 GLY A C 1
ATOM 4290 O O . GLY A 1 562 ? -52.483 57.767 -7.428 1.00 26.12 562 GLY A O 1
ATOM 4291 N N . SER A 1 563 ? -52.663 58.168 -9.633 1.00 27.06 563 SER A N 1
ATOM 4292 C CA . SER A 1 563 ? -51.454 57.529 -10.184 1.00 27.06 563 SER A CA 1
ATOM 4293 C C . SER A 1 563 ? -50.187 58.414 -10.175 1.00 27.06 563 SER A C 1
ATOM 4295 O O . SER A 1 563 ? -50.298 59.597 -9.878 1.00 27.06 563 SER A O 1
ATOM 4297 N N . LEU A 1 564 ? -49.078 57.849 -10.705 1.00 27.20 564 LEU A N 1
ATOM 4298 C CA . LEU A 1 564 ? -47.805 58.444 -11.209 1.00 27.20 564 LEU A CA 1
ATOM 4299 C C . LEU A 1 564 ? -46.638 58.429 -10.200 1.00 27.20 564 LEU A C 1
ATOM 4301 O O . LEU A 1 564 ? -46.807 58.849 -9.065 1.00 27.20 564 LEU A O 1
ATOM 4305 N N . ASN A 1 565 ? -45.518 57.738 -10.467 1.00 25.95 565 ASN A N 1
ATOM 4306 C CA . ASN A 1 565 ? -44.429 57.943 -11.453 1.00 25.95 565 ASN A CA 1
ATOM 4307 C C . ASN A 1 565 ? -43.524 59.162 -11.165 1.00 25.95 565 ASN A C 1
ATOM 4309 O O . ASN A 1 565 ? -44.009 60.286 -11.109 1.00 25.95 565 ASN A O 1
ATOM 4313 N N . ASP A 1 566 ? -42.214 58.864 -11.141 1.00 28.34 566 ASP A N 1
ATOM 4314 C CA . ASP A 1 566 ? -41.056 59.673 -11.569 1.00 28.34 566 ASP A CA 1
ATOM 4315 C C . ASP A 1 566 ? -40.182 60.499 -10.583 1.00 28.34 566 ASP A C 1
ATOM 4317 O O . ASP A 1 566 ? -40.665 61.289 -9.780 1.00 28.34 566 ASP A O 1
ATOM 4321 N N . PHE A 1 567 ? -38.855 60.347 -10.815 1.00 29.02 567 PHE A N 1
ATOM 4322 C CA . PHE A 1 567 ? -37.658 61.140 -10.427 1.00 29.02 567 PHE A CA 1
ATOM 4323 C C . PHE A 1 567 ? -37.311 61.263 -8.925 1.00 29.02 567 PHE A C 1
ATOM 4325 O O . PHE A 1 567 ? -38.171 61.250 -8.065 1.00 29.02 567 PHE A O 1
ATOM 4332 N N . GLY A 1 568 ? -36.058 61.384 -8.476 1.00 27.08 568 GLY A N 1
ATOM 4333 C CA . GLY A 1 568 ? -34.774 61.710 -9.098 1.00 27.08 568 GLY A CA 1
ATOM 4334 C C . GLY A 1 568 ? -33.835 62.264 -8.006 1.00 27.08 568 GLY A C 1
ATOM 4335 O O . GLY A 1 568 ? -34.277 62.713 -6.957 1.00 27.08 568 GLY A O 1
ATOM 4336 N N . THR A 1 569 ? -32.536 62.156 -8.240 1.00 27.41 569 THR A N 1
ATOM 4337 C CA . THR A 1 569 ? -31.396 62.208 -7.307 1.00 27.41 569 THR A CA 1
ATOM 4338 C C . THR A 1 569 ? -30.917 63.614 -6.860 1.00 27.41 569 THR A C 1
ATOM 4340 O O . THR A 1 569 ? -31.089 64.580 -7.594 1.00 27.41 569 THR A O 1
ATOM 4343 N N . PHE A 1 570 ? -30.134 63.624 -5.759 1.00 27.50 570 PHE A N 1
ATOM 4344 C CA . PHE A 1 570 ? -29.055 64.550 -5.312 1.00 27.50 570 PHE A CA 1
ATOM 4345 C C . PHE A 1 570 ? -29.320 65.721 -4.339 1.00 27.50 570 PHE A C 1
ATOM 4347 O O . PHE A 1 570 ? -30.148 66.589 -4.578 1.00 27.50 570 PHE A O 1
ATOM 4354 N N . GLY A 1 571 ? -28.409 65.821 -3.351 1.00 25.66 571 GLY A N 1
ATOM 4355 C CA . GLY A 1 571 ? -27.873 67.088 -2.821 1.00 25.66 571 GLY A CA 1
ATOM 4356 C C . GLY A 1 571 ? -27.955 67.244 -1.302 1.00 25.66 571 GLY A C 1
ATOM 4357 O O . GLY A 1 571 ? -29.046 67.327 -0.764 1.00 25.66 571 GLY A O 1
ATOM 4358 N N . GLY A 1 572 ? -26.809 67.276 -0.611 1.00 25.31 572 GLY A N 1
ATOM 4359 C CA . GLY A 1 572 ? -26.716 67.302 0.854 1.00 25.31 572 GLY A CA 1
ATOM 4360 C C . GLY A 1 572 ? -26.596 68.689 1.491 1.00 25.31 572 GLY A C 1
ATOM 4361 O O . GLY A 1 572 ? -26.502 69.696 0.797 1.00 25.31 572 GLY A O 1
ATOM 4362 N N . GLY A 1 573 ? -26.527 68.711 2.828 1.00 23.62 573 GLY A N 1
ATOM 4363 C CA . GLY A 1 573 ? -26.108 69.881 3.602 1.00 23.62 573 GLY A CA 1
ATOM 4364 C C . GLY A 1 573 ? -26.790 70.061 4.962 1.00 23.62 573 GLY A C 1
ATOM 4365 O O . GLY A 1 573 ? -27.881 70.606 5.021 1.00 23.62 573 GLY A O 1
ATOM 4366 N N . LEU A 1 574 ? -26.029 69.736 6.013 1.00 24.78 574 LEU A N 1
ATOM 4367 C CA . LEU A 1 574 ? -26.038 70.290 7.378 1.00 24.78 574 LEU A CA 1
ATOM 4368 C C . LEU A 1 574 ? -27.121 69.902 8.407 1.00 24.78 574 LEU A C 1
ATOM 4370 O O . LEU A 1 574 ? -28.293 69.695 8.128 1.00 24.78 574 LEU A O 1
ATOM 4374 N N . ILE A 1 575 ? -26.592 69.783 9.626 1.00 28.03 575 ILE A N 1
ATOM 4375 C CA . ILE A 1 575 ? -27.074 69.191 10.877 1.00 28.03 575 ILE A CA 1
ATOM 4376 C C . ILE A 1 575 ? -27.706 70.293 11.746 1.00 28.03 575 ILE A C 1
ATOM 4378 O O . ILE A 1 575 ? -27.078 71.339 11.872 1.00 28.03 575 ILE A O 1
ATOM 4382 N N . ASP A 1 576 ? -28.892 70.068 12.334 1.00 25.78 576 ASP A N 1
ATOM 4383 C CA . ASP A 1 576 ? -29.135 70.154 13.794 1.00 25.78 576 ASP A CA 1
ATOM 4384 C C . ASP A 1 576 ? -30.606 69.883 14.207 1.00 25.78 576 ASP A C 1
ATOM 4386 O O . ASP A 1 576 ? -31.555 70.309 13.554 1.00 25.78 576 ASP A O 1
ATOM 4390 N N . GLU A 1 577 ? -30.725 69.158 15.326 1.00 25.84 577 GLU A N 1
ATOM 4391 C CA . GLU A 1 577 ? -31.820 69.041 16.315 1.00 25.84 577 GLU A CA 1
ATOM 4392 C C . GLU A 1 577 ? -33.282 68.690 15.923 1.00 25.84 577 GLU A C 1
ATOM 4394 O O . GLU A 1 577 ? -34.138 69.533 15.672 1.00 25.84 577 GLU A O 1
ATOM 4399 N N . LEU A 1 578 ? -33.577 67.386 16.067 1.00 26.41 578 LEU A N 1
ATOM 4400 C CA . LEU A 1 578 ? -34.694 66.756 16.807 1.00 26.41 578 LEU A CA 1
ATOM 4401 C C . LEU A 1 578 ? -36.079 67.445 16.848 1.00 26.41 578 LEU A C 1
ATOM 4403 O O . LEU A 1 578 ? -36.306 68.362 17.638 1.00 26.41 578 LEU A O 1
ATOM 4407 N N . ARG A 1 579 ? -37.068 66.813 16.187 1.00 25.80 579 ARG A N 1
ATOM 4408 C CA . ARG A 1 579 ? -38.408 66.506 16.746 1.00 25.80 579 ARG A CA 1
ATOM 4409 C C . ARG A 1 579 ? -39.130 65.431 15.914 1.00 25.80 579 ARG A C 1
ATOM 4411 O O . ARG A 1 579 ? -39.212 65.529 14.697 1.00 25.80 579 ARG A O 1
ATOM 4418 N N . ASP A 1 580 ? -39.627 64.418 16.624 1.00 29.28 580 ASP A N 1
ATOM 4419 C CA . ASP A 1 580 ? -40.161 63.123 16.179 1.00 29.28 580 ASP A CA 1
ATOM 4420 C C . ASP A 1 580 ? -41.094 63.126 14.956 1.00 29.28 580 ASP A C 1
ATOM 4422 O O . ASP A 1 580 ? -42.203 63.657 15.001 1.00 29.28 580 ASP A O 1
ATOM 4426 N N . THR A 1 581 ? -40.685 62.417 13.901 1.00 27.97 581 THR A N 1
ATOM 4427 C CA . THR A 1 581 ? -41.533 61.567 13.035 1.00 27.97 581 THR A CA 1
ATOM 4428 C C . THR A 1 581 ? -40.627 60.716 12.134 1.00 27.97 581 THR A C 1
ATOM 4430 O O . THR A 1 581 ? -40.599 60.874 10.917 1.00 27.97 581 THR A O 1
ATOM 4433 N N . ASP A 1 582 ? -39.870 59.784 12.719 1.00 25.31 582 ASP A N 1
ATOM 4434 C CA . ASP A 1 582 ? -39.041 58.879 11.917 1.00 25.31 582 ASP A CA 1
ATOM 4435 C C . ASP A 1 582 ? -39.831 57.645 11.474 1.00 25.31 582 ASP A C 1
ATOM 4437 O O . ASP A 1 582 ? -40.079 56.698 12.225 1.00 25.31 582 ASP A O 1
ATOM 4441 N N . THR A 1 583 ? -40.175 57.634 10.188 1.00 28.12 583 THR A N 1
ATOM 4442 C CA . THR A 1 583 ? -40.431 56.394 9.455 1.00 28.12 583 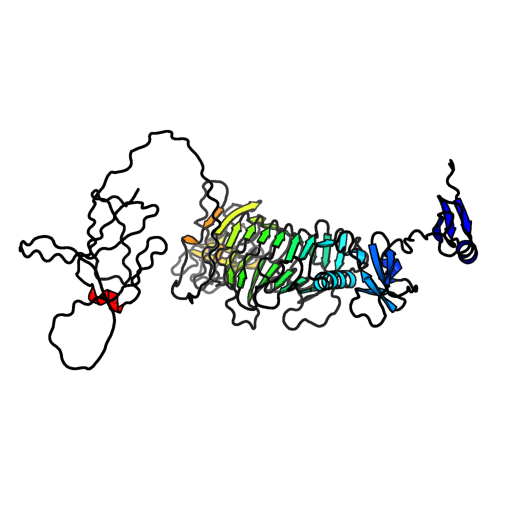THR A CA 1
ATOM 4443 C C . THR A 1 583 ? -39.072 55.734 9.210 1.00 28.12 583 THR A C 1
ATOM 4445 O O . THR A 1 583 ? -38.404 56.016 8.218 1.00 28.12 583 THR A O 1
ATOM 4448 N N . TYR A 1 584 ? -38.616 54.886 10.136 1.00 24.56 584 TYR A N 1
ATOM 4449 C CA . TYR A 1 584 ? -37.366 54.139 9.963 1.00 24.56 584 TYR A CA 1
ATOM 4450 C C . TYR A 1 584 ? -37.530 53.104 8.846 1.00 24.56 584 TYR A C 1
ATOM 4452 O O . TYR A 1 584 ? -38.165 52.066 9.027 1.00 24.56 584 TYR A O 1
ATOM 4460 N N . THR A 1 585 ? -36.930 53.377 7.689 1.00 30.89 585 THR A N 1
ATOM 4461 C CA . THR A 1 585 ? -36.793 52.399 6.605 1.00 30.89 585 THR A CA 1
ATOM 4462 C C . THR A 1 585 ? -35.329 51.983 6.543 1.00 30.89 585 THR A C 1
ATOM 4464 O O . THR A 1 585 ? -34.533 52.610 5.853 1.00 30.89 585 THR A O 1
ATOM 4467 N N . GLN A 1 586 ? -34.939 50.951 7.296 1.00 27.70 586 GLN A N 1
ATOM 4468 C CA . GLN A 1 586 ? -33.692 50.251 6.987 1.00 27.70 586 GLN A CA 1
ATOM 4469 C C . GLN A 1 586 ? -33.984 49.167 5.943 1.00 27.70 586 GLN A C 1
ATOM 4471 O O . GLN A 1 586 ? -34.945 48.410 6.115 1.00 27.70 586 GLN A O 1
ATOM 4476 N N . PRO A 1 587 ? -33.192 49.058 4.862 1.00 27.11 587 PRO A N 1
ATOM 4477 C CA . PRO A 1 587 ? -33.283 47.913 3.975 1.00 27.11 587 PRO A CA 1
ATOM 4478 C C . PRO A 1 587 ? -32.764 46.679 4.720 1.00 27.11 587 PRO A C 1
ATOM 4480 O O . PRO A 1 587 ? -31.564 46.509 4.915 1.00 27.11 587 PRO A O 1
ATOM 4483 N N . LEU A 1 588 ? -33.680 45.814 5.152 1.00 33.12 588 LEU A N 1
ATOM 4484 C CA . LEU A 1 588 ? -33.332 44.490 5.651 1.00 33.12 588 LEU A CA 1
ATOM 4485 C C . LEU A 1 588 ? -32.999 43.611 4.435 1.00 33.12 588 LEU A C 1
ATOM 4487 O O . LEU A 1 588 ? -33.892 43.244 3.669 1.00 33.12 588 LEU A O 1
ATOM 4491 N N . GLU A 1 589 ? -31.723 43.285 4.222 1.00 29.94 589 GLU A N 1
ATOM 4492 C CA . GLU A 1 589 ? -31.343 42.312 3.194 1.00 29.94 589 GLU A CA 1
ATOM 4493 C C . GLU A 1 589 ? -31.735 40.907 3.677 1.00 29.94 589 GLU A C 1
ATOM 4495 O O . GLU A 1 589 ? -31.038 40.271 4.465 1.00 29.94 589 GLU A O 1
ATOM 4500 N N . VAL A 1 590 ? -32.891 40.420 3.225 1.00 33.62 590 VAL A N 1
ATOM 4501 C CA . VAL A 1 590 ? -33.362 39.062 3.518 1.00 33.62 590 VAL A CA 1
ATOM 4502 C C . VAL A 1 590 ? -32.913 38.136 2.394 1.00 33.62 590 VAL A C 1
ATOM 4504 O O . VAL A 1 590 ? -33.419 38.215 1.274 1.00 33.62 590 VAL A O 1
ATOM 4507 N N . ARG A 1 591 ? -31.986 37.217 2.682 1.00 33.78 591 ARG A N 1
ATOM 4508 C CA . ARG A 1 591 ? -31.654 36.112 1.771 1.00 33.78 591 ARG A CA 1
ATOM 4509 C C . ARG A 1 591 ? -32.291 34.823 2.257 1.00 33.78 591 ARG A C 1
ATOM 4511 O O . ARG A 1 591 ? -32.037 34.363 3.364 1.00 33.78 591 ARG A O 1
ATOM 4518 N N . THR A 1 592 ? -33.091 34.202 1.399 1.00 33.31 592 THR A N 1
ATOM 4519 C CA . THR A 1 592 ? -33.645 32.874 1.663 1.00 33.31 592 THR A CA 1
ATOM 4520 C C . THR A 1 592 ? -32.644 31.804 1.237 1.00 33.31 592 THR A C 1
ATOM 4522 O O . THR A 1 592 ? -32.392 31.649 0.041 1.00 33.31 592 THR A O 1
ATOM 4525 N N . THR A 1 593 ? -32.135 31.016 2.184 1.00 32.38 593 THR A N 1
ATOM 4526 C CA . THR A 1 593 ? -31.403 29.774 1.886 1.00 32.38 593 THR A CA 1
ATOM 4527 C C . THR A 1 593 ? -32.170 28.617 2.518 1.00 32.38 593 THR A C 1
ATOM 4529 O O . THR A 1 593 ? -32.330 28.565 3.731 1.00 32.38 593 THR A O 1
ATOM 4532 N N . GLY A 1 594 ? -32.731 27.723 1.699 1.00 33.16 594 GLY A N 1
ATOM 4533 C CA . GLY A 1 594 ? -33.457 26.542 2.191 1.00 33.16 594 GLY A CA 1
ATOM 4534 C C . GLY A 1 594 ? -34.810 26.802 2.875 1.00 33.16 594 GLY A C 1
ATOM 4535 O O . GLY A 1 594 ? -35.310 25.913 3.550 1.00 33.16 594 GLY A O 1
ATOM 4536 N N . GLY A 1 595 ? -35.417 27.984 2.708 1.00 36.31 595 GLY A N 1
ATOM 4537 C CA . GLY A 1 595 ? -36.740 28.291 3.279 1.00 36.31 595 GLY A CA 1
ATOM 4538 C C . GLY A 1 595 ? -36.736 28.726 4.750 1.00 36.31 595 GLY A C 1
ATOM 4539 O O . GLY A 1 595 ? -37.805 28.845 5.339 1.00 36.31 595 GLY A O 1
ATOM 4540 N N . VAL A 1 596 ? -35.566 28.999 5.336 1.00 35.09 596 VAL A N 1
ATOM 4541 C CA . VAL A 1 596 ? -35.444 29.548 6.696 1.00 35.09 596 VAL A CA 1
ATOM 4542 C C . VAL A 1 596 ? -35.179 31.052 6.625 1.00 35.09 596 VAL A C 1
ATOM 4544 O O . VAL A 1 596 ? -34.330 31.504 5.855 1.00 35.09 596 VAL A O 1
ATOM 4547 N N . LEU A 1 597 ? -35.922 31.826 7.421 1.00 37.66 597 LEU A N 1
ATOM 4548 C CA . LEU A 1 597 ? -35.737 33.268 7.582 1.00 37.66 597 LEU A CA 1
ATOM 4549 C C . LEU A 1 597 ? -34.684 33.502 8.678 1.00 37.66 597 LEU A C 1
ATOM 4551 O O . LEU A 1 597 ? -34.906 33.110 9.822 1.00 37.66 597 LEU A O 1
ATOM 4555 N N . GLN A 1 598 ? -33.544 34.111 8.350 1.00 42.78 598 GLN A N 1
ATOM 4556 C CA . GLN A 1 598 ? -32.528 34.495 9.339 1.00 42.78 598 GLN A CA 1
ATOM 4557 C C . GLN A 1 598 ? -32.488 36.016 9.505 1.00 42.78 598 GLN A C 1
ATOM 4559 O O . GLN A 1 598 ? -32.420 36.752 8.523 1.00 42.78 598 GLN A O 1
ATOM 4564 N N . VAL A 1 599 ? -32.521 36.474 10.760 1.00 42.41 599 VAL A N 1
ATOM 4565 C CA . VAL A 1 599 ? -32.302 37.874 11.153 1.00 42.41 599 VAL A CA 1
ATOM 4566 C C . VAL A 1 599 ? -30.905 37.958 11.761 1.00 42.41 599 VAL A C 1
ATOM 4568 O O . VAL A 1 599 ? -30.581 37.196 12.670 1.00 42.41 599 VAL A O 1
ATOM 4571 N N . HIS A 1 600 ? -30.055 38.829 11.220 1.00 42.06 600 HIS A N 1
ATOM 4572 C CA . HIS A 1 600 ? -28.601 38.728 11.384 1.00 42.06 600 HIS A CA 1
ATOM 4573 C C . HIS A 1 600 ? -27.991 39.556 12.526 1.00 42.06 600 HIS A C 1
ATOM 4575 O O . HIS A 1 600 ? -26.768 39.575 12.654 1.00 42.06 600 HIS A O 1
ATOM 4581 N N . SER A 1 601 ? -28.779 40.184 13.404 1.00 49.44 601 SER A N 1
ATOM 4582 C CA . SER A 1 601 ? -28.204 40.811 14.599 1.00 49.44 601 SER A CA 1
ATOM 4583 C C . SER A 1 601 ? -29.095 40.727 15.842 1.00 49.44 601 SER A C 1
ATOM 4585 O O . SER A 1 601 ? -30.322 40.812 15.780 1.00 49.44 601 SER A O 1
ATOM 4587 N N . ALA A 1 602 ? -28.458 40.568 17.007 1.00 43.88 602 ALA A N 1
ATOM 4588 C CA . ALA A 1 602 ? -29.126 40.552 18.311 1.00 43.88 602 ALA A CA 1
ATOM 4589 C C . ALA A 1 602 ? -29.736 41.919 18.684 1.00 43.88 602 ALA A C 1
ATOM 4591 O O . ALA A 1 602 ? -30.683 41.974 19.469 1.00 43.88 602 ALA A O 1
ATOM 4592 N N . ALA A 1 603 ? -29.222 43.009 18.101 1.00 46.44 603 ALA A N 1
ATOM 4593 C CA . ALA A 1 603 ? -29.767 44.354 18.266 1.00 46.44 603 ALA A CA 1
ATOM 4594 C C . ALA A 1 603 ? -31.125 44.497 17.557 1.00 46.44 603 ALA A C 1
ATOM 4596 O O . ALA A 1 603 ? -32.054 45.073 18.125 1.00 46.44 603 ALA A O 1
ATOM 4597 N N . ASP A 1 604 ? -31.281 43.872 16.385 1.00 50.28 604 ASP A N 1
ATOM 4598 C CA . ASP A 1 604 ? -32.552 43.849 15.659 1.00 50.28 604 ASP A CA 1
ATOM 4599 C C . ASP A 1 604 ? -33.601 43.007 16.382 1.00 50.28 604 ASP A C 1
ATOM 4601 O O . ASP A 1 604 ? -34.769 43.348 16.355 1.00 50.28 604 ASP A O 1
ATOM 4605 N N . LEU A 1 605 ? -33.237 41.946 17.107 1.00 45.56 605 LEU A N 1
ATOM 4606 C CA . LEU A 1 605 ? -34.229 41.133 17.825 1.00 45.56 605 LEU A CA 1
ATOM 4607 C C . LEU A 1 605 ? -34.876 41.872 19.016 1.00 45.56 605 LEU A C 1
ATOM 4609 O O . LEU A 1 605 ? -36.027 41.607 19.372 1.00 45.56 605 LEU A O 1
ATOM 4613 N N . ALA A 1 606 ? -34.151 42.803 19.647 1.00 49.78 606 ALA A N 1
ATOM 4614 C CA . ALA A 1 606 ? -34.625 43.534 20.823 1.00 49.78 606 ALA A CA 1
ATOM 4615 C C . ALA A 1 606 ? -35.729 44.554 20.486 1.00 49.78 606 ALA A C 1
ATOM 4617 O O . ALA A 1 606 ? -36.672 44.705 21.263 1.00 49.78 606 ALA A O 1
ATOM 4618 N N . ALA A 1 607 ? -35.662 45.194 19.312 1.00 51.25 607 ALA A N 1
ATOM 4619 C CA . ALA A 1 607 ? -36.637 46.198 18.871 1.00 51.25 607 ALA A CA 1
ATOM 4620 C C . ALA A 1 607 ? -38.017 45.613 18.491 1.00 51.25 607 ALA A C 1
ATOM 4622 O O . ALA A 1 607 ? -38.992 46.353 18.342 1.00 51.25 607 ALA A O 1
ATOM 4623 N N . TRP A 1 608 ? -38.119 44.286 18.358 1.00 49.28 608 TRP A N 1
ATOM 4624 C CA . TRP A 1 608 ? -39.314 43.588 17.865 1.00 49.28 608 TRP A CA 1
ATOM 4625 C C . TRP A 1 608 ? -40.038 42.776 18.948 1.00 49.28 608 TRP A C 1
ATOM 4627 O O . TRP A 1 608 ? -41.047 42.124 18.670 1.00 49.28 608 TRP A O 1
ATOM 4637 N N . ARG A 1 609 ? -39.568 42.844 20.202 1.00 45.62 609 ARG A N 1
ATOM 4638 C CA . ARG A 1 609 ? -40.209 42.191 21.351 1.00 45.62 609 ARG A CA 1
ATOM 4639 C C . ARG A 1 609 ? -41.639 42.715 21.551 1.00 45.62 609 ARG A C 1
ATOM 4641 O O . ARG A 1 609 ? -41.863 43.920 21.626 1.00 45.62 609 ARG A O 1
ATOM 4648 N N . GLY A 1 610 ? -42.605 41.797 21.647 1.00 39.91 610 GLY A N 1
ATOM 4649 C CA . GLY A 1 610 ? -44.014 42.103 21.930 1.00 39.91 610 GLY A CA 1
ATOM 4650 C C . GLY A 1 610 ? -44.873 42.528 20.730 1.00 39.91 610 GLY A C 1
ATOM 4651 O O . GLY A 1 610 ? -46.004 42.962 20.935 1.00 39.91 610 GLY A O 1
ATOM 4652 N N . ARG A 1 611 ? -44.384 42.417 19.486 1.00 45.50 611 ARG A N 1
ATOM 4653 C CA . ARG A 1 611 ? -45.147 42.787 18.276 1.00 45.50 611 ARG A CA 1
ATOM 4654 C C . ARG A 1 611 ? -45.636 41.557 17.505 1.00 45.50 611 ARG A C 1
ATOM 4656 O O . AR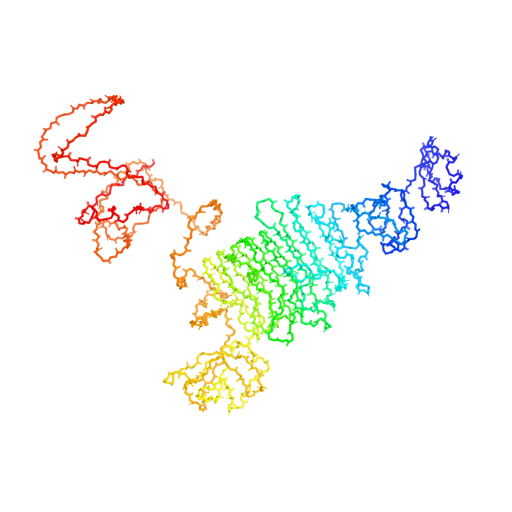G A 1 611 ? -44.930 40.559 17.405 1.00 45.50 611 ARG A O 1
ATOM 4663 N N . THR A 1 612 ? -46.836 41.640 16.927 1.00 39.31 612 THR A N 1
ATOM 4664 C CA . THR A 1 612 ? -47.410 40.586 16.073 1.00 39.31 612 THR A CA 1
ATOM 4665 C C . THR A 1 612 ? -46.990 40.790 14.622 1.00 39.31 612 THR A C 1
ATOM 4667 O O . THR A 1 612 ? -47.246 41.846 14.044 1.00 39.31 612 THR A O 1
ATOM 4670 N N . LEU A 1 613 ? -46.394 39.766 14.011 1.00 38.59 613 LEU A N 1
ATOM 4671 C CA . LEU A 1 613 ? -46.083 39.758 12.583 1.00 38.59 613 LEU A CA 1
ATOM 4672 C C . LEU A 1 613 ? -47.197 39.024 11.820 1.00 38.59 613 LEU A C 1
ATOM 4674 O O . LEU A 1 613 ? -47.525 37.887 12.159 1.00 38.59 613 LEU A O 1
ATOM 4678 N N . LYS A 1 614 ? -47.765 39.643 10.780 1.00 37.56 614 LYS A N 1
ATOM 4679 C CA . LYS A 1 614 ? -48.627 38.950 9.807 1.00 37.56 614 LYS A CA 1
ATOM 4680 C C . LYS A 1 614 ? -47.824 38.683 8.542 1.00 37.56 614 LYS A C 1
ATOM 4682 O O . LYS A 1 614 ? -47.303 39.615 7.939 1.00 37.56 614 LYS A O 1
ATOM 4687 N N . VAL A 1 615 ? -47.730 37.417 8.146 1.00 35.56 615 VAL A N 1
ATOM 4688 C CA . VAL A 1 615 ? -47.026 37.001 6.928 1.00 35.56 615 VAL A CA 1
ATOM 4689 C C . VAL A 1 615 ? -48.063 36.692 5.854 1.00 35.56 615 VAL A C 1
ATOM 4691 O O . VAL A 1 615 ? -48.907 35.819 6.044 1.00 35.56 615 VAL A O 1
ATOM 4694 N N . HIS A 1 616 ? -48.000 37.405 4.732 1.00 34.72 616 HIS A N 1
ATOM 4695 C CA . HIS A 1 616 ? -48.762 37.069 3.532 1.00 34.72 616 HIS A CA 1
ATOM 4696 C C . HIS A 1 616 ? -47.952 36.101 2.669 1.00 34.72 616 HIS A C 1
ATOM 4698 O O . HIS A 1 616 ? -46.770 36.323 2.424 1.00 34.72 616 HIS A O 1
ATOM 4704 N N . MET A 1 617 ? -48.583 35.029 2.196 1.00 32.06 617 MET A N 1
ATOM 4705 C CA . MET A 1 617 ? -47.983 34.113 1.228 1.00 32.06 617 MET A CA 1
ATOM 4706 C C . MET A 1 617 ? -48.833 34.114 -0.039 1.00 32.06 617 MET A C 1
ATOM 4708 O O . MET A 1 617 ? -50.002 33.738 0.001 1.00 32.06 617 MET A O 1
ATOM 4712 N N . GLU A 1 618 ? -48.255 34.540 -1.162 1.00 29.19 618 GLU A N 1
ATOM 4713 C CA . GLU A 1 618 ? -48.871 34.374 -2.480 1.00 29.19 618 GLU A CA 1
ATOM 4714 C C . GLU A 1 618 ? -48.267 33.165 -3.189 1.00 29.19 618 GLU A C 1
ATOM 4716 O O . GLU A 1 618 ? -47.049 32.986 -3.238 1.00 29.19 618 GLU A O 1
ATOM 4721 N N . ARG A 1 619 ? -49.135 32.334 -3.766 1.00 29.98 619 ARG A N 1
ATOM 4722 C CA . ARG A 1 619 ? -48.746 31.205 -4.606 1.00 29.98 619 ARG A CA 1
ATOM 4723 C C . ARG A 1 619 ? -49.069 31.564 -6.052 1.00 29.98 619 ARG A C 1
ATOM 4725 O O . ARG A 1 619 ? -50.240 31.623 -6.412 1.00 29.98 619 ARG A O 1
ATOM 4732 N N . TYR A 1 620 ? -48.045 31.790 -6.868 1.00 26.89 620 TYR A N 1
ATOM 4733 C CA . TYR A 1 620 ? -48.210 31.836 -8.321 1.00 26.89 620 TYR A CA 1
ATOM 4734 C C . TYR A 1 620 ? -48.059 30.411 -8.860 1.00 26.89 620 TYR A C 1
ATOM 4736 O O . TYR A 1 620 ? -47.095 29.725 -8.512 1.00 26.89 620 TYR A O 1
ATOM 4744 N N . LEU A 1 621 ? -49.053 29.961 -9.628 1.00 28.06 621 LEU A N 1
ATOM 4745 C CA . LEU A 1 621 ? -49.009 28.705 -10.382 1.00 28.06 621 LEU A CA 1
ATOM 4746 C C . LEU A 1 621 ? -48.292 28.908 -11.712 1.00 28.06 621 LEU A C 1
ATOM 4748 O O . LEU A 1 621 ? -48.589 29.932 -12.369 1.00 28.06 621 LEU A O 1
#

Foldseek 3Di:
DPPDAAEEEDAQVVLQADQDCANHWYAHPHQRWIFGHRNPDRSHHTDADQPALALLCVQADLDADDAQDWHHHNNWIKGWHDLPDPQALDAHPVRIGIHTDADVQEAELRNLVFDQQQPDASASSVQSQLVNCQVQQADHYEYAHEHEHEQPPDPQPPQAAESHEHEFGLADEAHEYHCARYEYEYQYAAAHEHYEYEYPDDDPRTHEHEYEAYEYEYDPNYEHYQEHYEQEQAAQYEYEHYEYEQAAYPDPHFYEHYEYEHAAEERENYEYYNYEYENGQEHYEYDYRPPHPYQHEYEQYEAYQYEYENHAEEHYEYERAYYLYEAEQYEYQQLYAAPYEYNPHHYYNYKHKQYYYDDDDQDFDKFFWWAAAQFQKIFGPDPQWQDPSQHAHFWKWWQQQADPRHIDTWHFHADPDRGMTGTDDHGNHTDGRTTITTHTHAHYWYNDPVTDGDRPQQDPDDNMRIDGCNVPPPDDPPPDPDDDDDDPDDDDDDDDDDDDDDDDDDPDDWDWFKDWDDDDDPDPDDDDFDAGPVGHGDDDDDDDFDFDDDPDDPDDDDDDDDDDDDDDDDDDDDDDDDDDDDPDDDPDPWDDDPNDTDDPDPVVVVVCPPDIGIGTGTDHD

Organism: NCBI:txid555512

InterPro domains:
  IPR041352 Major tropism determinant, N-terminal domain [PF18454] (6-41)

Radius of gyration: 36.65 Å; chains: 1; bounding box: 93×94×105 Å